Protein AF-A0A820RRF0-F1 (afdb_monomer_lite)

Structure (mmCIF, N/CA/C/O backbone):
data_AF-A0A820RRF0-F1
#
_entry.id   AF-A0A820RRF0-F1
#
loop_
_atom_site.group_PDB
_atom_site.id
_atom_site.type_symbol
_atom_site.label_atom_id
_atom_site.label_alt_id
_atom_site.label_comp_id
_atom_site.label_asym_id
_atom_site.label_entity_id
_atom_site.label_seq_id
_atom_site.pdbx_PDB_ins_code
_atom_site.Cartn_x
_atom_site.Cartn_y
_atom_site.Cartn_z
_atom_site.occupancy
_atom_site.B_iso_or_equiv
_atom_site.auth_seq_id
_atom_site.auth_comp_id
_atom_site.auth_asym_id
_atom_site.auth_atom_id
_atom_site.pdbx_PDB_model_num
ATOM 1 N N . MET A 1 1 ? -8.801 -17.934 7.942 1.00 42.34 1 MET A N 1
ATOM 2 C CA . MET A 1 1 ? -7.765 -18.881 8.410 1.00 42.34 1 MET A CA 1
ATOM 3 C C . MET A 1 1 ? -6.606 -18.794 7.425 1.00 42.34 1 MET A C 1
ATOM 5 O O . MET A 1 1 ? -6.685 -19.468 6.407 1.00 42.34 1 MET A O 1
ATOM 9 N N . SER A 1 2 ? -5.615 -17.920 7.660 1.00 36.72 2 SER A N 1
ATOM 10 C CA . SER A 1 2 ? -4.583 -17.640 6.634 1.00 36.72 2 SER A CA 1
ATOM 11 C C . SER A 1 2 ? -3.190 -17.207 7.136 1.00 36.72 2 SER A C 1
ATOM 13 O O . SER A 1 2 ? -2.319 -17.022 6.298 1.00 36.72 2 SER A O 1
ATOM 15 N N . ASN A 1 3 ? -2.942 -17.037 8.447 1.00 33.53 3 ASN A N 1
ATOM 16 C CA . ASN A 1 3 ? -1.746 -16.307 8.928 1.00 33.53 3 ASN A CA 1
ATOM 17 C C . ASN A 1 3 ? -0.667 -17.158 9.637 1.00 33.53 3 ASN A C 1
ATOM 19 O O . ASN A 1 3 ? 0.294 -16.599 10.152 1.00 33.53 3 ASN A O 1
ATOM 23 N N . THR A 1 4 ? -0.773 -18.490 9.661 1.00 37.31 4 THR A N 1
ATOM 24 C CA . THR A 1 4 ? 0.225 -19.374 10.310 1.00 37.31 4 THR A CA 1
ATOM 25 C C . THR A 1 4 ? 1.294 -19.946 9.369 1.00 37.31 4 THR A C 1
ATOM 27 O O . THR A 1 4 ? 2.234 -20.586 9.831 1.00 37.31 4 THR A O 1
ATOM 30 N N . THR A 1 5 ? 1.203 -19.726 8.055 1.00 44.22 5 THR A N 1
ATOM 31 C CA . THR A 1 5 ? 2.064 -20.397 7.061 1.00 44.22 5 THR A CA 1
ATOM 32 C C . THR A 1 5 ? 3.453 -19.783 6.870 1.00 44.22 5 THR A C 1
ATOM 34 O O . THR A 1 5 ? 4.370 -20.514 6.509 1.00 44.22 5 THR A O 1
ATOM 37 N N . CYS A 1 6 ? 3.644 -18.483 7.122 1.00 39.03 6 CYS A N 1
ATOM 38 C CA . CYS A 1 6 ? 4.904 -17.799 6.783 1.00 39.03 6 CYS A CA 1
ATOM 39 C C . CYS A 1 6 ? 6.063 -18.125 7.753 1.00 39.03 6 CYS A C 1
ATOM 41 O O . CYS A 1 6 ? 7.215 -18.224 7.341 1.00 39.03 6 CYS A O 1
ATOM 43 N N . SER A 1 7 ? 5.772 -18.373 9.039 1.00 41.03 7 SER A N 1
ATOM 44 C CA . SER A 1 7 ? 6.812 -18.690 10.039 1.00 41.03 7 SER A CA 1
ATOM 45 C C . SER A 1 7 ? 7.374 -20.117 9.890 1.00 41.03 7 SER A C 1
ATOM 47 O O . SER A 1 7 ? 8.572 -20.350 10.059 1.00 41.03 7 SER A O 1
ATOM 49 N N . ASN A 1 8 ? 6.536 -21.079 9.483 1.00 43.34 8 ASN A N 1
ATOM 50 C CA . ASN A 1 8 ? 6.931 -22.490 9.373 1.00 43.34 8 ASN A CA 1
ATOM 51 C C . ASN A 1 8 ? 7.905 -22.783 8.215 1.00 43.34 8 ASN A C 1
ATOM 53 O O . ASN A 1 8 ? 8.613 -23.788 8.261 1.00 43.34 8 ASN A O 1
ATOM 57 N N . GLN A 1 9 ? 7.982 -21.929 7.189 1.00 52.19 9 GLN A N 1
ATOM 58 C CA . GLN A 1 9 ? 8.864 -22.162 6.037 1.00 52.19 9 GLN A CA 1
ATOM 59 C C . GLN A 1 9 ? 10.355 -22.029 6.406 1.00 52.19 9 GLN A C 1
ATOM 61 O O . GLN A 1 9 ? 11.159 -22.870 6.007 1.00 52.19 9 GLN A O 1
ATOM 66 N N . ASN A 1 10 ? 10.720 -21.056 7.250 1.00 46.78 10 ASN A N 1
ATOM 67 C CA . ASN A 1 10 ? 12.108 -20.856 7.699 1.00 46.78 10 ASN A CA 1
ATOM 68 C C . ASN A 1 10 ? 12.619 -21.954 8.651 1.00 46.78 10 ASN A C 1
ATOM 70 O O . ASN A 1 10 ? 13.819 -22.229 8.691 1.00 46.78 10 ASN A O 1
ATOM 74 N N . LEU A 1 11 ? 11.725 -22.598 9.409 1.00 50.94 11 LEU A N 1
ATOM 75 C CA . LEU A 1 11 ? 12.060 -23.757 10.245 1.00 50.94 11 LEU A CA 1
ATOM 76 C C . LEU A 1 11 ? 12.387 -24.993 9.396 1.00 50.94 11 LEU A C 1
ATOM 78 O O . LEU A 1 11 ? 13.332 -25.718 9.703 1.00 50.94 11 LEU A O 1
ATOM 82 N N . ASN A 1 12 ? 11.649 -25.199 8.302 1.00 58.19 12 ASN A N 1
ATOM 83 C CA . ASN A 1 12 ? 11.787 -26.389 7.466 1.00 58.19 12 ASN A CA 1
ATOM 84 C C . ASN A 1 12 ? 13.122 -26.406 6.692 1.00 58.19 12 ASN A C 1
ATOM 86 O O . ASN A 1 12 ? 13.816 -27.421 6.673 1.00 58.19 12 ASN A O 1
ATOM 90 N N . VAL A 1 13 ? 13.547 -25.259 6.141 1.00 62.09 13 VAL A N 1
ATOM 91 C CA . VAL A 1 13 ? 14.836 -25.133 5.425 1.00 62.09 13 VAL A CA 1
ATOM 92 C C . VAL A 1 13 ? 16.029 -25.444 6.338 1.00 62.09 13 VAL A C 1
ATOM 94 O O . VAL A 1 13 ? 16.941 -26.166 5.938 1.00 62.09 13 VAL A O 1
ATOM 97 N N . LYS A 1 14 ? 16.012 -24.955 7.588 1.00 68.19 14 LYS A N 1
ATOM 98 C CA . LYS A 1 14 ? 17.080 -25.241 8.561 1.00 68.19 14 LYS A CA 1
ATOM 99 C C . LYS A 1 14 ? 17.142 -26.723 8.930 1.00 68.19 14 LYS A C 1
ATOM 101 O O . LYS A 1 14 ? 18.232 -27.277 8.992 1.00 68.19 14 LYS A O 1
ATOM 106 N N . HIS A 1 15 ? 15.992 -27.370 9.124 1.00 71.62 15 HIS A N 1
ATOM 107 C CA . HIS A 1 15 ? 15.941 -28.791 9.470 1.00 71.62 15 HIS A CA 1
ATOM 108 C C . HIS A 1 15 ? 16.494 -29.689 8.348 1.00 71.62 15 HIS A C 1
ATOM 110 O O . HIS A 1 15 ? 17.274 -30.601 8.619 1.00 71.62 15 HIS A O 1
ATOM 116 N N . VAL A 1 16 ? 16.168 -29.386 7.084 1.00 71.69 16 VAL A N 1
ATOM 117 C CA . VAL A 1 16 ? 16.718 -30.099 5.915 1.00 71.69 16 VAL A CA 1
ATOM 118 C C . VAL A 1 16 ? 18.239 -29.929 5.813 1.00 71.69 16 VAL A C 1
ATOM 120 O O . VAL A 1 16 ? 18.938 -30.906 5.544 1.00 71.69 16 VAL A O 1
ATOM 123 N N . ALA A 1 17 ? 18.770 -28.731 6.083 1.00 72.62 17 ALA A N 1
ATOM 124 C CA . ALA A 1 17 ? 20.215 -28.493 6.091 1.00 72.62 17 ALA A CA 1
ATOM 125 C C . ALA A 1 17 ? 20.941 -29.335 7.162 1.00 72.62 17 ALA A C 1
ATOM 127 O O . ALA A 1 17 ? 21.940 -29.982 6.851 1.00 72.62 17 ALA A O 1
ATOM 128 N N . THR A 1 18 ? 20.404 -29.402 8.388 1.00 77.94 18 THR A N 1
ATOM 129 C CA . THR A 1 18 ? 20.969 -30.231 9.471 1.00 77.94 18 THR A CA 1
ATOM 130 C C . THR A 1 18 ? 20.976 -31.722 9.116 1.00 77.94 18 THR A C 1
ATOM 132 O O . THR A 1 18 ? 21.986 -32.393 9.310 1.00 77.94 18 THR A O 1
ATOM 135 N N . LEU A 1 19 ? 19.894 -32.245 8.526 1.00 78.44 19 LEU A N 1
ATOM 136 C CA . LEU A 1 19 ? 19.834 -33.647 8.088 1.00 78.44 19 LEU A CA 1
ATOM 137 C C . LEU A 1 19 ? 20.873 -33.969 6.999 1.00 78.44 19 LEU A C 1
ATOM 139 O O . LEU A 1 19 ? 21.437 -35.066 6.983 1.00 78.44 19 LEU A O 1
ATOM 143 N N . PHE A 1 20 ? 21.156 -33.022 6.100 1.00 78.38 20 PHE A N 1
ATOM 144 C CA . PHE A 1 20 ? 22.179 -33.190 5.066 1.00 78.38 20 PHE A CA 1
ATOM 145 C C . PHE A 1 20 ? 23.590 -33.271 5.675 1.00 78.38 20 PHE A C 1
ATOM 147 O O . PHE A 1 20 ? 24.375 -34.159 5.332 1.00 78.38 20 PHE A O 1
ATOM 154 N N . GLU A 1 21 ? 23.877 -32.400 6.645 1.00 82.88 21 GLU A N 1
ATOM 155 C CA . GLU A 1 21 ? 25.129 -32.384 7.405 1.00 82.88 21 GLU A CA 1
ATOM 156 C C . GLU A 1 21 ? 25.327 -33.677 8.225 1.00 82.88 21 GLU A C 1
ATOM 158 O O . GLU A 1 21 ? 26.417 -34.254 8.230 1.00 82.88 21 GLU A O 1
ATOM 163 N N . GLU A 1 22 ? 24.275 -34.206 8.859 1.00 83.12 22 GLU A N 1
ATOM 164 C CA . GLU A 1 22 ? 24.316 -35.493 9.571 1.00 83.12 22 GLU A CA 1
ATOM 165 C C . GLU A 1 22 ? 24.646 -36.677 8.643 1.00 83.12 22 GLU A C 1
ATOM 167 O O . GLU A 1 22 ? 25.477 -37.529 8.985 1.00 83.12 22 GLU A O 1
ATOM 172 N N . VAL A 1 23 ? 24.040 -36.727 7.450 1.00 82.69 23 VAL A N 1
ATOM 173 C CA . VAL A 1 23 ? 24.321 -37.768 6.445 1.00 82.69 23 VAL A CA 1
ATOM 174 C C . VAL A 1 23 ? 25.763 -37.667 5.947 1.00 82.69 23 VAL A C 1
ATOM 176 O O . VAL A 1 23 ? 26.472 -38.679 5.931 1.00 82.69 23 VAL A O 1
ATOM 179 N N . GLN A 1 24 ? 26.230 -36.464 5.605 1.00 85.81 24 GLN A N 1
ATOM 180 C CA . GLN A 1 24 ? 27.611 -36.230 5.177 1.00 85.81 24 GLN A CA 1
ATOM 181 C C . GLN A 1 24 ? 28.609 -36.668 6.263 1.00 85.81 24 GLN A C 1
ATOM 183 O O . GLN A 1 24 ? 29.530 -37.444 5.990 1.00 85.81 24 GLN A O 1
ATOM 188 N N . ASN A 1 25 ? 28.375 -36.273 7.517 1.00 88.88 25 ASN A N 1
ATOM 189 C CA . ASN A 1 25 ? 29.196 -36.665 8.663 1.00 88.88 25 ASN A CA 1
ATOM 190 C C . ASN A 1 25 ? 29.221 -38.186 8.892 1.00 88.88 25 ASN A C 1
ATOM 192 O O . ASN A 1 25 ? 30.254 -38.738 9.280 1.00 88.88 25 ASN A O 1
ATOM 196 N N . ARG A 1 26 ? 28.121 -38.901 8.618 1.00 89.50 26 ARG A N 1
ATOM 197 C CA . ARG A 1 26 ? 28.081 -40.372 8.688 1.00 89.50 26 ARG A CA 1
ATOM 198 C C . ARG A 1 26 ? 29.002 -41.023 7.655 1.00 89.50 26 ARG A C 1
ATOM 200 O O . ARG A 1 26 ? 29.644 -42.026 7.965 1.00 89.50 26 ARG A O 1
ATOM 207 N N . TYR A 1 27 ? 29.072 -40.473 6.445 1.00 90.81 27 TYR A N 1
ATOM 208 C CA . TYR A 1 27 ? 29.934 -40.981 5.379 1.00 90.81 27 TYR A CA 1
ATOM 209 C C . TYR A 1 27 ? 31.411 -40.627 5.598 1.00 90.81 27 TYR A C 1
ATOM 211 O O . TYR A 1 27 ? 32.261 -41.506 5.447 1.00 90.81 27 TYR A O 1
ATOM 219 N N . ILE A 1 28 ? 31.709 -39.414 6.079 1.00 89.69 28 ILE A N 1
ATOM 220 C CA . ILE A 1 28 ? 33.057 -39.013 6.516 1.00 89.69 28 ILE A CA 1
ATOM 221 C C . ILE A 1 28 ? 33.580 -39.970 7.599 1.00 89.69 28 ILE A C 1
ATOM 223 O O . ILE A 1 28 ? 34.657 -40.537 7.434 1.00 89.69 28 ILE A O 1
ATOM 227 N N . LYS A 1 29 ? 32.791 -40.245 8.650 1.00 91.38 29 LYS A N 1
ATOM 228 C CA . LYS A 1 29 ? 33.175 -41.181 9.727 1.00 91.38 29 LYS A CA 1
ATOM 229 C C . LYS A 1 29 ? 33.484 -42.594 9.219 1.00 91.38 29 LYS A C 1
ATOM 231 O O . LYS A 1 29 ? 34.428 -43.218 9.688 1.00 91.38 29 LYS A O 1
ATOM 236 N N . LYS A 1 30 ? 32.729 -43.115 8.241 1.00 90.38 30 LYS A N 1
ATOM 237 C CA . LYS A 1 30 ? 33.038 -44.430 7.644 1.00 90.38 30 LYS A CA 1
ATOM 238 C C . LYS A 1 30 ? 34.371 -44.416 6.880 1.00 90.38 30 LYS A C 1
ATOM 240 O O . LYS A 1 30 ? 35.088 -45.412 6.923 1.00 90.38 30 LYS A O 1
ATOM 245 N N . LEU A 1 31 ? 34.697 -43.318 6.191 1.00 88.88 31 LEU A N 1
ATOM 246 C CA . LEU A 1 31 ? 35.962 -43.166 5.463 1.00 88.88 31 LEU A CA 1
ATOM 247 C C . LEU A 1 31 ? 37.158 -43.064 6.421 1.00 88.88 31 LEU A C 1
ATOM 249 O O . LEU A 1 31 ? 38.138 -43.779 6.214 1.00 88.88 31 LEU A O 1
ATOM 253 N N . THR A 1 32 ? 37.066 -42.272 7.498 1.00 88.88 32 THR A N 1
ATOM 254 C CA . THR A 1 32 ? 38.149 -42.175 8.498 1.00 88.88 32 THR A CA 1
ATOM 255 C C . THR A 1 32 ? 38.392 -43.513 9.197 1.00 88.88 32 THR A C 1
ATOM 257 O O . THR A 1 32 ? 39.532 -43.959 9.270 1.00 88.88 32 THR A O 1
ATOM 260 N N . THR A 1 33 ? 37.335 -44.250 9.564 1.00 89.25 33 THR A N 1
ATOM 261 C CA . THR A 1 33 ? 37.458 -45.609 10.128 1.00 89.25 33 THR A CA 1
ATOM 262 C C . THR A 1 33 ? 38.105 -46.624 9.171 1.00 89.25 33 THR A C 1
ATOM 264 O O . THR A 1 33 ? 38.641 -47.633 9.627 1.00 89.25 33 THR A O 1
ATOM 267 N N . ILE A 1 34 ? 38.062 -46.414 7.851 1.00 89.06 34 ILE A N 1
ATOM 268 C CA . ILE A 1 34 ? 38.839 -47.225 6.896 1.00 89.06 34 ILE A CA 1
ATOM 269 C C . ILE A 1 34 ? 40.295 -46.762 6.833 1.00 89.06 34 ILE A C 1
ATOM 271 O O . ILE A 1 34 ? 41.191 -47.592 6.705 1.00 89.06 34 ILE A O 1
ATOM 275 N N . ASP A 1 35 ? 40.541 -45.459 6.936 1.00 85.69 35 ASP A N 1
ATOM 276 C CA . ASP A 1 35 ? 41.889 -44.894 6.899 1.00 85.69 35 ASP A CA 1
ATOM 277 C C . ASP A 1 35 ? 42.721 -45.186 8.153 1.00 85.69 35 ASP A C 1
ATOM 279 O O . ASP A 1 35 ? 43.941 -45.315 8.050 1.00 85.69 35 ASP A O 1
ATOM 283 N N . GLU A 1 36 ? 42.062 -45.369 9.295 1.00 86.44 36 GLU A N 1
ATOM 284 C CA . GLU A 1 36 ? 42.644 -45.791 10.575 1.00 86.44 36 GLU A CA 1
ATOM 285 C C . GLU A 1 36 ? 42.956 -47.300 10.636 1.00 86.44 36 GLU A C 1
ATOM 287 O O . GLU A 1 36 ? 43.721 -47.745 11.492 1.00 86.44 36 GLU A O 1
ATOM 292 N N . LYS A 1 37 ? 42.382 -48.120 9.744 1.00 85.56 37 LYS A N 1
ATOM 293 C CA . LYS A 1 37 ? 42.600 -49.575 9.735 1.00 85.56 37 LYS A CA 1
ATOM 294 C C . LYS A 1 37 ? 43.812 -49.955 8.886 1.00 85.56 37 LYS A C 1
ATOM 296 O O . LYS A 1 37 ? 43.875 -49.660 7.694 1.00 85.56 37 LYS A O 1
ATOM 301 N N . HIS A 1 38 ? 44.727 -50.728 9.472 1.00 70.38 38 HIS A N 1
ATOM 302 C CA . HIS A 1 38 ? 45.856 -51.351 8.769 1.00 70.38 38 HIS A CA 1
ATOM 303 C C . HIS A 1 38 ? 45.404 -52.519 7.868 1.00 70.38 38 HIS A C 1
ATOM 305 O O . HIS A 1 38 ? 45.643 -53.688 8.157 1.00 70.38 38 HIS A O 1
ATOM 311 N N . ILE A 1 39 ? 44.723 -52.185 6.770 1.00 76.19 39 ILE A N 1
ATOM 312 C CA . ILE A 1 39 ? 44.296 -53.098 5.701 1.00 76.19 39 ILE A CA 1
ATOM 313 C C . ILE A 1 39 ? 45.220 -52.905 4.485 1.00 76.19 39 ILE A C 1
ATOM 315 O O . ILE A 1 39 ? 45.690 -51.793 4.232 1.00 76.19 39 ILE A O 1
ATOM 319 N N . ASN A 1 40 ? 45.464 -53.975 3.717 1.00 81.19 40 ASN A N 1
ATOM 320 C CA . ASN A 1 40 ? 46.221 -53.918 2.459 1.00 81.19 40 ASN A CA 1
ATOM 321 C C . ASN A 1 40 ? 45.680 -52.833 1.509 1.00 81.19 40 ASN A C 1
ATOM 323 O O . ASN A 1 40 ? 44.469 -52.632 1.409 1.00 81.19 40 ASN A O 1
ATOM 327 N N . GLY A 1 41 ? 46.586 -52.174 0.776 1.00 82.19 41 GLY A N 1
ATOM 328 C CA . GLY A 1 41 ? 46.280 -50.998 -0.047 1.00 82.19 41 GLY A CA 1
ATOM 329 C C . GLY A 1 41 ? 45.092 -51.181 -0.997 1.00 82.19 41 GLY A C 1
ATOM 330 O O . GLY A 1 41 ? 44.185 -50.349 -0.990 1.00 82.19 41 GLY A O 1
ATOM 331 N N . ASP A 1 42 ? 45.052 -52.280 -1.749 1.00 83.62 42 ASP A N 1
ATOM 332 C CA . ASP A 1 42 ? 43.990 -52.545 -2.732 1.00 83.62 42 ASP A CA 1
ATOM 333 C C . ASP A 1 42 ? 42.622 -52.765 -2.074 1.00 83.62 42 ASP A C 1
ATOM 335 O O . ASP A 1 42 ? 41.609 -52.229 -2.522 1.00 83.62 42 ASP A O 1
ATOM 339 N N . GLU A 1 43 ? 42.585 -53.499 -0.961 1.00 84.38 43 GLU A N 1
ATOM 340 C CA . GLU A 1 43 ? 41.349 -53.779 -0.227 1.00 84.38 43 GLU A CA 1
ATOM 341 C C . GLU A 1 43 ? 40.828 -52.509 0.478 1.00 84.38 43 GLU A C 1
ATOM 343 O O . GLU A 1 43 ? 39.626 -52.246 0.469 1.00 84.38 43 GLU A O 1
ATOM 348 N N . ARG A 1 44 ? 41.723 -51.636 0.968 1.00 85.19 44 ARG A N 1
ATOM 349 C CA . ARG A 1 44 ? 41.371 -50.286 1.453 1.00 85.19 44 ARG A CA 1
ATOM 350 C C . ARG A 1 44 ? 40.751 -49.430 0.341 1.00 85.19 44 ARG A C 1
ATOM 352 O O . ARG A 1 44 ? 39.731 -48.784 0.577 1.00 85.19 44 ARG A O 1
ATOM 359 N N . HIS A 1 45 ? 41.314 -49.442 -0.872 1.00 85.06 45 HIS A N 1
ATOM 360 C CA . HIS A 1 45 ? 40.747 -48.718 -2.019 1.00 85.06 45 HIS A CA 1
ATOM 361 C C . HIS A 1 45 ? 39.381 -49.274 -2.432 1.00 85.06 45 HIS A C 1
ATOM 363 O O . HIS A 1 45 ? 38.447 -48.502 -2.641 1.00 85.06 45 HIS A O 1
ATOM 369 N N . LYS A 1 46 ? 39.232 -50.600 -2.480 1.00 90.50 46 LYS A N 1
ATOM 370 C CA . LYS A 1 46 ? 37.970 -51.276 -2.806 1.00 90.50 46 LYS A CA 1
ATOM 371 C C . LYS A 1 46 ? 36.857 -50.945 -1.808 1.00 90.50 46 LYS A C 1
ATOM 373 O O . LYS A 1 46 ? 35.737 -50.642 -2.214 1.00 90.50 46 LYS A O 1
ATOM 378 N N . GLN A 1 47 ? 37.161 -50.938 -0.510 1.00 89.69 47 GLN A N 1
ATOM 379 C CA . GLN A 1 47 ? 36.185 -50.571 0.518 1.00 89.69 47 GLN A CA 1
ATOM 380 C C . GLN A 1 47 ? 35.856 -49.066 0.500 1.00 89.69 47 GLN A C 1
ATOM 382 O O . GLN A 1 47 ? 34.697 -48.702 0.700 1.00 89.69 47 GLN A O 1
ATOM 387 N N . LYS A 1 48 ? 36.820 -48.184 0.183 1.00 88.88 48 LYS A N 1
ATOM 388 C CA . LYS A 1 48 ? 36.537 -46.760 -0.082 1.00 88.88 48 LYS A CA 1
ATOM 389 C C . LYS A 1 48 ? 35.611 -46.565 -1.280 1.00 88.88 48 LYS A C 1
ATOM 391 O O . LYS A 1 48 ? 34.633 -45.834 -1.159 1.00 88.88 48 LYS A O 1
ATOM 396 N N . LEU A 1 49 ? 35.891 -47.230 -2.402 1.00 90.94 49 LEU A N 1
ATOM 397 C CA . LEU A 1 49 ? 35.045 -47.210 -3.599 1.00 90.94 49 LEU A CA 1
ATOM 398 C C . LEU A 1 49 ? 33.612 -47.634 -3.268 1.00 90.94 49 LEU A C 1
ATOM 400 O O . LEU A 1 49 ? 32.692 -46.879 -3.557 1.00 90.94 49 LEU A O 1
ATOM 404 N N . ALA A 1 50 ? 33.421 -48.738 -2.541 1.00 91.00 50 ALA A N 1
ATOM 405 C CA . ALA A 1 50 ? 32.094 -49.179 -2.106 1.00 91.00 50 ALA A CA 1
ATOM 406 C C . ALA A 1 50 ? 31.363 -48.148 -1.212 1.00 91.00 50 ALA A C 1
ATOM 408 O O . ALA A 1 50 ? 30.143 -47.995 -1.307 1.00 91.00 50 ALA A O 1
ATOM 409 N N . ILE A 1 51 ? 32.081 -47.402 -0.358 1.00 90.81 51 ILE A N 1
ATOM 410 C CA . ILE A 1 51 ? 31.489 -46.291 0.409 1.00 90.81 51 ILE A CA 1
ATOM 411 C C . ILE A 1 51 ? 31.093 -45.133 -0.511 1.00 90.81 51 ILE A C 1
ATOM 413 O O . ILE A 1 51 ? 29.994 -44.603 -0.350 1.00 90.81 51 ILE A O 1
ATOM 417 N N . TYR A 1 52 ? 31.950 -44.736 -1.454 1.00 90.81 52 TYR A N 1
ATOM 418 C CA . TYR A 1 52 ? 31.642 -43.657 -2.395 1.00 90.81 52 TYR A CA 1
ATOM 419 C C . TYR A 1 52 ? 30.481 -44.024 -3.328 1.00 90.81 52 TYR A C 1
ATOM 421 O O . TYR A 1 52 ? 29.594 -43.202 -3.527 1.00 90.81 52 TYR A O 1
ATOM 429 N N . GLU A 1 53 ? 30.411 -45.261 -3.819 1.00 90.44 53 GLU A N 1
ATOM 430 C CA . GLU A 1 53 ? 29.273 -45.781 -4.588 1.00 90.44 53 GLU A CA 1
ATOM 431 C C . GLU A 1 53 ? 27.976 -45.756 -3.766 1.00 90.44 53 GLU A C 1
ATOM 433 O O . GLU A 1 53 ? 26.944 -45.293 -4.253 1.00 90.44 53 GLU A O 1
ATOM 438 N N . SER A 1 54 ? 28.026 -46.178 -2.495 1.00 91.12 54 SER A N 1
ATOM 439 C CA . SER A 1 54 ? 26.888 -46.080 -1.569 1.00 91.12 54 SER A CA 1
ATOM 440 C C . SER A 1 54 ? 26.465 -44.626 -1.334 1.00 91.12 54 SER A C 1
ATOM 442 O O . SER A 1 54 ? 25.272 -44.336 -1.324 1.00 91.12 54 SER A O 1
ATOM 444 N N . TYR A 1 55 ? 27.419 -43.705 -1.182 1.00 90.56 55 TYR A N 1
ATOM 445 C CA . TYR A 1 55 ? 27.151 -42.279 -0.987 1.00 90.56 55 TYR A CA 1
ATOM 446 C C . TYR A 1 55 ? 26.526 -41.635 -2.231 1.00 90.56 55 TYR A C 1
ATOM 448 O O . TYR A 1 55 ? 25.511 -40.955 -2.125 1.00 90.56 55 TYR A O 1
ATOM 456 N N . VAL A 1 56 ? 27.075 -41.901 -3.420 1.00 90.88 56 VAL A N 1
ATOM 457 C CA . VAL A 1 56 ? 26.535 -41.424 -4.704 1.00 90.88 56 VAL A CA 1
ATOM 458 C C . VAL A 1 56 ? 25.138 -41.993 -4.958 1.00 90.88 56 VAL A C 1
ATOM 460 O O . VAL A 1 56 ? 24.262 -41.274 -5.441 1.00 90.88 56 VAL A O 1
ATOM 463 N N . LYS A 1 57 ? 24.890 -43.258 -4.598 1.00 91.50 57 LYS A N 1
ATOM 464 C CA . LYS A 1 57 ? 23.566 -43.884 -4.699 1.00 91.50 57 LYS A CA 1
ATOM 465 C C . LYS A 1 57 ? 22.552 -43.238 -3.753 1.00 91.50 57 LYS A C 1
ATOM 467 O O . LYS A 1 57 ? 21.456 -42.906 -4.202 1.00 91.50 57 LYS A O 1
ATOM 472 N N . ASP A 1 58 ? 22.916 -43.024 -2.489 1.00 87.50 58 ASP A N 1
ATOM 473 C CA . ASP A 1 58 ? 22.054 -42.363 -1.502 1.00 87.50 58 ASP A CA 1
ATOM 474 C C . ASP A 1 58 ? 21.759 -40.912 -1.906 1.00 87.50 58 ASP A C 1
ATOM 476 O O . ASP A 1 58 ? 20.594 -40.517 -1.923 1.00 87.50 58 ASP A O 1
ATOM 480 N N . LEU A 1 59 ? 22.773 -40.148 -2.334 1.00 86.44 59 LEU A N 1
ATOM 481 C CA . LEU A 1 59 ? 22.596 -38.804 -2.898 1.00 86.44 59 LEU A CA 1
ATOM 482 C C . LEU A 1 59 ? 21.661 -38.818 -4.112 1.00 86.44 59 LEU A C 1
ATOM 484 O O . LEU A 1 59 ? 20.756 -37.997 -4.197 1.00 86.44 59 LEU A O 1
ATOM 488 N N . SER A 1 60 ? 21.819 -39.771 -5.033 1.00 85.31 60 SER A N 1
ATOM 489 C CA . SER A 1 60 ? 20.950 -39.883 -6.216 1.00 85.31 60 SER A CA 1
ATOM 490 C C . SER A 1 60 ? 19.488 -40.168 -5.849 1.00 85.31 60 SER A C 1
ATOM 492 O O . SER A 1 60 ? 18.574 -39.708 -6.535 1.00 85.31 60 SER A O 1
ATOM 494 N N . ILE A 1 61 ? 19.251 -40.919 -4.768 1.00 87.38 61 ILE A N 1
ATOM 495 C CA . ILE A 1 61 ? 17.910 -41.162 -4.220 1.00 87.38 61 ILE A CA 1
ATOM 496 C C . ILE A 1 61 ? 17.378 -39.895 -3.538 1.00 87.38 61 ILE A C 1
ATOM 498 O O . ILE A 1 61 ? 16.238 -39.516 -3.795 1.00 87.38 61 ILE A O 1
ATOM 502 N N . GLN A 1 62 ? 18.194 -39.209 -2.732 1.00 82.88 62 GLN A N 1
ATOM 503 C CA . GLN A 1 62 ? 17.823 -37.951 -2.077 1.00 82.88 62 GLN A CA 1
ATOM 504 C C . GLN A 1 62 ? 17.477 -36.857 -3.090 1.00 82.88 62 GLN A C 1
ATOM 506 O O . GLN A 1 62 ? 16.417 -36.255 -2.972 1.00 82.88 62 GLN A O 1
ATOM 511 N N . THR A 1 63 ? 18.292 -36.650 -4.127 1.00 83.19 63 THR A N 1
ATOM 512 C CA . THR A 1 63 ? 18.005 -35.695 -5.209 1.00 83.19 63 THR A CA 1
ATOM 513 C C . THR A 1 63 ? 16.696 -36.034 -5.920 1.00 83.19 63 THR A C 1
ATOM 515 O O . THR A 1 63 ? 15.904 -35.138 -6.187 1.00 83.19 63 THR A O 1
ATOM 518 N N . ARG A 1 64 ? 16.411 -37.320 -6.179 1.00 85.94 64 ARG A N 1
ATOM 519 C CA . ARG A 1 64 ? 15.133 -37.735 -6.783 1.00 85.94 64 ARG A CA 1
ATOM 520 C C . ARG A 1 64 ? 13.939 -37.441 -5.873 1.00 85.94 64 ARG A C 1
ATOM 522 O O . ARG A 1 64 ? 12.926 -36.956 -6.363 1.00 85.94 64 ARG A O 1
ATOM 529 N N . LEU A 1 65 ? 14.054 -37.725 -4.575 1.00 81.31 65 LEU A N 1
ATOM 530 C CA . LEU A 1 65 ? 13.000 -37.435 -3.599 1.00 81.31 65 LEU A CA 1
ATOM 531 C C . LEU A 1 65 ? 12.794 -35.924 -3.424 1.00 81.31 65 LEU A C 1
ATOM 533 O O . LEU A 1 65 ? 11.655 -35.479 -3.384 1.00 81.31 65 LEU A O 1
ATOM 537 N N . LEU A 1 66 ? 13.871 -35.134 -3.393 1.00 81.38 66 LEU A N 1
ATOM 538 C CA . LEU A 1 66 ? 13.808 -33.671 -3.338 1.00 81.38 66 LEU A CA 1
ATOM 539 C C . LEU A 1 66 ? 13.141 -33.080 -4.583 1.00 81.38 66 LEU A C 1
ATOM 541 O O . LEU A 1 66 ? 12.297 -32.204 -4.437 1.00 81.38 66 LEU A O 1
ATOM 545 N N . LEU A 1 67 ? 13.469 -33.577 -5.782 1.00 81.25 67 LEU A N 1
ATOM 546 C CA . LEU A 1 67 ? 12.789 -33.184 -7.020 1.00 81.25 67 LEU A CA 1
ATOM 547 C C . LEU A 1 67 ? 11.299 -33.546 -6.972 1.00 81.25 67 LEU A C 1
ATOM 549 O O . LEU A 1 67 ? 10.469 -32.684 -7.225 1.00 81.25 67 LEU A O 1
ATOM 553 N N . GLN A 1 68 ? 10.943 -34.762 -6.544 1.00 82.75 68 GLN A N 1
ATOM 554 C CA . GLN A 1 68 ? 9.537 -35.153 -6.397 1.00 82.75 68 GLN A CA 1
ATOM 555 C C . GLN A 1 68 ? 8.789 -34.267 -5.381 1.00 82.75 68 GLN A C 1
ATOM 557 O O . GLN A 1 68 ? 7.672 -33.830 -5.649 1.00 82.75 68 GLN A O 1
ATOM 562 N N . SER A 1 69 ? 9.391 -33.967 -4.226 1.00 77.88 69 SER A N 1
ATOM 563 C CA . SER A 1 69 ? 8.799 -33.053 -3.242 1.00 77.88 69 SER A CA 1
ATOM 564 C C . SER A 1 69 ? 8.701 -31.616 -3.760 1.00 77.88 69 SER A C 1
ATOM 566 O O . SER A 1 69 ? 7.770 -30.907 -3.389 1.00 77.88 69 SER A O 1
ATOM 568 N N . LEU A 1 70 ? 9.621 -31.180 -4.624 1.00 76.50 70 LEU A N 1
ATOM 569 C CA . LEU A 1 70 ? 9.562 -29.875 -5.281 1.00 76.50 70 LEU A CA 1
ATOM 570 C C . LEU A 1 70 ? 8.424 -29.832 -6.314 1.00 76.50 70 LEU A C 1
ATOM 572 O O . LEU A 1 70 ? 7.628 -28.899 -6.263 1.00 76.50 70 LEU A O 1
ATOM 576 N N . ASP A 1 71 ? 8.262 -30.870 -7.142 1.00 83.50 71 ASP A N 1
ATOM 577 C CA . ASP A 1 71 ? 7.134 -31.021 -8.076 1.00 83.50 71 ASP A CA 1
ATOM 578 C C . ASP A 1 71 ? 5.777 -31.045 -7.339 1.00 83.50 71 ASP A C 1
ATOM 580 O O . ASP A 1 71 ? 4.776 -30.500 -7.812 1.00 83.50 71 ASP A O 1
ATOM 584 N N . GLU A 1 72 ? 5.716 -31.695 -6.171 1.00 81.06 72 GLU A N 1
ATOM 585 C CA . GLU A 1 72 ? 4.524 -31.743 -5.316 1.00 81.06 72 GLU A CA 1
ATOM 586 C C . GLU A 1 72 ? 4.219 -30.378 -4.676 1.00 81.06 72 GLU A C 1
ATOM 588 O O . GLU A 1 72 ? 3.062 -29.948 -4.687 1.00 81.06 72 GLU A O 1
ATOM 593 N N . LEU A 1 73 ? 5.239 -29.661 -4.188 1.00 80.44 73 LEU A N 1
ATOM 594 C CA . LEU A 1 73 ? 5.103 -28.304 -3.645 1.00 80.44 73 LEU A CA 1
ATOM 595 C C . LEU A 1 73 ? 4.729 -27.277 -4.721 1.00 80.44 73 LEU A C 1
ATOM 597 O O . LEU A 1 73 ? 3.891 -26.414 -4.462 1.00 80.44 73 LEU A O 1
ATOM 601 N N . GLU A 1 74 ? 5.296 -27.372 -5.925 1.00 84.25 74 GLU A N 1
ATOM 602 C CA . GLU A 1 74 ? 4.927 -26.528 -7.064 1.00 84.25 74 GLU A CA 1
ATOM 603 C C . GLU A 1 74 ? 3.470 -26.784 -7.470 1.00 84.25 74 GLU A C 1
ATOM 605 O O . GLU A 1 74 ? 2.685 -25.846 -7.637 1.00 84.25 74 GLU A O 1
ATOM 610 N N . ARG A 1 75 ? 3.057 -28.056 -7.541 1.00 88.75 75 ARG A N 1
ATOM 611 C CA . ARG A 1 75 ? 1.663 -28.434 -7.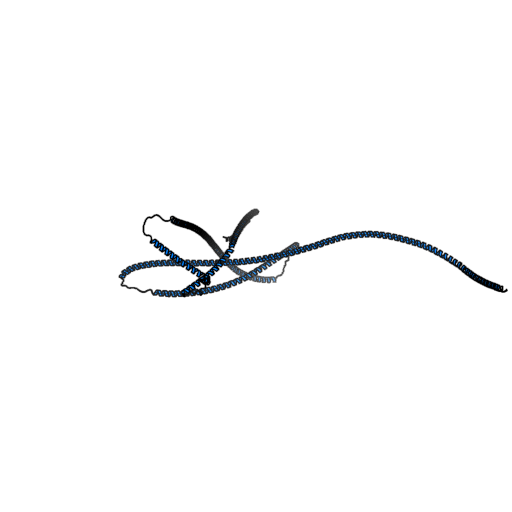806 1.00 88.75 75 ARG A CA 1
ATOM 612 C C . ARG A 1 75 ? 0.713 -27.890 -6.739 1.00 88.75 75 ARG A C 1
ATOM 614 O O . ARG A 1 75 ? -0.346 -27.372 -7.094 1.00 88.75 75 ARG A O 1
ATOM 621 N N . GLU A 1 76 ? 1.072 -27.968 -5.457 1.00 84.50 76 GLU A N 1
ATOM 622 C CA . GLU A 1 76 ? 0.257 -27.404 -4.376 1.00 84.50 76 GLU A CA 1
ATOM 623 C C . GLU A 1 76 ? 0.208 -25.867 -4.438 1.00 84.50 76 GLU A C 1
ATOM 625 O O . GLU A 1 76 ? -0.864 -25.274 -4.292 1.00 84.50 76 GLU A O 1
ATOM 630 N N . ALA A 1 77 ? 1.337 -25.205 -4.705 1.00 81.12 77 ALA A N 1
ATOM 631 C CA . ALA A 1 77 ? 1.402 -23.756 -4.874 1.00 81.12 77 ALA A CA 1
ATOM 632 C C . ALA A 1 77 ? 0.496 -23.291 -6.025 1.00 81.12 77 ALA A C 1
ATOM 634 O O . ALA A 1 77 ? -0.343 -22.412 -5.824 1.00 81.12 77 ALA A O 1
ATOM 635 N N . ASN A 1 78 ? 0.571 -23.950 -7.183 1.00 85.25 78 ASN A N 1
ATOM 636 C CA . ASN A 1 78 ? -0.274 -23.668 -8.343 1.00 85.25 78 ASN A CA 1
ATOM 637 C C . ASN A 1 78 ? -1.769 -23.905 -8.048 1.00 85.25 78 ASN A C 1
ATOM 639 O O . ASN A 1 78 ? -2.610 -23.082 -8.412 1.00 85.25 78 ASN A O 1
ATOM 643 N N . GLN A 1 79 ? -2.123 -24.965 -7.308 1.00 89.69 79 GLN A N 1
ATOM 644 C CA . GLN A 1 79 ? -3.502 -25.185 -6.844 1.00 89.69 79 GLN A CA 1
ATOM 645 C C . GLN A 1 79 ? -3.984 -24.084 -5.883 1.00 89.69 79 GLN A C 1
ATOM 647 O O . GLN A 1 79 ? -5.122 -23.619 -5.994 1.00 89.69 79 GLN A O 1
ATOM 652 N N . ARG A 1 80 ? -3.130 -23.631 -4.956 1.00 86.25 80 ARG A N 1
ATOM 653 C CA . ARG A 1 80 ? -3.440 -22.527 -4.031 1.00 86.25 80 ARG A CA 1
ATOM 654 C C . ARG A 1 80 ? -3.620 -21.201 -4.778 1.00 86.25 80 ARG A C 1
ATOM 656 O O . ARG A 1 80 ? -4.571 -20.484 -4.471 1.00 86.25 80 ARG A O 1
ATOM 663 N N . VAL A 1 81 ? -2.780 -20.903 -5.774 1.00 86.44 81 VAL A N 1
ATOM 664 C CA . VAL A 1 81 ? -2.913 -19.723 -6.649 1.00 86.44 81 VAL A CA 1
ATOM 665 C C . VAL A 1 81 ? -4.237 -19.772 -7.412 1.00 86.44 81 VAL A C 1
ATOM 667 O O . VAL A 1 81 ? -5.044 -18.858 -7.262 1.00 86.44 81 VAL A O 1
ATOM 670 N N . ALA A 1 82 ? -4.544 -20.869 -8.111 1.00 88.94 82 ALA A N 1
ATOM 671 C CA . ALA A 1 82 ? -5.808 -21.020 -8.840 1.00 88.94 82 ALA A CA 1
ATOM 672 C C . ALA A 1 82 ? -7.051 -20.889 -7.931 1.00 88.94 82 ALA A C 1
ATOM 674 O O . ALA A 1 82 ? -8.088 -20.350 -8.331 1.00 88.94 82 ALA A O 1
ATOM 675 N N . LEU A 1 83 ? -6.969 -21.349 -6.678 1.00 89.44 83 LEU A N 1
ATOM 676 C CA . LEU A 1 83 ? -8.036 -21.188 -5.688 1.00 89.44 83 LEU A CA 1
ATOM 677 C C . LEU A 1 83 ? -8.181 -19.728 -5.220 1.00 89.44 83 LEU A C 1
ATOM 679 O O . LEU A 1 83 ? -9.307 -19.256 -5.034 1.00 89.44 83 LEU A O 1
ATOM 683 N N . LEU A 1 84 ? -7.072 -19.003 -5.048 1.00 86.38 84 LEU A N 1
ATOM 684 C CA . LEU A 1 84 ? -7.069 -17.575 -4.716 1.00 86.38 84 LEU A CA 1
ATOM 685 C C . LEU A 1 84 ? -7.580 -16.717 -5.879 1.00 86.38 84 LEU A C 1
ATOM 687 O O . LEU A 1 84 ? -8.436 -15.867 -5.651 1.00 86.38 84 LEU A O 1
ATOM 691 N N . GLU A 1 85 ? -7.162 -16.986 -7.115 1.00 88.81 85 GLU A N 1
ATOM 692 C CA . GLU A 1 85 ? -7.688 -16.325 -8.315 1.00 88.81 85 GLU A CA 1
ATOM 693 C C . GLU A 1 85 ? -9.199 -16.516 -8.459 1.00 88.81 85 GLU A C 1
ATOM 695 O O . GLU A 1 85 ? -9.924 -15.565 -8.740 1.00 88.81 85 GLU A O 1
ATOM 700 N N . ASN A 1 86 ? -9.706 -17.730 -8.224 1.00 90.44 86 ASN A N 1
ATOM 701 C CA . ASN A 1 86 ? -11.144 -17.995 -8.260 1.00 90.44 86 ASN A CA 1
ATOM 702 C C . ASN A 1 86 ? -11.906 -17.265 -7.143 1.00 90.44 86 ASN A C 1
ATOM 704 O O . ASN A 1 86 ? -13.025 -16.798 -7.368 1.00 90.44 86 ASN A O 1
ATOM 708 N N . LYS A 1 87 ? -11.316 -17.118 -5.948 1.00 89.62 87 LYS A N 1
ATOM 709 C CA . LYS A 1 87 ? -11.884 -16.276 -4.881 1.00 89.62 87 LYS A CA 1
ATOM 710 C C . LYS A 1 87 ? -11.869 -14.796 -5.259 1.00 89.62 87 LYS A C 1
ATOM 712 O O . LYS A 1 87 ? -12.873 -14.126 -5.041 1.00 89.62 87 LYS A O 1
ATOM 717 N N . LEU A 1 88 ? -10.784 -14.310 -5.860 1.00 87.00 88 LEU A N 1
ATOM 718 C CA . LEU A 1 88 ? -10.646 -12.927 -6.314 1.00 87.00 88 LEU A CA 1
ATOM 719 C C . LEU A 1 88 ? -11.654 -12.603 -7.425 1.00 87.00 88 LEU A C 1
ATOM 721 O O . LEU A 1 88 ? -12.367 -11.612 -7.319 1.00 87.00 88 LEU A O 1
ATOM 725 N N . LYS A 1 89 ? -11.798 -13.478 -8.430 1.00 89.19 89 LYS A N 1
ATOM 726 C CA . LYS A 1 89 ? -12.810 -13.362 -9.496 1.00 89.19 89 LYS A CA 1
ATOM 727 C C . LYS A 1 89 ? -14.232 -13.314 -8.928 1.00 89.19 89 LYS A C 1
ATOM 729 O O . LYS A 1 89 ? -15.016 -12.465 -9.339 1.00 89.19 89 LYS A O 1
ATOM 734 N N . LYS A 1 90 ? -14.558 -14.162 -7.941 1.00 87.06 90 LYS A N 1
ATOM 735 C CA . LYS A 1 90 ? -15.859 -14.120 -7.246 1.00 87.06 90 LYS A CA 1
ATOM 736 C C . LYS A 1 90 ? -16.065 -12.820 -6.465 1.00 87.06 90 LYS A C 1
ATOM 738 O O . LYS A 1 90 ? -17.110 -12.201 -6.614 1.00 87.06 90 LYS A O 1
ATOM 743 N N . ALA A 1 91 ? -15.074 -12.377 -5.690 1.00 80.25 91 ALA A N 1
ATOM 744 C CA . ALA A 1 91 ? -15.149 -11.119 -4.947 1.00 80.25 91 ALA A CA 1
ATOM 745 C C . ALA A 1 91 ? -15.293 -9.903 -5.882 1.00 80.25 91 ALA A C 1
ATOM 747 O O . ALA A 1 91 ? -16.084 -9.006 -5.604 1.00 80.25 91 ALA A O 1
ATOM 748 N N . HIS A 1 92 ? -14.591 -9.901 -7.018 1.00 78.44 92 HIS A N 1
ATOM 749 C CA . HIS A 1 92 ? -14.706 -8.860 -8.036 1.00 78.44 92 HIS A CA 1
ATOM 750 C C . HIS A 1 92 ? -16.090 -8.861 -8.703 1.00 78.44 92 HIS A C 1
ATOM 752 O O . HIS A 1 92 ? -16.689 -7.801 -8.846 1.00 78.44 92 HIS A O 1
ATOM 758 N N . ALA A 1 93 ? -16.652 -10.033 -9.022 1.00 77.69 93 ALA A N 1
ATOM 759 C CA . ALA A 1 93 ? -18.022 -10.145 -9.528 1.00 77.69 93 ALA A CA 1
ATOM 760 C C . ALA A 1 93 ? -19.065 -9.642 -8.508 1.00 77.69 93 ALA A C 1
ATOM 762 O O . ALA A 1 93 ? -19.993 -8.927 -8.884 1.00 77.69 93 ALA A O 1
ATOM 763 N N . SER A 1 94 ? -18.892 -9.933 -7.213 1.00 74.50 94 SER A N 1
ATOM 764 C CA . SER A 1 94 ? -19.737 -9.364 -6.152 1.00 74.50 94 SER A CA 1
ATOM 765 C C . SER A 1 94 ? -19.585 -7.840 -6.040 1.00 74.50 94 SER A C 1
ATOM 767 O O . SER A 1 94 ? -20.583 -7.138 -5.917 1.00 74.50 94 SER A O 1
ATOM 769 N N . LEU A 1 95 ? -18.366 -7.297 -6.151 1.00 73.25 95 LEU A N 1
ATOM 770 C CA . LEU A 1 95 ? -18.125 -5.846 -6.174 1.00 73.25 95 LEU A CA 1
ATOM 771 C C . LEU A 1 95 ? -18.725 -5.159 -7.416 1.00 73.25 95 LEU A C 1
ATOM 773 O O . LEU A 1 95 ? -19.217 -4.034 -7.316 1.00 73.25 95 LEU A O 1
ATOM 777 N N . GLN A 1 96 ? -18.747 -5.836 -8.567 1.00 67.94 96 GLN A N 1
ATOM 778 C CA . GLN A 1 96 ? -19.450 -5.365 -9.764 1.00 67.94 96 GLN A CA 1
ATOM 779 C C . GLN A 1 96 ? -20.977 -5.404 -9.587 1.00 67.94 96 GLN A C 1
ATOM 781 O O . GLN A 1 96 ? -21.647 -4.447 -9.959 1.00 67.94 96 GLN A O 1
ATOM 786 N N . GLN A 1 97 ? -21.548 -6.426 -8.936 1.00 65.44 97 GLN A N 1
ATOM 787 C CA . GLN A 1 97 ? -22.971 -6.406 -8.545 1.00 65.44 97 GLN A CA 1
ATOM 788 C C . GLN A 1 97 ? -23.285 -5.261 -7.564 1.00 65.44 97 GLN A C 1
ATOM 790 O O . GLN A 1 97 ? -24.338 -4.624 -7.659 1.00 65.44 97 GLN A O 1
ATOM 795 N N . HIS A 1 98 ? -22.338 -4.919 -6.687 1.00 57.44 98 HIS A N 1
ATOM 796 C CA . HIS A 1 98 ? -22.400 -3.731 -5.839 1.00 57.44 98 HIS A CA 1
ATOM 797 C C . HIS A 1 98 ? -22.204 -2.397 -6.586 1.00 57.44 98 HIS A C 1
ATOM 799 O O . HIS A 1 98 ? -22.263 -1.361 -5.937 1.00 57.44 98 HIS A O 1
ATOM 805 N N . HIS A 1 99 ? -22.067 -2.339 -7.920 1.00 52.22 99 HIS A N 1
ATOM 806 C CA . HIS A 1 99 ? -22.175 -1.055 -8.647 1.00 52.22 99 HIS A CA 1
ATOM 807 C C . HIS A 1 99 ? -23.593 -0.449 -8.588 1.00 52.22 99 HIS A C 1
ATOM 809 O O . HIS A 1 99 ? -23.762 0.753 -8.795 1.00 52.22 99 HIS A O 1
ATOM 815 N N . SER A 1 100 ? -24.583 -1.237 -8.154 1.00 54.91 100 SER A N 1
ATOM 816 C CA . SER A 1 100 ? -25.864 -0.755 -7.612 1.00 54.91 100 SER A CA 1
ATOM 817 C C . SER A 1 100 ? -25.716 0.237 -6.439 1.00 54.91 100 SER A C 1
ATOM 819 O O . SER A 1 100 ? -26.647 0.992 -6.162 1.00 54.91 100 SER A O 1
ATOM 821 N N . LEU A 1 101 ? -24.539 0.335 -5.798 1.00 57.84 101 LEU A N 1
ATOM 822 C CA . LEU A 1 101 ? -24.210 1.410 -4.854 1.00 57.84 101 LEU A CA 1
ATOM 823 C C . LEU A 1 101 ? -24.326 2.805 -5.475 1.00 57.84 101 LEU A C 1
ATOM 825 O O . LEU A 1 101 ? -24.611 3.738 -4.739 1.00 57.84 101 LEU A O 1
ATOM 829 N N . SER A 1 102 ? -24.165 2.983 -6.793 1.00 59.94 102 SER A N 1
ATOM 830 C CA . SER A 1 102 ? -24.408 4.294 -7.420 1.00 59.94 102 SER A CA 1
ATOM 831 C C . SER A 1 102 ? -25.862 4.742 -7.233 1.00 59.94 102 SER A C 1
ATOM 833 O O . SER A 1 102 ? -26.120 5.908 -6.936 1.00 59.94 102 SER A O 1
ATOM 835 N N . ASP A 1 103 ? -26.808 3.809 -7.335 1.00 59.38 103 ASP A N 1
ATOM 836 C CA . ASP A 1 103 ? -28.231 4.091 -7.161 1.00 59.38 103 ASP A CA 1
ATOM 837 C C . ASP A 1 103 ? -28.618 4.148 -5.679 1.00 59.38 103 ASP A C 1
ATOM 839 O O . ASP A 1 103 ? -29.415 5.000 -5.294 1.00 59.38 103 ASP A O 1
ATOM 843 N N . VAL A 1 104 ? -27.977 3.351 -4.813 1.00 65.06 104 VAL A N 1
ATOM 844 C CA . VAL A 1 104 ? -28.106 3.511 -3.352 1.00 65.06 104 VAL A CA 1
ATOM 845 C C . VAL A 1 104 ? -27.597 4.883 -2.903 1.00 65.06 104 VAL A C 1
ATOM 847 O O . VAL A 1 104 ? -28.288 5.542 -2.137 1.00 65.06 104 VAL A O 1
ATOM 850 N N . THR A 1 105 ? -26.459 5.369 -3.408 1.00 68.19 105 THR A N 1
ATOM 851 C CA . THR A 1 105 ? -25.932 6.705 -3.081 1.00 68.19 105 THR A CA 1
ATOM 852 C C . THR A 1 105 ? -26.875 7.811 -3.555 1.00 68.19 105 THR A C 1
ATOM 854 O O . THR A 1 105 ? -27.164 8.718 -2.780 1.00 68.19 105 THR A O 1
ATOM 857 N N . LYS A 1 106 ? -27.440 7.720 -4.772 1.00 72.12 106 LYS A N 1
ATOM 858 C CA . LYS A 1 106 ? -28.479 8.666 -5.235 1.00 72.12 106 LYS A CA 1
ATOM 859 C C . LYS A 1 106 ? -29.712 8.646 -4.327 1.00 72.12 106 LYS A C 1
ATOM 861 O O . LYS A 1 106 ? -30.217 9.707 -3.967 1.00 72.12 106 LYS A O 1
ATOM 866 N N . ASN A 1 107 ? -30.171 7.459 -3.928 1.00 73.12 107 ASN A N 1
ATOM 867 C CA . ASN A 1 107 ? -31.317 7.306 -3.034 1.00 73.12 107 ASN A CA 1
ATOM 868 C C . ASN A 1 107 ? -31.022 7.865 -1.634 1.00 73.12 107 ASN A C 1
ATOM 870 O O . ASN A 1 107 ? -31.860 8.571 -1.084 1.00 73.12 107 ASN A O 1
ATOM 874 N N . VAL A 1 108 ? -29.826 7.629 -1.083 1.00 76.31 108 VAL A N 1
ATOM 875 C CA . VAL A 1 108 ? -29.381 8.213 0.193 1.00 76.31 108 VAL A CA 1
ATOM 876 C C . VAL A 1 108 ? -29.344 9.736 0.100 1.00 76.31 108 VAL A C 1
ATOM 878 O O . VAL A 1 108 ? -29.965 10.385 0.933 1.00 76.31 108 VAL A O 1
ATOM 881 N N . SER A 1 109 ? -28.743 10.322 -0.941 1.00 76.25 109 SER A N 1
ATOM 882 C CA . SER A 1 109 ? -28.747 11.782 -1.126 1.00 76.25 109 SER A CA 1
ATOM 883 C C . SER A 1 109 ? -30.160 12.361 -1.293 1.00 76.25 109 SER A C 1
ATOM 885 O O . SER A 1 109 ? -30.435 13.452 -0.795 1.00 76.25 109 SER A O 1
ATOM 887 N N . SER A 1 110 ? -31.082 11.634 -1.936 1.00 79.00 110 SER A N 1
ATOM 888 C CA . SER A 1 110 ? -32.495 12.034 -2.026 1.00 79.00 110 SER A CA 1
ATOM 889 C C . SER A 1 110 ? -33.191 12.004 -0.659 1.00 79.00 110 SER A C 1
ATOM 891 O O . SER A 1 110 ? -33.891 12.951 -0.304 1.00 79.00 110 SER A O 1
ATOM 893 N N . ILE A 1 111 ? -32.968 10.948 0.130 1.00 80.75 111 ILE A N 1
ATOM 894 C CA . ILE A 1 111 ? -33.520 10.791 1.485 1.00 80.75 111 ILE A CA 1
ATOM 895 C C . ILE A 1 111 ? -32.925 11.834 2.443 1.00 80.75 111 ILE A C 1
ATOM 897 O O . ILE A 1 111 ? -33.631 12.368 3.295 1.00 80.75 111 ILE A O 1
ATOM 901 N N . GLU A 1 112 ? -31.644 12.175 2.304 1.00 80.38 112 GLU A N 1
ATOM 902 C CA . GLU A 1 112 ? -30.995 13.230 3.088 1.00 80.38 112 GLU A CA 1
ATOM 903 C C . GLU A 1 112 ? -31.548 14.619 2.754 1.00 80.38 112 GLU A C 1
ATOM 905 O O . GLU A 1 112 ? -31.794 15.406 3.671 1.00 80.38 112 GLU A O 1
ATOM 910 N N . ALA A 1 113 ? -31.815 14.911 1.477 1.00 81.94 113 ALA A N 1
ATOM 911 C CA . ALA A 1 113 ? -32.473 16.149 1.062 1.00 81.94 113 ALA A CA 1
ATOM 912 C C . ALA A 1 113 ? -33.911 16.249 1.611 1.00 81.94 113 ALA A C 1
ATOM 914 O O . ALA A 1 113 ? -34.303 17.291 2.143 1.00 81.94 113 ALA A O 1
ATOM 915 N N . GLU A 1 114 ? -34.681 15.158 1.557 1.00 86.75 114 GLU A N 1
ATOM 916 C CA . GLU A 1 114 ? -36.033 15.096 2.123 1.00 86.75 114 GLU A CA 1
ATOM 917 C C . GLU A 1 114 ? -36.021 15.234 3.655 1.00 86.75 114 GLU A C 1
ATOM 919 O O . GLU A 1 114 ? -36.789 16.017 4.216 1.00 86.75 114 GLU A O 1
ATOM 924 N N . LYS A 1 115 ? -35.080 14.575 4.342 1.00 86.00 115 LYS A N 1
ATOM 925 C CA . LYS A 1 115 ? -34.852 14.725 5.787 1.00 86.00 115 LYS A CA 1
ATOM 926 C C . LYS A 1 115 ? -34.515 16.169 6.163 1.00 86.00 115 LYS A C 1
ATOM 928 O O . LYS A 1 115 ? -35.047 16.675 7.151 1.00 86.00 115 LYS A O 1
ATOM 933 N N . TRP A 1 116 ? -33.664 16.849 5.394 1.00 85.00 116 TRP A N 1
ATOM 934 C CA . TRP A 1 116 ? -33.346 18.264 5.613 1.00 85.00 116 TRP A CA 1
ATOM 935 C C . TRP A 1 116 ? -34.566 19.170 5.439 1.00 85.00 116 TRP A C 1
ATOM 937 O O . TRP A 1 116 ? -34.754 20.087 6.244 1.00 85.00 116 TRP A O 1
ATOM 947 N N . LYS A 1 117 ? -35.412 18.894 4.441 1.00 87.88 117 LYS A N 1
ATOM 948 C CA . LYS A 1 117 ? -36.669 19.615 4.212 1.00 87.88 117 LYS A CA 1
ATOM 949 C C . LYS A 1 117 ? -37.651 19.416 5.371 1.00 87.88 117 LYS A C 1
ATOM 951 O O . LYS A 1 117 ? -38.075 20.395 5.980 1.00 87.88 117 LYS A O 1
ATOM 956 N N . LEU A 1 118 ? -37.932 18.166 5.744 1.00 85.62 118 LEU A N 1
ATOM 957 C CA . LEU A 1 118 ? -38.815 17.823 6.866 1.00 85.62 118 LEU A CA 1
ATOM 958 C C . LEU A 1 118 ? -38.292 18.359 8.209 1.00 85.62 118 LEU A C 1
ATOM 960 O O . LEU A 1 118 ? -39.082 18.712 9.081 1.00 85.62 118 LEU A O 1
ATOM 964 N N . SER A 1 119 ? -36.972 18.448 8.396 1.00 88.38 119 SER A N 1
ATOM 965 C CA . SER A 1 119 ? -36.372 19.052 9.594 1.00 88.38 119 SER A CA 1
ATOM 966 C C . SER A 1 119 ? -36.647 20.560 9.683 1.00 88.38 119 SER A C 1
ATOM 968 O O . SER A 1 119 ? -36.991 21.054 10.756 1.00 88.38 119 SER A O 1
ATOM 970 N N . HIS A 1 120 ? -36.576 21.287 8.560 1.00 85.44 120 HIS A N 1
ATOM 971 C CA . HIS A 1 120 ? -36.952 22.705 8.507 1.00 85.44 120 HIS A CA 1
ATOM 972 C C . HIS A 1 120 ? -38.461 22.904 8.703 1.00 85.44 120 HIS A C 1
ATOM 974 O O . HIS A 1 120 ? -38.859 23.728 9.523 1.00 85.44 120 HIS A O 1
ATOM 980 N N . GLU A 1 121 ? -39.300 22.105 8.036 1.00 87.50 121 GLU A N 1
ATOM 981 C CA . GLU A 1 121 ? -40.760 22.153 8.210 1.00 87.50 121 GLU A CA 1
ATOM 982 C C . GLU A 1 121 ? -41.158 21.899 9.680 1.00 87.50 121 GLU A C 1
ATOM 984 O O . GLU A 1 121 ? -41.975 22.633 10.233 1.00 87.50 121 GLU A O 1
ATOM 989 N N . ASN A 1 122 ? -40.521 20.941 10.369 1.00 86.25 122 ASN A N 1
ATOM 990 C CA . ASN A 1 122 ? -40.728 20.715 11.806 1.00 86.25 122 ASN A CA 1
ATOM 991 C C . ASN A 1 122 ? -40.233 21.875 12.689 1.00 86.25 122 ASN A C 1
ATOM 993 O O . ASN A 1 122 ? -40.844 22.157 13.722 1.00 86.25 122 ASN A O 1
ATOM 997 N N . LEU A 1 123 ? -39.143 22.552 12.314 1.00 89.81 123 LEU A N 1
ATOM 998 C CA . LEU A 1 123 ? -38.632 23.717 13.043 1.00 89.81 123 LEU A CA 1
ATOM 999 C C . LEU A 1 123 ? -39.616 24.895 12.967 1.00 89.81 123 LEU A C 1
ATOM 1001 O O . LEU A 1 123 ? -39.885 25.543 13.981 1.00 89.81 123 LEU A O 1
ATOM 1005 N N . ASP A 1 124 ? -40.184 25.139 11.787 1.00 88.06 124 ASP A N 1
ATOM 1006 C CA . ASP A 1 124 ? -41.163 26.203 11.576 1.00 88.06 124 ASP A CA 1
ATOM 1007 C C . ASP A 1 124 ? -42.536 25.851 12.174 1.00 88.06 124 ASP A C 1
ATOM 1009 O O . ASP A 1 124 ? -43.133 26.697 12.835 1.00 88.06 124 ASP A O 1
ATOM 1013 N N . LEU A 1 125 ? -42.990 24.592 12.089 1.00 88.38 125 LEU A N 1
ATOM 1014 C CA . LEU A 1 125 ? -44.177 24.121 12.821 1.00 88.38 125 LEU A CA 1
ATOM 1015 C C . LEU A 1 125 ? -44.019 24.270 14.340 1.00 88.38 125 LEU A C 1
ATOM 1017 O O . LEU A 1 125 ? -44.969 24.651 15.024 1.00 88.38 125 LEU A O 1
ATOM 1021 N N . LYS A 1 126 ? -42.826 24.003 14.886 1.00 89.38 126 LYS A N 1
ATOM 1022 C CA . LYS A 1 126 ? -42.548 24.204 16.313 1.00 89.38 126 LYS A CA 1
ATOM 1023 C C . LYS A 1 126 ? -42.603 25.684 16.694 1.00 89.38 126 LYS A C 1
ATOM 1025 O O . LYS A 1 126 ? -43.261 26.028 17.671 1.00 89.38 126 LYS A O 1
ATOM 1030 N N . HIS A 1 127 ? -41.975 26.554 15.903 1.00 89.75 127 HIS A N 1
ATOM 1031 C CA . HIS A 1 127 ? -42.067 28.006 16.078 1.00 89.75 127 HIS A CA 1
ATOM 1032 C C . HIS A 1 127 ? -43.526 28.494 16.059 1.00 89.75 127 HIS A C 1
ATOM 1034 O O . HIS A 1 127 ? -43.918 29.336 16.870 1.00 89.75 127 HIS A O 1
ATOM 1040 N N . ASP A 1 128 ? -44.340 27.945 15.162 1.00 89.75 128 ASP A N 1
ATOM 1041 C CA . ASP A 1 128 ? -45.751 28.292 15.018 1.00 89.75 128 ASP A CA 1
ATOM 1042 C C . ASP A 1 128 ? -46.592 27.786 16.201 1.00 89.75 128 ASP A C 1
ATOM 1044 O O . ASP A 1 128 ? -47.434 28.524 16.712 1.00 89.75 128 ASP A O 1
ATOM 1048 N N . LEU A 1 129 ? -46.314 26.583 16.718 1.00 87.50 129 LEU A N 1
ATOM 1049 C CA . LEU A 1 129 ? -46.916 26.055 17.950 1.00 87.50 129 LEU A CA 1
ATOM 1050 C C . LEU A 1 129 ? -46.531 26.870 19.191 1.00 87.50 129 LEU A C 1
ATOM 1052 O O . LEU A 1 129 ? -47.400 27.163 20.017 1.00 87.50 129 LEU A O 1
ATOM 1056 N N . ASP A 1 130 ? -45.267 27.274 19.323 1.00 88.38 130 ASP A N 1
ATOM 1057 C CA . ASP A 1 130 ? -44.794 28.127 20.420 1.00 88.38 130 ASP A CA 1
ATOM 1058 C C . ASP A 1 130 ? -45.451 29.522 20.340 1.00 88.38 130 ASP A C 1
ATOM 1060 O O . ASP A 1 130 ? -45.926 30.059 21.349 1.00 88.38 130 ASP A O 1
ATOM 1064 N N . SER A 1 131 ? -45.587 30.070 19.127 1.00 87.75 131 SER A N 1
ATOM 1065 C CA . SER A 1 131 ? -46.270 31.342 18.849 1.00 87.75 131 SER A CA 1
ATOM 1066 C C . SER A 1 131 ? -47.770 31.279 19.161 1.00 87.75 131 SER A C 1
ATOM 1068 O O . SER A 1 131 ? -48.293 32.154 19.855 1.00 87.75 131 SER A O 1
ATOM 1070 N N . LEU A 1 132 ? -48.460 30.212 18.741 1.00 88.38 132 LEU A N 1
ATOM 1071 C CA . LEU A 1 132 ? -49.862 29.936 19.081 1.00 88.38 132 LEU A CA 1
ATOM 1072 C C . LEU A 1 132 ? -50.056 29.754 20.589 1.00 88.38 132 LEU A C 1
ATOM 1074 O O . LEU A 1 132 ? -50.994 30.304 21.165 1.00 88.38 132 LEU A O 1
ATOM 1078 N N . THR A 1 133 ? -49.156 29.029 21.253 1.00 89.25 133 THR A N 1
ATOM 1079 C CA . THR A 1 133 ? -49.208 28.794 22.703 1.00 89.25 133 THR A CA 1
ATOM 1080 C C . THR A 1 133 ? -49.023 30.099 23.475 1.00 89.25 133 THR A C 1
ATOM 1082 O O . THR A 1 133 ? -49.784 30.390 24.403 1.00 89.25 133 THR A O 1
ATOM 1085 N N . SER A 1 134 ? -48.066 30.935 23.064 1.00 87.06 134 SER A N 1
ATOM 1086 C CA . SER A 1 134 ? -47.852 32.279 23.611 1.00 87.06 134 SER A CA 1
ATOM 1087 C C . SER A 1 134 ? -49.069 33.189 23.394 1.00 87.06 134 SER A C 1
ATOM 1089 O O . SER A 1 134 ? -49.531 33.854 24.329 1.00 87.06 134 SER A O 1
ATOM 1091 N N . PHE A 1 135 ? -49.657 33.157 22.195 1.00 89.44 135 PHE A N 1
ATOM 1092 C CA . PHE A 1 135 ? -50.864 33.905 21.849 1.00 89.44 135 PHE A CA 1
ATOM 1093 C C . PHE A 1 135 ? -52.075 33.482 22.693 1.00 89.44 135 PHE A C 1
ATOM 1095 O O . PHE A 1 135 ? -52.697 34.332 23.328 1.00 89.44 135 PHE A O 1
ATOM 1102 N N . ILE A 1 136 ? -52.359 32.179 22.799 1.00 87.88 136 ILE A N 1
ATOM 1103 C CA . ILE A 1 136 ? -53.447 31.632 23.628 1.00 87.88 136 ILE A CA 1
ATOM 1104 C C . ILE A 1 136 ? -53.242 31.989 25.104 1.00 87.88 136 ILE A C 1
ATOM 1106 O O . ILE A 1 136 ? -54.190 32.391 25.779 1.00 87.88 136 ILE A O 1
ATOM 1110 N N . ASN A 1 137 ? -52.017 31.886 25.625 1.00 86.81 137 ASN A N 1
ATOM 1111 C CA . ASN A 1 137 ? -51.721 32.251 27.012 1.00 86.81 137 ASN A CA 1
ATOM 1112 C C . ASN A 1 137 ? -51.871 33.761 27.261 1.00 86.81 137 ASN A C 1
ATOM 1114 O O . ASN A 1 137 ? -52.353 34.165 28.320 1.00 86.81 137 ASN A O 1
ATOM 1118 N N . THR A 1 138 ? -51.529 34.597 26.280 1.00 86.75 138 THR A N 1
ATOM 1119 C CA . THR A 1 138 ? -51.743 36.050 26.340 1.00 86.75 138 THR A CA 1
ATOM 1120 C C . THR A 1 138 ? -53.233 36.394 26.279 1.00 86.75 138 THR A C 1
ATOM 1122 O O . THR A 1 138 ? -53.709 37.186 27.096 1.00 86.75 138 THR A O 1
ATOM 1125 N N . ALA A 1 139 ? -54.001 35.747 25.400 1.00 86.44 139 ALA A N 1
ATOM 1126 C CA . ALA A 1 139 ? -55.451 35.911 25.310 1.00 86.44 139 ALA A CA 1
ATOM 1127 C C . ALA A 1 139 ? -56.156 35.464 26.603 1.00 86.44 139 ALA A C 1
ATOM 1129 O O . ALA A 1 139 ? -56.985 36.204 27.130 1.00 86.44 139 ALA A O 1
ATOM 1130 N N . LYS A 1 140 ? -55.758 34.326 27.194 1.00 85.94 140 LYS A N 1
ATOM 1131 C CA . LYS A 1 140 ? -56.255 33.859 28.505 1.00 85.94 140 LYS A CA 1
ATOM 1132 C C . LYS A 1 140 ? -55.983 34.852 29.640 1.00 85.94 140 LYS A C 1
ATOM 1134 O O . LYS A 1 140 ? -56.833 35.017 30.505 1.00 85.94 140 LYS A O 1
ATOM 1139 N N . ARG A 1 141 ? -54.817 35.512 29.650 1.00 86.56 141 ARG A N 1
ATOM 1140 C CA . ARG A 1 141 ? -54.446 36.501 30.684 1.00 86.56 141 ARG A CA 1
ATOM 1141 C C . ARG A 1 141 ? -55.121 37.863 30.505 1.00 86.56 141 ARG A C 1
ATOM 1143 O O . ARG A 1 141 ? -55.321 38.562 31.490 1.00 86.56 141 ARG A O 1
ATOM 1150 N N . THR A 1 142 ? -55.424 38.262 29.269 1.00 87.19 142 THR A N 1
ATOM 1151 C CA . THR A 1 142 ? -55.900 39.623 28.939 1.00 87.19 142 THR A CA 1
ATOM 1152 C C . THR A 1 142 ? -57.376 39.701 28.547 1.00 87.19 142 THR A C 1
ATOM 1154 O O . THR A 1 142 ? -57.920 40.800 28.447 1.00 87.19 142 THR A O 1
ATOM 1157 N N . GLY A 1 143 ? -58.021 38.562 28.279 1.00 85.50 143 GLY A N 1
ATOM 1158 C CA . GLY A 1 143 ? -59.388 38.482 27.757 1.00 85.50 143 GLY A CA 1
ATOM 1159 C C . GLY A 1 143 ? -59.545 38.965 26.309 1.00 85.50 143 GLY A C 1
ATOM 1160 O O . GLY A 1 143 ? -60.675 39.118 25.849 1.00 85.50 143 GLY A O 1
ATOM 1161 N N . LYS A 1 144 ? -58.447 39.238 25.586 1.00 83.69 144 LYS A N 1
ATOM 1162 C CA . LYS A 1 144 ? -58.465 39.822 24.234 1.00 83.69 144 LYS A CA 1
ATOM 1163 C C . LYS A 1 144 ? -57.643 38.995 23.246 1.00 83.69 144 LYS A C 1
ATOM 1165 O O . LYS A 1 144 ? -56.492 38.661 23.505 1.00 83.69 144 LYS A O 1
ATOM 1170 N N . TRP A 1 145 ? -58.226 38.733 22.080 1.00 81.50 145 TRP A N 1
ATOM 1171 C CA . TRP A 1 145 ? -57.592 38.017 20.972 1.00 81.50 145 TRP A CA 1
ATOM 1172 C C . TRP A 1 145 ? -56.992 39.017 19.964 1.00 81.50 145 TRP A C 1
ATOM 1174 O O . TRP A 1 145 ? -57.634 39.377 18.983 1.00 81.50 145 TRP A O 1
ATOM 1184 N N . ASP A 1 146 ? -55.771 39.505 20.218 1.00 81.38 146 ASP A N 1
ATOM 1185 C CA . ASP A 1 146 ? -55.050 40.426 19.312 1.00 81.38 146 ASP A CA 1
ATOM 1186 C C . ASP A 1 146 ? -54.288 39.657 18.216 1.00 81.38 146 ASP A C 1
ATOM 1188 O O . ASP A 1 146 ? -53.071 39.467 18.286 1.00 81.38 146 ASP A O 1
ATOM 1192 N N . THR A 1 147 ? -55.019 39.162 17.213 1.00 78.31 147 THR A N 1
ATOM 1193 C CA . THR A 1 147 ? -54.477 38.322 16.125 1.00 78.31 147 THR A CA 1
ATOM 1194 C C . THR A 1 147 ? -53.370 38.996 15.312 1.00 78.31 147 THR A C 1
ATOM 1196 O O . THR A 1 147 ? -52.556 38.301 14.713 1.00 78.31 147 THR A O 1
ATOM 1199 N N . LYS A 1 148 ? -53.258 40.332 15.344 1.00 77.56 148 LYS A N 1
ATOM 1200 C CA . LYS A 1 148 ? -52.233 41.102 14.612 1.00 77.56 148 LYS A CA 1
ATOM 1201 C C . LYS A 1 148 ? -50.796 40.802 15.048 1.00 77.56 148 LYS A C 1
ATOM 1203 O O . LYS A 1 148 ? -49.860 41.157 14.337 1.00 77.56 148 LYS A O 1
ATOM 1208 N N . ARG A 1 149 ? -50.612 40.188 16.221 1.00 74.25 149 ARG A N 1
ATOM 1209 C CA . ARG A 1 149 ? -49.299 39.795 16.764 1.00 74.25 149 ARG A CA 1
ATOM 1210 C C . ARG A 1 149 ? -48.920 38.346 16.464 1.00 74.25 149 ARG A C 1
ATOM 1212 O O . ARG A 1 149 ? -47.796 37.955 16.761 1.00 74.25 149 ARG A O 1
ATOM 1219 N N . LEU A 1 150 ? -49.841 37.549 15.925 1.00 81.75 150 LEU A N 1
ATOM 1220 C CA . LEU A 1 150 ? -49.607 36.142 15.633 1.00 81.75 150 LEU A CA 1
ATOM 1221 C C . LEU A 1 150 ? -49.042 36.005 14.216 1.00 81.75 150 LEU A C 1
ATOM 1223 O O . LEU A 1 150 ? -49.771 36.105 13.233 1.00 81.75 150 LEU A O 1
ATOM 1227 N N . GLN A 1 151 ? -47.733 35.784 14.123 1.00 80.06 151 GLN A N 1
ATOM 1228 C CA . GLN A 1 151 ? -47.051 35.483 12.867 1.00 80.06 151 GLN A CA 1
ATOM 1229 C C . GLN A 1 151 ? -46.740 33.990 12.826 1.00 80.06 151 GLN A C 1
ATOM 1231 O O . GLN A 1 151 ? -46.006 33.488 13.675 1.00 80.06 151 GLN A O 1
ATOM 1236 N N . LEU A 1 152 ? -47.324 33.299 11.850 1.00 84.19 152 LEU A N 1
ATOM 1237 C CA . LEU A 1 152 ? -47.053 31.895 11.561 1.00 84.19 152 LEU A CA 1
ATOM 1238 C C . LEU A 1 152 ? -46.223 31.817 10.282 1.00 84.19 152 LEU A C 1
ATOM 1240 O O . LEU A 1 152 ? -46.490 32.539 9.319 1.00 84.19 152 LEU A O 1
ATOM 1244 N N . LYS A 1 153 ? -45.212 30.955 10.281 1.00 84.00 153 LYS A N 1
ATOM 1245 C CA . LYS A 1 153 ? -44.287 30.760 9.165 1.00 84.00 153 LYS A CA 1
ATOM 1246 C C . LYS A 1 153 ? -44.802 29.757 8.140 1.00 84.00 153 LYS A C 1
ATOM 1248 O O . LYS A 1 153 ? -44.522 29.900 6.955 1.00 84.00 153 LYS A O 1
ATOM 1253 N N . THR A 1 154 ? -45.540 28.746 8.590 1.00 82.25 154 THR A N 1
ATOM 1254 C CA . THR A 1 154 ? -45.972 27.618 7.750 1.00 82.25 154 THR A CA 1
ATOM 1255 C C . THR A 1 154 ? -47.246 27.912 6.960 1.00 82.25 154 THR A C 1
ATOM 1257 O O . THR A 1 154 ? -47.368 27.491 5.809 1.00 82.25 154 THR A O 1
ATOM 1260 N N . ILE A 1 155 ? -48.196 28.650 7.544 1.00 77.56 155 ILE A N 1
ATOM 1261 C CA . ILE A 1 155 ? -49.473 29.008 6.910 1.00 77.56 155 ILE A CA 1
ATOM 1262 C C . ILE A 1 155 ? -49.845 30.457 7.275 1.00 77.56 155 ILE A C 1
ATOM 1264 O O . ILE A 1 155 ? -49.997 30.749 8.462 1.00 77.56 155 ILE A O 1
ATOM 1268 N N . PRO A 1 156 ? -50.060 31.362 6.296 1.00 76.19 156 PRO A N 1
ATOM 1269 C CA . PRO A 1 156 ? -50.504 32.729 6.565 1.00 76.19 156 PRO A CA 1
ATOM 1270 C C . PRO A 1 156 ? -51.829 32.777 7.331 1.00 76.19 156 PRO A C 1
ATOM 1272 O O . PRO A 1 156 ? -52.768 32.040 7.014 1.00 76.19 156 PRO A O 1
ATOM 1275 N N . LEU A 1 157 ? -51.925 33.691 8.299 1.00 66.94 157 LEU A N 1
ATOM 1276 C CA . LEU A 1 157 ? -53.071 33.790 9.207 1.00 66.94 157 LEU A CA 1
ATOM 1277 C C . LEU A 1 157 ? -54.404 34.001 8.472 1.00 66.94 157 LEU A C 1
ATOM 1279 O O . LEU A 1 157 ? -55.422 33.428 8.855 1.00 66.94 157 LEU A O 1
ATOM 1283 N N . ASP A 1 158 ? -54.377 34.750 7.371 1.00 61.31 158 ASP A N 1
ATOM 1284 C CA . ASP A 1 158 ? -55.551 35.067 6.549 1.00 61.31 158 ASP A CA 1
ATOM 1285 C C . ASP A 1 158 ? -56.190 33.808 5.936 1.00 61.31 158 ASP A C 1
ATOM 1287 O O . ASP A 1 158 ? -57.413 33.715 5.822 1.00 61.31 158 ASP A O 1
ATOM 1291 N N . ARG A 1 159 ? -55.375 32.785 5.633 1.00 67.19 159 ARG A N 1
ATOM 1292 C CA . ARG A 1 159 ? -55.829 31.488 5.102 1.00 67.19 159 ARG A CA 1
ATOM 1293 C C . ARG A 1 159 ? -56.470 30.598 6.174 1.00 67.19 159 ARG A C 1
ATOM 1295 O O . ARG A 1 159 ? -57.242 29.708 5.834 1.00 67.19 159 ARG A O 1
ATOM 1302 N N . ILE A 1 160 ? -56.154 30.830 7.450 1.00 65.31 160 ILE A N 1
ATOM 1303 C CA . ILE A 1 160 ? -56.716 30.102 8.601 1.00 65.31 160 ILE A CA 1
ATOM 1304 C C . ILE A 1 160 ? -58.001 30.777 9.094 1.00 65.31 160 ILE A C 1
ATOM 1306 O O . ILE A 1 160 ? -58.958 30.098 9.455 1.00 65.31 160 ILE A O 1
ATOM 1310 N N . ILE A 1 161 ? -58.027 32.112 9.110 1.00 63.41 161 ILE A N 1
ATOM 1311 C CA . ILE A 1 161 ? -59.166 32.907 9.594 1.00 63.41 161 ILE A CA 1
ATOM 1312 C C . ILE A 1 161 ? -60.249 33.056 8.502 1.00 63.41 161 ILE A C 1
ATOM 1314 O O . ILE A 1 161 ? -61.392 33.385 8.811 1.00 63.41 161 ILE A O 1
ATOM 1318 N N . GLY A 1 162 ? -59.927 32.762 7.236 1.00 52.50 162 GLY A N 1
ATOM 1319 C CA . GLY A 1 162 ? -60.895 32.703 6.133 1.00 52.50 162 GLY A CA 1
ATOM 1320 C C . GLY A 1 162 ? -61.360 34.070 5.625 1.00 52.50 162 GLY A C 1
ATOM 1321 O O . GLY A 1 162 ? -62.333 34.148 4.882 1.00 52.50 162 GLY A O 1
ATOM 1322 N N . VAL A 1 163 ? -60.678 35.153 6.012 1.00 51.88 163 VAL A N 1
ATOM 1323 C CA . VAL A 1 163 ? -60.982 36.519 5.559 1.00 51.88 163 VAL A CA 1
ATOM 1324 C C . VAL A 1 163 ? -60.144 36.830 4.318 1.00 51.88 163 VAL A C 1
ATOM 1326 O O . VAL A 1 163 ? -59.231 37.652 4.337 1.00 51.88 163 VAL A O 1
ATOM 1329 N N . THR A 1 164 ? -60.467 36.157 3.216 1.00 45.88 164 THR A N 1
ATOM 1330 C CA . THR A 1 164 ? -60.124 36.627 1.870 1.00 45.88 164 THR A CA 1
ATOM 1331 C C . THR A 1 164 ? -61.289 37.474 1.360 1.00 45.88 164 THR A C 1
ATOM 1333 O O . THR A 1 164 ? -62.436 37.032 1.332 1.00 45.88 164 THR A O 1
ATOM 1336 N N . ASN A 1 165 ? -61.022 38.720 0.965 1.00 51.34 165 ASN A N 1
ATOM 1337 C CA . ASN A 1 165 ? -62.062 39.706 0.623 1.00 51.34 165 ASN A CA 1
ATOM 1338 C C . ASN A 1 165 ? -62.765 39.457 -0.735 1.00 51.34 165 ASN A C 1
ATOM 1340 O O . ASN A 1 165 ? -63.348 40.383 -1.295 1.00 51.34 165 ASN A O 1
ATOM 1344 N N . GLU A 1 166 ? -62.718 38.235 -1.273 1.00 51.03 166 GLU A N 1
ATOM 1345 C CA . GLU A 1 166 ? -63.203 37.899 -2.622 1.00 51.03 166 GLU A CA 1
ATOM 1346 C C . GLU A 1 166 ? -64.428 36.954 -2.628 1.00 51.03 166 GLU A C 1
ATOM 1348 O O . GLU A 1 166 ? -65.212 36.989 -3.574 1.00 51.03 166 GLU A O 1
ATOM 1353 N N . ASP A 1 167 ? -64.701 36.203 -1.550 1.00 47.84 167 ASP A N 1
ATOM 1354 C CA . ASP A 1 167 ? -65.741 35.150 -1.520 1.00 47.84 167 ASP A CA 1
ATOM 1355 C C . ASP A 1 167 ? -67.083 35.561 -0.869 1.00 47.84 167 ASP A C 1
ATOM 1357 O O . ASP A 1 167 ? -67.739 34.793 -0.162 1.00 47.84 167 ASP A O 1
ATOM 1361 N N . THR A 1 168 ? -67.574 36.775 -1.140 1.00 49.16 168 THR A N 1
ATOM 1362 C CA . THR A 1 168 ? -68.903 37.201 -0.635 1.00 49.16 168 THR A CA 1
ATOM 1363 C C . THR A 1 168 ? -70.091 36.509 -1.322 1.00 49.16 168 THR A C 1
ATOM 1365 O O . THR A 1 168 ? -71.207 36.556 -0.804 1.00 49.16 168 THR A O 1
ATOM 1368 N N . HIS A 1 169 ? -69.885 35.816 -2.448 1.00 48.91 169 HIS A N 1
ATOM 1369 C CA . HIS A 1 169 ? -70.966 35.165 -3.202 1.00 48.91 169 HIS A CA 1
ATOM 1370 C C . HIS A 1 169 ? -71.364 33.764 -2.696 1.00 48.91 169 HIS A C 1
ATOM 1372 O O . HIS A 1 169 ? -72.525 33.374 -2.843 1.00 48.91 169 HIS A O 1
ATOM 1378 N N . THR A 1 170 ? -70.461 33.009 -2.064 1.00 55.41 170 THR A N 1
ATOM 1379 C CA . THR A 1 170 ? -70.744 31.638 -1.589 1.00 55.41 170 THR A CA 1
ATOM 1380 C C . THR A 1 170 ? -71.566 31.623 -0.298 1.00 55.41 170 THR A C 1
ATOM 1382 O O . THR A 1 170 ? -72.531 30.860 -0.191 1.00 55.41 170 THR A O 1
ATOM 1385 N N . ALA A 1 171 ? -71.273 32.522 0.648 1.00 51.53 171 ALA A N 1
ATOM 1386 C CA . ALA A 1 171 ? -72.017 32.644 1.905 1.00 51.53 171 ALA A CA 1
ATOM 1387 C C . ALA A 1 171 ? -73.511 32.960 1.684 1.00 51.53 171 ALA A C 1
ATOM 1389 O O . ALA A 1 171 ? -74.379 32.365 2.324 1.00 51.53 171 ALA A O 1
ATOM 1390 N N . THR A 1 172 ? -73.836 33.845 0.731 1.00 54.41 172 THR A N 1
ATOM 1391 C CA . THR A 1 172 ? -75.232 34.181 0.394 1.00 54.41 172 THR A CA 1
ATOM 1392 C C . THR A 1 172 ? -75.978 33.016 -0.267 1.00 54.41 172 THR A C 1
ATOM 1394 O O . THR A 1 172 ? -77.196 32.910 -0.119 1.00 54.41 172 THR A O 1
ATOM 1397 N N . SER A 1 173 ? -75.270 32.127 -0.973 1.00 54.59 173 SER A N 1
AT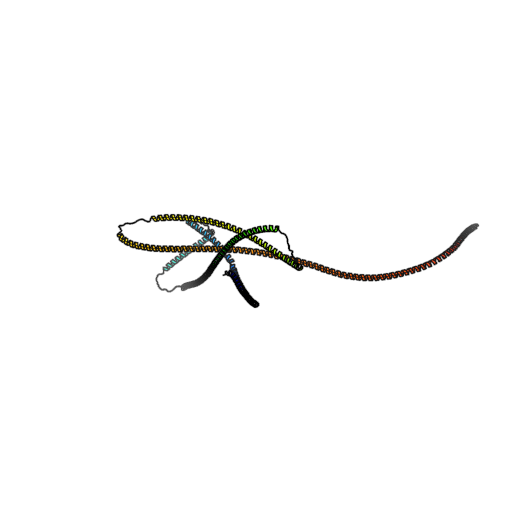OM 1398 C CA . SER A 1 173 ? -75.858 30.917 -1.561 1.00 54.59 173 SER A CA 1
ATOM 1399 C C . SER A 1 173 ? -76.187 29.877 -0.487 1.00 54.59 173 SER A C 1
ATOM 1401 O O . SER A 1 173 ? -77.312 29.383 -0.435 1.00 54.59 173 SER A O 1
ATOM 1403 N N . LEU A 1 174 ? -75.245 29.608 0.425 1.00 59.59 174 LEU A N 1
ATOM 1404 C CA . LEU A 1 174 ? -75.446 28.669 1.535 1.00 59.59 174 LEU A CA 1
ATOM 1405 C C . LEU A 1 174 ? -76.560 29.118 2.489 1.00 59.59 174 LEU A C 1
ATOM 1407 O O . LEU A 1 174 ? -77.345 28.289 2.939 1.00 59.59 174 LEU A O 1
ATOM 1411 N N . HIS A 1 175 ? -76.689 30.422 2.757 1.00 66.19 175 HIS A N 1
ATOM 1412 C CA . HIS A 1 175 ? -77.757 30.927 3.625 1.00 66.19 175 HIS A CA 1
ATOM 1413 C C . HIS A 1 175 ? -79.159 30.688 3.031 1.00 66.19 175 HIS A C 1
ATOM 1415 O O . HIS A 1 175 ? -80.068 30.267 3.743 1.00 66.19 175 HIS A O 1
ATOM 1421 N N . LYS A 1 176 ? -79.319 30.868 1.710 1.00 68.25 176 LYS A N 1
ATOM 1422 C CA . LYS A 1 176 ? -80.569 30.549 0.996 1.00 68.25 176 LYS A CA 1
ATOM 1423 C C . LYS A 1 176 ? -80.864 29.049 0.974 1.00 68.25 176 LYS A C 1
ATOM 1425 O O . LYS A 1 176 ? -82.023 28.657 1.080 1.00 68.25 176 LYS A O 1
ATOM 1430 N N . GLU A 1 177 ? -79.837 28.210 0.851 1.00 72.06 177 GLU A N 1
ATOM 1431 C CA . GLU A 1 177 ? -80.016 26.757 0.860 1.00 72.06 177 GLU A CA 1
ATOM 1432 C C . GLU A 1 177 ? -80.419 26.228 2.246 1.00 72.06 177 GLU A C 1
ATOM 1434 O O . GLU A 1 177 ? -81.289 25.363 2.343 1.00 72.06 177 GLU A O 1
ATOM 1439 N N . ILE A 1 178 ? -79.843 26.775 3.322 1.00 74.25 178 ILE A N 1
ATOM 1440 C CA . ILE A 1 178 ? -80.237 26.454 4.702 1.00 74.25 178 ILE A CA 1
ATOM 1441 C C . ILE A 1 178 ? -81.687 26.887 4.953 1.00 74.25 178 ILE A C 1
ATOM 1443 O O . ILE A 1 178 ? -82.488 26.064 5.390 1.00 74.25 178 ILE A O 1
ATOM 1447 N N . GLN A 1 179 ? -82.062 28.113 4.570 1.00 74.19 179 GLN A N 1
ATOM 1448 C CA . GLN A 1 179 ? -83.440 28.595 4.710 1.00 74.19 179 GLN A CA 1
ATOM 1449 C C . GLN A 1 179 ? -84.454 27.686 3.982 1.00 74.19 179 GLN A C 1
ATOM 1451 O O . GLN A 1 179 ? -85.471 27.305 4.559 1.00 74.19 179 GLN A O 1
ATOM 1456 N N . TYR A 1 180 ? -84.150 27.263 2.749 1.00 78.44 180 TYR A N 1
ATOM 1457 C CA . TYR A 1 180 ? -85.002 26.333 1.996 1.00 78.44 180 TYR A CA 1
ATOM 1458 C C . TYR A 1 180 ? -85.134 24.955 2.674 1.00 78.44 180 TYR A C 1
ATOM 1460 O O . TYR A 1 180 ? -86.192 24.322 2.619 1.00 78.44 180 TYR A O 1
ATOM 1468 N N . ARG A 1 181 ? -84.070 24.473 3.332 1.00 78.94 181 ARG A N 1
ATOM 1469 C CA . ARG A 1 181 ? -84.097 23.215 4.097 1.00 78.94 181 ARG A CA 1
ATOM 1470 C C . ARG A 1 181 ? -84.941 23.345 5.370 1.00 78.94 181 ARG A C 1
ATOM 1472 O O . ARG A 1 181 ? -85.713 22.431 5.653 1.00 78.94 181 ARG A O 1
ATOM 1479 N N . ASP A 1 182 ? -84.866 24.469 6.080 1.00 82.69 182 ASP A N 1
ATOM 1480 C CA . ASP A 1 182 ? -85.660 24.715 7.292 1.00 82.69 182 ASP A CA 1
ATOM 1481 C C . ASP A 1 182 ? -87.165 24.835 6.988 1.00 82.69 182 ASP A C 1
ATOM 1483 O O . ASP A 1 182 ? -87.985 24.203 7.660 1.00 82.69 182 ASP A O 1
ATOM 1487 N N . GLU A 1 183 ? -87.540 25.553 5.923 1.00 82.50 183 GLU A N 1
ATOM 1488 C CA . GLU A 1 183 ? -88.929 25.627 5.436 1.00 82.50 183 GLU A CA 1
ATOM 1489 C C . GLU A 1 183 ? -89.476 24.226 5.094 1.00 82.50 183 GLU A C 1
ATOM 1491 O O . GLU A 1 183 ? -90.588 23.857 5.484 1.00 82.50 183 GLU A O 1
ATOM 1496 N N . ARG A 1 184 ? -88.662 23.389 4.435 1.00 84.56 184 ARG A N 1
ATOM 1497 C CA . ARG A 1 184 ? -89.019 22.006 4.080 1.00 84.56 184 ARG A CA 1
ATOM 1498 C C . ARG A 1 184 ? -89.190 21.097 5.302 1.00 84.56 184 ARG A C 1
ATOM 1500 O O . ARG A 1 184 ? -90.069 20.233 5.296 1.00 84.56 184 ARG A O 1
ATOM 1507 N N . ILE A 1 185 ? -88.388 21.290 6.349 1.00 83.44 185 ILE A N 1
ATOM 1508 C CA . ILE A 1 185 ? -88.505 20.545 7.611 1.00 83.44 185 ILE A CA 1
ATOM 1509 C C . ILE A 1 185 ? -89.810 20.905 8.336 1.00 83.44 185 ILE A C 1
ATOM 1511 O O . ILE A 1 185 ? -90.492 19.998 8.817 1.00 83.44 185 ILE A O 1
ATOM 1515 N N . GLN A 1 186 ? -90.210 22.181 8.364 1.00 82.31 186 GLN A N 1
ATOM 1516 C CA . GLN A 1 186 ? -91.477 22.594 8.985 1.00 82.31 186 GLN A CA 1
ATOM 1517 C C . GLN A 1 186 ? -92.703 21.975 8.294 1.00 82.31 186 GLN A C 1
ATOM 1519 O O . GLN A 1 186 ? -93.612 21.495 8.975 1.00 82.31 186 GLN A O 1
ATOM 1524 N N . VAL A 1 187 ? -92.713 21.916 6.956 1.00 82.94 187 VAL A N 1
ATOM 1525 C CA . VAL A 1 187 ? -93.797 21.268 6.190 1.00 82.94 187 VAL A CA 1
ATOM 1526 C C . VAL A 1 187 ? -93.920 19.784 6.554 1.00 82.94 187 VAL A C 1
ATOM 1528 O O . VAL A 1 187 ? -95.010 19.323 6.892 1.00 82.94 187 VAL A O 1
ATOM 1531 N N . LEU A 1 188 ? -92.803 19.049 6.575 1.00 80.62 188 LEU A N 1
ATOM 1532 C CA . LEU A 1 188 ? -92.792 17.623 6.928 1.00 80.62 188 LEU A CA 1
ATOM 1533 C C . LEU A 1 188 ? -93.210 17.369 8.387 1.00 80.62 188 LEU A C 1
ATOM 1535 O O . LEU A 1 188 ? -93.890 16.384 8.676 1.00 80.62 188 LEU A O 1
ATOM 1539 N N . GLN A 1 189 ? -92.852 18.260 9.317 1.00 79.56 189 GLN A N 1
ATOM 1540 C CA . GLN A 1 189 ? -93.299 18.171 10.712 1.00 79.56 189 GLN A CA 1
ATOM 1541 C C . GLN A 1 189 ? -94.820 18.351 10.843 1.00 79.56 189 GLN A C 1
ATOM 1543 O O . GLN A 1 189 ? -95.462 17.595 11.576 1.00 79.56 189 GLN A O 1
ATOM 1548 N N . ALA A 1 190 ? -95.415 19.294 10.104 1.00 80.69 190 ALA A N 1
ATOM 1549 C CA . ALA A 1 190 ? -96.866 19.489 10.087 1.00 80.69 190 ALA A CA 1
ATOM 1550 C C . ALA A 1 190 ? -97.616 18.278 9.494 1.00 80.69 190 ALA A C 1
ATOM 1552 O O . ALA A 1 190 ? -98.664 17.882 10.010 1.00 80.69 190 ALA A O 1
ATOM 1553 N N . GLU A 1 191 ? -97.062 17.662 8.449 1.00 82.50 191 GLU A N 1
ATOM 1554 C CA . GLU A 1 191 ? -97.634 16.494 7.768 1.00 82.50 191 GLU A CA 1
ATOM 1555 C C . GLU A 1 191 ? -97.625 15.237 8.664 1.00 82.50 191 GLU A C 1
ATOM 1557 O O . GLU A 1 191 ? -98.645 14.556 8.808 1.00 82.50 191 GLU A O 1
ATOM 1562 N N . VAL A 1 192 ? -96.520 14.985 9.379 1.00 80.88 192 VAL A N 1
ATOM 1563 C CA . VAL A 1 192 ? -96.425 13.910 10.389 1.00 80.88 192 VAL A CA 1
ATOM 1564 C C . VAL A 1 192 ? -97.428 14.108 11.532 1.00 80.88 192 VAL A C 1
ATOM 1566 O O . VAL A 1 192 ? -98.020 13.138 12.018 1.00 80.88 192 VAL A O 1
ATOM 1569 N N . GLU A 1 193 ? -97.662 15.350 11.955 1.00 81.62 193 GLU A N 1
ATOM 1570 C CA . GLU A 1 193 ? -98.605 15.649 13.034 1.00 81.62 193 GLU A CA 1
ATOM 1571 C C . GLU A 1 193 ? -100.074 15.496 12.587 1.00 81.62 193 GLU A C 1
ATOM 1573 O O . GLU A 1 193 ? -100.914 15.042 13.371 1.00 81.62 193 GLU A O 1
ATOM 1578 N N . GLN A 1 194 ? -100.398 15.760 11.313 1.00 78.88 194 GLN A N 1
ATOM 1579 C CA . GLN A 1 194 ? -101.704 15.395 10.741 1.00 78.88 194 GLN A CA 1
ATOM 1580 C C . GLN A 1 194 ? -101.903 13.874 10.657 1.00 78.88 194 GLN A C 1
ATOM 1582 O O . GLN A 1 194 ? -102.962 13.372 11.047 1.00 78.88 194 GLN A O 1
ATOM 1587 N N . LEU A 1 195 ? -100.885 13.124 10.221 1.00 77.06 195 LEU A N 1
ATOM 1588 C CA . LEU A 1 195 ? -100.933 11.657 10.171 1.00 77.06 195 LEU A CA 1
ATOM 1589 C C . LEU A 1 195 ? -101.119 11.032 11.566 1.00 77.06 195 LEU A C 1
ATOM 1591 O O . LEU A 1 195 ? -101.826 10.035 11.722 1.00 77.06 195 LEU A O 1
ATOM 1595 N N . ARG A 1 196 ? -100.550 11.640 12.615 1.00 75.94 196 ARG A N 1
ATOM 1596 C CA . ARG A 1 196 ? -100.815 11.242 14.010 1.00 75.94 196 ARG A CA 1
ATOM 1597 C C . ARG A 1 196 ? -102.257 11.498 14.443 1.00 75.94 196 ARG A C 1
ATOM 1599 O O . ARG A 1 196 ? -102.824 10.647 15.128 1.00 75.94 196 ARG A O 1
ATOM 1606 N N . LYS A 1 197 ? -102.859 12.627 14.054 1.00 77.38 197 LYS A N 1
ATOM 1607 C CA . LYS A 1 197 ? -104.265 12.938 14.374 1.00 77.38 197 LYS A CA 1
ATOM 1608 C C . LYS A 1 197 ? -105.219 11.941 13.718 1.00 77.38 197 LYS A C 1
ATOM 1610 O O . LYS A 1 197 ? -105.940 11.256 14.441 1.00 77.38 197 LYS A O 1
ATOM 1615 N N . THR A 1 198 ? -105.100 11.734 12.406 1.00 74.25 198 THR A N 1
ATOM 1616 C CA . THR A 1 198 ? -105.907 10.738 11.672 1.00 74.25 198 THR A CA 1
ATOM 1617 C C . THR A 1 198 ? -105.721 9.316 12.206 1.00 74.25 198 THR A C 1
ATOM 1619 O O . THR A 1 198 ? -106.706 8.598 12.377 1.00 74.25 198 THR A O 1
ATOM 1622 N N . LYS A 1 199 ? -104.496 8.907 12.572 1.00 72.94 199 LYS A N 1
ATOM 1623 C CA . LYS A 1 199 ? -104.253 7.612 13.237 1.00 72.94 199 LYS A CA 1
ATOM 1624 C C . LYS A 1 199 ? -104.979 7.494 14.584 1.00 72.94 199 LYS A C 1
ATOM 1626 O O . LYS A 1 199 ? -105.532 6.438 14.888 1.00 72.94 199 LYS A O 1
ATOM 1631 N N . ASN A 1 200 ? -104.987 8.555 15.388 1.00 69.88 200 ASN A N 1
ATOM 1632 C CA . ASN A 1 200 ? -105.661 8.573 16.689 1.00 69.88 200 ASN A CA 1
ATOM 1633 C C . ASN A 1 200 ? -107.194 8.659 16.566 1.00 69.88 200 ASN A C 1
ATOM 1635 O O . ASN A 1 200 ? -107.901 8.178 17.450 1.00 69.88 200 ASN A O 1
ATOM 1639 N N . GLU A 1 201 ? -107.719 9.223 15.478 1.00 67.19 201 GLU A N 1
ATOM 1640 C CA . GLU A 1 201 ? -109.154 9.236 15.167 1.00 67.19 201 GLU A CA 1
ATOM 1641 C C . GLU A 1 201 ? -109.632 7.877 14.639 1.00 67.19 201 GLU A C 1
ATOM 1643 O O . GLU A 1 201 ? -110.636 7.362 15.132 1.00 67.19 201 GLU A O 1
ATOM 1648 N N . LEU A 1 202 ? -108.857 7.217 13.770 1.00 59.97 202 LEU A N 1
ATOM 1649 C CA . LEU A 1 202 ? -109.078 5.817 13.377 1.00 59.97 202 LEU A CA 1
ATOM 1650 C C . LEU A 1 202 ? -109.052 4.868 14.588 1.00 59.97 202 LEU A C 1
ATOM 1652 O O . LEU A 1 202 ? -109.920 4.007 14.718 1.00 59.97 202 LEU A O 1
ATOM 1656 N N . ALA A 1 203 ? -108.124 5.069 15.529 1.00 55.47 203 ALA A N 1
ATOM 1657 C CA . ALA A 1 203 ? -108.068 4.295 16.773 1.00 55.47 203 ALA A CA 1
ATOM 1658 C C . ALA A 1 203 ? -109.253 4.556 17.731 1.00 55.47 203 ALA A C 1
ATOM 1660 O O . ALA A 1 203 ? -109.507 3.743 18.618 1.00 55.47 203 ALA A O 1
ATOM 1661 N N . ARG A 1 204 ? -109.991 5.664 17.567 1.00 56.22 204 ARG A N 1
ATOM 1662 C CA . ARG A 1 204 ? -111.192 5.991 18.360 1.00 56.22 204 ARG A CA 1
ATOM 1663 C C . ARG A 1 204 ? -112.499 5.473 17.751 1.00 56.22 204 ARG A C 1
ATOM 1665 O O . ARG A 1 204 ? -113.502 5.450 18.458 1.00 56.22 204 ARG A O 1
ATOM 1672 N N . GLN A 1 205 ? -112.504 5.039 16.488 1.00 50.34 205 GLN A N 1
ATOM 1673 C CA . GLN A 1 205 ? -113.705 4.561 15.784 1.00 50.34 205 GLN A CA 1
ATOM 1674 C C . GLN A 1 205 ? -113.859 3.026 15.746 1.00 50.34 205 GLN A C 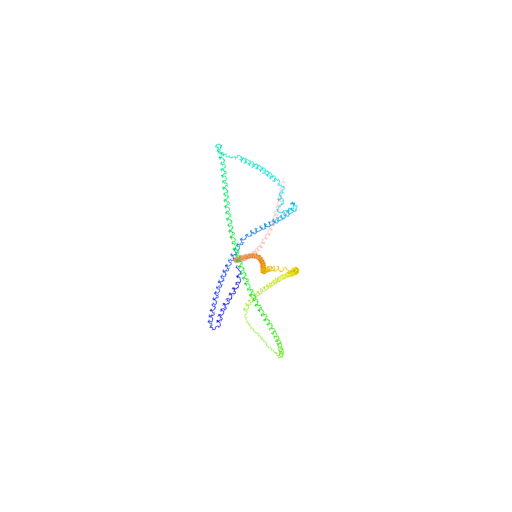1
ATOM 1676 O O . GLN A 1 205 ? -114.695 2.518 15.005 1.00 50.34 205 GLN A O 1
ATOM 1681 N N . ALA A 1 206 ? -113.113 2.276 16.566 1.00 44.97 206 ALA A N 1
ATOM 1682 C CA . ALA A 1 206 ? -113.189 0.810 16.635 1.00 44.97 206 ALA A CA 1
ATOM 1683 C C . ALA A 1 206 ? -113.837 0.287 17.945 1.00 44.97 206 ALA A C 1
ATOM 1685 O O . ALA A 1 206 ? -113.122 -0.126 18.862 1.00 44.97 206 ALA A O 1
ATOM 1686 N N . PRO A 1 207 ? -115.181 0.285 18.073 1.00 41.69 207 PRO A N 1
ATOM 1687 C CA . PRO A 1 207 ? -115.887 -0.378 19.169 1.00 41.69 207 PRO A CA 1
ATOM 1688 C C . PRO A 1 207 ? -116.080 -1.894 18.938 1.00 41.69 207 PRO A C 1
ATOM 1690 O O . PRO A 1 207 ? -115.929 -2.425 17.842 1.00 41.69 207 PRO A O 1
ATOM 1693 N N . ASN A 1 208 ? -116.428 -2.598 20.017 1.00 40.38 208 ASN A N 1
ATOM 1694 C CA . ASN A 1 208 ? -116.512 -4.060 20.116 1.00 40.38 208 ASN A CA 1
ATOM 1695 C C . ASN A 1 208 ? -117.638 -4.743 19.296 1.00 40.38 208 ASN A C 1
ATOM 1697 O O . ASN A 1 208 ? -118.799 -4.427 19.532 1.00 40.38 208 ASN A O 1
ATOM 1701 N N . LYS A 1 209 ? -117.291 -5.849 18.597 1.00 38.00 209 LYS A N 1
ATOM 1702 C CA . LYS A 1 209 ? -118.126 -7.057 18.292 1.00 38.00 209 LYS A CA 1
ATOM 1703 C C . LYS A 1 209 ? -119.413 -6.872 17.418 1.00 38.00 209 LYS A C 1
ATOM 1705 O O . LYS A 1 209 ? -119.932 -5.774 17.313 1.00 38.00 209 LYS A O 1
ATOM 1710 N N . PRO A 1 210 ? -120.024 -7.955 16.877 1.00 44.81 210 PRO A N 1
ATOM 1711 C CA . PRO A 1 210 ? -119.441 -8.958 15.973 1.00 44.81 210 PRO A CA 1
ATOM 1712 C C . PRO A 1 210 ? -120.365 -9.322 14.767 1.00 44.81 210 PRO A C 1
ATOM 1714 O O . PRO A 1 210 ? -121.544 -8.996 14.749 1.00 44.81 210 PRO A O 1
ATOM 1717 N N . SER A 1 211 ? -119.859 -10.171 13.861 1.00 41.62 211 SER A N 1
ATOM 1718 C CA . SER A 1 211 ? -120.625 -11.081 12.973 1.00 41.62 211 SER A CA 1
ATOM 1719 C C . SER A 1 211 ? -121.345 -10.539 11.719 1.00 41.62 211 SER A C 1
ATOM 1721 O O . SER A 1 211 ? -122.405 -9.931 11.781 1.00 41.62 211 SER A O 1
ATOM 1723 N N . THR A 1 212 ? -120.827 -10.994 10.569 1.00 46.06 212 THR A N 1
ATOM 1724 C CA . THR A 1 212 ? -121.526 -11.322 9.303 1.00 46.06 212 THR A CA 1
ATOM 1725 C C . THR A 1 212 ? -122.463 -10.296 8.654 1.00 46.06 212 THR A C 1
ATOM 1727 O O . THR A 1 212 ? -123.660 -10.271 8.932 1.00 46.06 212 THR A O 1
ATOM 1730 N N . PHE A 1 213 ? -121.976 -9.686 7.570 1.00 34.28 213 PHE A N 1
ATOM 1731 C CA . PHE A 1 213 ? -122.752 -9.640 6.329 1.00 34.28 213 PHE A CA 1
ATOM 1732 C C . PHE A 1 213 ? -121.844 -9.873 5.113 1.00 34.28 213 PHE A C 1
ATOM 1734 O O . PHE A 1 213 ? -120.684 -9.469 5.110 1.00 34.28 213 PHE A O 1
ATOM 1741 N N . SER A 1 214 ? -122.366 -10.586 4.118 1.00 42.94 214 SER A N 1
ATOM 1742 C CA . SER A 1 214 ? -121.713 -10.840 2.829 1.00 42.94 214 SER A CA 1
ATOM 1743 C C . SER A 1 214 ? -122.141 -9.779 1.811 1.00 42.94 214 SER A C 1
ATOM 1745 O O . SER A 1 214 ? -123.253 -9.265 1.918 1.00 42.94 214 SER A O 1
ATOM 1747 N N . SER A 1 215 ? -121.320 -9.577 0.773 1.00 39.75 215 SER A N 1
ATOM 1748 C CA . SER A 1 215 ? -121.601 -8.837 -0.472 1.00 39.75 215 SER A CA 1
ATOM 1749 C C . SER A 1 215 ? -121.135 -7.374 -0.552 1.00 39.75 215 SER A C 1
ATOM 1751 O O . SER A 1 215 ? -121.238 -6.610 0.401 1.00 39.75 215 SER A O 1
ATOM 1753 N N . PHE A 1 216 ? -120.708 -7.013 -1.772 1.00 36.62 216 PHE A N 1
ATOM 1754 C CA . PHE A 1 216 ? -120.368 -5.678 -2.293 1.00 36.62 216 PHE A CA 1
ATOM 1755 C C . PHE A 1 216 ? -119.064 -5.004 -1.809 1.00 36.62 216 PHE A C 1
ATOM 1757 O O . PHE A 1 216 ? -119.077 -4.145 -0.936 1.00 36.62 216 PHE A O 1
ATOM 1764 N N . MET A 1 217 ? -117.941 -5.298 -2.485 1.00 35.53 217 MET A N 1
ATOM 1765 C CA . MET A 1 217 ? -117.343 -4.417 -3.518 1.00 35.53 217 MET A CA 1
ATOM 1766 C C . MET A 1 217 ? -116.032 -5.013 -4.092 1.00 35.53 217 MET A C 1
ATOM 1768 O O . MET A 1 217 ? -115.200 -5.506 -3.343 1.00 35.53 217 MET A O 1
ATOM 1772 N N . ALA A 1 218 ? -115.876 -4.933 -5.421 1.00 45.88 218 ALA A N 1
ATOM 1773 C CA . ALA A 1 218 ? -114.643 -5.053 -6.224 1.00 45.88 218 ALA A CA 1
ATOM 1774 C C . ALA A 1 218 ? -113.549 -6.089 -5.834 1.00 45.88 218 ALA A C 1
ATOM 1776 O O . ALA A 1 218 ? -112.587 -5.773 -5.136 1.00 45.88 218 A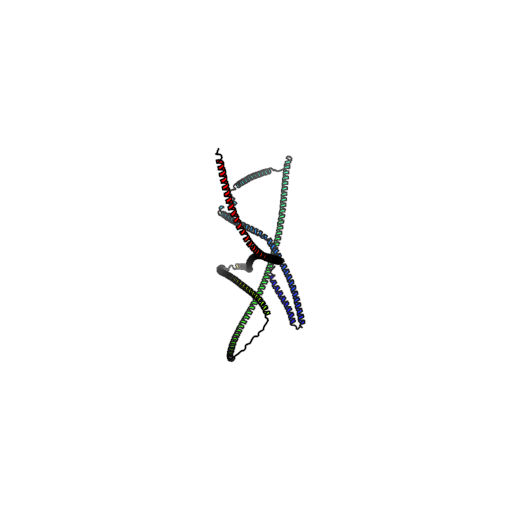LA A O 1
ATOM 1777 N N . ASP A 1 219 ? -113.580 -7.269 -6.475 1.00 53.03 219 ASP A N 1
ATOM 1778 C CA . ASP A 1 219 ? -112.448 -8.226 -6.508 1.00 53.03 219 ASP A CA 1
ATOM 1779 C C . ASP A 1 219 ? -111.136 -7.613 -7.050 1.00 53.03 219 ASP A C 1
ATOM 1781 O O . ASP A 1 219 ? -110.045 -8.105 -6.750 1.00 53.03 219 ASP A O 1
ATOM 1785 N N . ASP A 1 220 ? -111.222 -6.559 -7.866 1.00 53.34 220 ASP A N 1
ATOM 1786 C CA . ASP A 1 220 ? -110.065 -5.994 -8.563 1.00 53.34 220 ASP A CA 1
ATOM 1787 C C . ASP A 1 220 ? -109.191 -5.103 -7.665 1.00 53.34 220 ASP A C 1
ATOM 1789 O O . ASP A 1 220 ? -107.970 -5.192 -7.758 1.00 53.34 220 ASP A O 1
ATOM 1793 N N . GLU A 1 221 ? -109.755 -4.335 -6.721 1.00 57.25 221 GLU A N 1
ATOM 1794 C CA . GLU A 1 221 ? -108.935 -3.598 -5.738 1.00 57.25 221 GLU A CA 1
ATOM 1795 C C . GLU A 1 221 ? -108.204 -4.554 -4.787 1.00 57.25 221 GLU A C 1
ATOM 1797 O O . GLU A 1 221 ? -107.042 -4.327 -4.441 1.00 57.25 221 GLU A O 1
ATOM 1802 N N . PHE A 1 222 ? -108.849 -5.662 -4.403 1.00 63.69 222 PHE A N 1
ATOM 1803 C CA . PHE A 1 222 ? -108.213 -6.672 -3.559 1.00 63.69 222 PHE A CA 1
ATOM 1804 C C . PHE A 1 222 ? -107.092 -7.407 -4.309 1.00 63.69 222 PHE A C 1
ATOM 1806 O O . PHE A 1 222 ? -106.031 -7.648 -3.732 1.00 63.69 222 PHE A O 1
ATOM 1813 N N . LYS A 1 223 ? -107.271 -7.705 -5.607 1.00 65.56 223 LYS A N 1
ATOM 1814 C CA . LYS A 1 223 ? -106.201 -8.234 -6.474 1.00 65.56 223 LYS A CA 1
ATOM 1815 C C . LYS A 1 223 ? -105.060 -7.242 -6.669 1.00 65.56 223 LYS A C 1
ATOM 1817 O O . LYS A 1 223 ? -103.908 -7.654 -6.573 1.00 65.56 223 LYS A O 1
ATOM 1822 N N . GLU A 1 224 ? -105.349 -5.965 -6.905 1.00 70.06 224 GLU A N 1
ATOM 1823 C CA . GLU A 1 224 ? -104.323 -4.935 -7.103 1.00 70.06 224 GLU A CA 1
ATOM 1824 C C . GLU A 1 224 ? -103.478 -4.754 -5.834 1.00 70.06 224 GLU A C 1
ATOM 1826 O O . GLU A 1 224 ? -102.246 -4.788 -5.892 1.00 70.06 224 GLU A O 1
ATOM 1831 N N . GLN A 1 225 ? -104.111 -4.691 -4.655 1.00 73.25 225 GLN A N 1
ATOM 1832 C CA . GLN A 1 225 ? -103.380 -4.668 -3.385 1.00 73.25 225 GLN A CA 1
ATOM 1833 C C . GLN A 1 225 ? -102.579 -5.956 -3.145 1.00 73.25 225 GLN A C 1
ATOM 1835 O O . GLN A 1 225 ? -101.433 -5.867 -2.700 1.00 73.25 225 GLN A O 1
ATOM 1840 N N . ASN A 1 226 ? -103.111 -7.137 -3.489 1.00 73.12 226 ASN A N 1
ATOM 1841 C CA . ASN A 1 226 ? -102.354 -8.392 -3.401 1.00 73.12 226 ASN A CA 1
ATOM 1842 C C . ASN A 1 226 ? -101.155 -8.417 -4.363 1.00 73.12 226 ASN A C 1
ATOM 1844 O O . ASN A 1 226 ? -100.087 -8.879 -3.976 1.00 73.12 226 ASN A O 1
ATOM 1848 N N . ASN A 1 227 ? -101.286 -7.879 -5.579 1.00 76.62 227 ASN A N 1
ATOM 1849 C CA . ASN A 1 227 ? -100.191 -7.767 -6.546 1.00 76.62 227 ASN A CA 1
ATOM 1850 C C . ASN A 1 227 ? -99.101 -6.800 -6.058 1.00 76.62 227 ASN A C 1
ATOM 1852 O O . ASN A 1 227 ? -97.913 -7.118 -6.136 1.00 76.62 227 ASN A O 1
ATOM 1856 N N . ILE A 1 228 ? -99.481 -5.648 -5.495 1.00 79.19 228 ILE A N 1
ATOM 1857 C CA . ILE A 1 228 ? -98.541 -4.692 -4.885 1.00 79.19 228 ILE A CA 1
ATOM 1858 C C . ILE A 1 228 ? -97.833 -5.321 -3.676 1.00 79.19 228 ILE A C 1
ATOM 1860 O O . ILE A 1 228 ? -96.628 -5.122 -3.493 1.00 79.19 228 ILE A O 1
ATOM 1864 N N . LEU A 1 229 ? -98.552 -6.093 -2.854 1.00 77.50 229 LEU A N 1
ATOM 1865 C CA . LEU A 1 229 ? -97.979 -6.781 -1.699 1.00 77.50 229 LEU A CA 1
ATOM 1866 C C . LEU A 1 229 ? -97.035 -7.913 -2.129 1.00 77.50 229 LEU A C 1
ATOM 1868 O O . LEU A 1 229 ? -95.921 -7.990 -1.619 1.00 77.50 229 LEU A O 1
ATOM 1872 N N . ALA A 1 230 ? -97.432 -8.731 -3.107 1.00 78.00 230 ALA A N 1
ATOM 1873 C CA . ALA A 1 230 ? -96.603 -9.783 -3.689 1.00 78.00 230 ALA A CA 1
ATOM 1874 C C . ALA A 1 230 ? -95.319 -9.208 -4.302 1.00 78.00 230 ALA A C 1
ATOM 1876 O O . ALA A 1 230 ? -94.232 -9.706 -4.016 1.00 78.00 230 ALA A O 1
ATOM 1877 N N . LYS A 1 231 ? -95.419 -8.102 -5.051 1.00 83.88 231 LYS A N 1
ATOM 1878 C CA . LYS A 1 231 ? -94.251 -7.400 -5.594 1.00 83.88 231 LYS A CA 1
ATOM 1879 C C . LYS A 1 231 ? -93.327 -6.881 -4.490 1.00 83.88 231 LYS A C 1
ATOM 1881 O O . LYS A 1 231 ? -92.129 -7.110 -4.564 1.00 83.88 231 LYS A O 1
ATOM 1886 N N . LYS A 1 232 ? -93.863 -6.269 -3.425 1.00 84.12 232 LYS A N 1
ATOM 1887 C CA . LYS A 1 232 ? -93.054 -5.845 -2.264 1.00 84.12 232 LYS A CA 1
ATOM 1888 C C . LYS A 1 232 ? -92.385 -7.015 -1.541 1.00 84.12 232 LYS A C 1
ATOM 1890 O O . LYS A 1 232 ? -91.260 -6.861 -1.077 1.00 84.12 232 LYS A O 1
ATOM 1895 N N . VAL A 1 233 ? -93.054 -8.162 -1.423 1.00 82.50 233 VAL A N 1
ATOM 1896 C CA . VAL A 1 233 ? -92.464 -9.380 -0.843 1.00 82.50 233 VAL A CA 1
ATOM 1897 C C . VAL A 1 233 ? -91.320 -9.891 -1.717 1.00 82.50 233 VAL A C 1
ATOM 1899 O O . VAL A 1 233 ? -90.283 -10.270 -1.180 1.00 82.50 233 VAL A O 1
ATOM 1902 N N . GLU A 1 234 ? -91.463 -9.847 -3.040 1.00 83.31 234 GLU A N 1
ATOM 1903 C CA . GLU A 1 234 ? -90.414 -10.282 -3.963 1.00 83.31 234 GLU A CA 1
ATOM 1904 C C . GLU A 1 234 ? -89.237 -9.287 -4.023 1.00 83.31 234 GLU A C 1
ATOM 1906 O O . GLU A 1 234 ? -88.086 -9.710 -3.954 1.00 83.31 234 GLU A O 1
ATOM 1911 N N . ASP A 1 235 ? -89.496 -7.973 -3.997 1.00 83.38 235 ASP A N 1
ATOM 1912 C CA . ASP A 1 235 ? -88.465 -6.929 -3.862 1.00 83.38 235 ASP A CA 1
ATOM 1913 C C . ASP A 1 235 ? -87.681 -7.071 -2.536 1.00 83.38 235 ASP A C 1
ATOM 1915 O O . ASP A 1 235 ? -86.465 -6.869 -2.491 1.00 83.38 235 ASP A O 1
ATOM 1919 N N . LEU A 1 236 ? -88.358 -7.433 -1.436 1.00 84.56 236 LEU A N 1
ATOM 1920 C CA . LEU A 1 236 ? -87.718 -7.701 -0.140 1.00 84.56 236 LEU A CA 1
ATOM 1921 C C . LEU A 1 236 ? -86.926 -9.015 -0.140 1.00 84.56 236 LEU A C 1
ATOM 1923 O O . LEU A 1 236 ? -85.854 -9.069 0.459 1.00 84.56 236 LEU A O 1
ATOM 1927 N N . ARG A 1 237 ? -87.406 -10.058 -0.829 1.00 83.75 237 ARG A N 1
ATOM 1928 C CA . ARG A 1 237 ? -86.652 -11.306 -1.034 1.00 83.75 237 ARG A CA 1
ATOM 1929 C C . ARG A 1 237 ? -85.394 -11.071 -1.858 1.00 83.75 237 ARG A C 1
ATOM 1931 O O . ARG A 1 237 ? -84.341 -11.563 -1.469 1.00 83.75 237 ARG A O 1
ATOM 1938 N N . ALA A 1 238 ? -85.482 -10.296 -2.937 1.00 82.25 238 ALA A N 1
ATOM 1939 C CA . ALA A 1 238 ? -84.332 -9.934 -3.760 1.00 82.25 238 ALA A CA 1
ATOM 1940 C C . ALA A 1 238 ? -83.258 -9.210 -2.929 1.00 82.25 238 ALA A C 1
ATOM 1942 O O . ALA A 1 238 ? -82.103 -9.629 -2.933 1.00 82.25 238 ALA A O 1
ATOM 1943 N N . LYS A 1 239 ? -83.654 -8.210 -2.127 1.00 83.19 239 LYS A N 1
ATOM 1944 C CA . LYS A 1 239 ? -82.742 -7.510 -1.203 1.00 83.19 239 LYS A CA 1
ATOM 1945 C C . LYS A 1 239 ? -82.135 -8.426 -0.142 1.00 83.19 239 LYS A C 1
ATOM 1947 O O . LYS A 1 239 ? -80.948 -8.317 0.137 1.00 83.19 239 LYS A O 1
ATOM 1952 N N . LEU A 1 240 ? -82.915 -9.345 0.428 1.00 81.44 240 LEU A N 1
ATOM 1953 C CA . LEU A 1 240 ? -82.406 -10.302 1.414 1.00 81.44 240 LEU A CA 1
ATOM 1954 C C . LEU A 1 240 ? -81.392 -11.280 0.793 1.00 81.44 240 LEU A C 1
ATOM 1956 O O . LEU A 1 240 ? -80.402 -11.625 1.433 1.00 81.44 240 LEU A O 1
ATOM 1960 N N . ILE A 1 241 ? -81.611 -11.704 -0.456 1.00 82.81 241 ILE A N 1
ATOM 1961 C CA . ILE A 1 241 ? -80.665 -12.536 -1.214 1.00 82.81 241 ILE A CA 1
ATOM 1962 C C . ILE A 1 241 ? -79.373 -11.756 -1.497 1.00 82.81 241 ILE A C 1
ATOM 1964 O O . ILE A 1 241 ? -78.292 -12.291 -1.266 1.00 82.81 241 ILE A O 1
ATOM 1968 N N . GLU A 1 242 ? -79.474 -10.497 -1.928 1.00 84.25 242 GLU A N 1
ATOM 1969 C CA . GLU A 1 242 ? -78.330 -9.600 -2.149 1.00 84.25 242 GLU A CA 1
ATOM 1970 C C . GLU A 1 242 ? -77.522 -9.378 -0.853 1.00 84.25 242 GLU A C 1
ATOM 1972 O O . GLU A 1 242 ? -76.300 -9.509 -0.840 1.00 84.25 242 GLU A O 1
ATOM 1977 N N . GLU A 1 243 ? -78.192 -9.133 0.275 1.00 81.12 243 GLU A N 1
ATOM 1978 C CA . GLU A 1 243 ? -77.553 -8.951 1.585 1.00 81.12 243 GLU A CA 1
ATOM 1979 C C . GLU A 1 243 ? -76.901 -10.249 2.107 1.00 81.12 243 GLU A C 1
ATOM 1981 O O . GLU A 1 243 ? -75.801 -10.221 2.669 1.00 81.12 243 GLU A O 1
ATOM 1986 N N . CYS A 1 244 ? -77.508 -11.413 1.848 1.00 79.31 244 CYS A N 1
ATOM 1987 C CA . CYS A 1 244 ? -76.881 -12.713 2.098 1.00 79.31 244 CYS A CA 1
ATOM 1988 C C . CYS A 1 244 ? -75.643 -12.947 1.218 1.00 79.31 244 CYS A C 1
ATOM 1990 O O . CYS A 1 244 ? -74.620 -13.389 1.742 1.00 79.31 244 CYS A O 1
ATOM 1992 N N . GLN A 1 245 ? -75.688 -12.604 -0.073 1.00 81.81 245 GLN A N 1
ATOM 1993 C CA . GLN A 1 245 ? -74.533 -12.699 -0.978 1.00 81.81 245 GLN A CA 1
ATOM 1994 C C . GLN A 1 245 ? -73.389 -11.779 -0.529 1.00 81.81 245 GLN A C 1
ATOM 1996 O O . GLN A 1 245 ? -72.252 -12.235 -0.410 1.00 81.81 245 GLN A O 1
ATOM 2001 N N . ASN A 1 246 ? -73.694 -10.529 -0.168 1.00 83.69 246 ASN A N 1
ATOM 2002 C CA . ASN A 1 246 ? -72.729 -9.578 0.396 1.00 83.69 246 ASN A CA 1
ATOM 2003 C C . ASN A 1 246 ? -72.141 -10.057 1.739 1.00 83.69 246 ASN A C 1
ATOM 2005 O O . ASN A 1 246 ? -70.983 -9.790 2.060 1.00 83.69 246 ASN A O 1
ATOM 2009 N N . THR A 1 247 ? -72.910 -10.816 2.524 1.00 83.06 247 THR A N 1
ATOM 2010 C CA . THR A 1 247 ? -72.413 -11.444 3.756 1.00 83.06 247 THR A CA 1
ATOM 2011 C C . THR A 1 247 ? -71.483 -12.631 3.465 1.00 83.06 247 THR A C 1
ATOM 2013 O O . THR A 1 247 ? -70.542 -12.871 4.224 1.00 83.06 247 THR A O 1
ATOM 2016 N N . GLU A 1 248 ? -71.714 -13.392 2.391 1.00 82.19 248 GLU A N 1
ATOM 2017 C CA . GLU A 1 248 ? -70.819 -14.483 1.980 1.00 82.19 248 GLU A CA 1
ATOM 2018 C C . GLU A 1 248 ? -69.505 -13.973 1.382 1.00 82.19 248 GLU A C 1
ATOM 2020 O O . GLU A 1 248 ? -68.447 -14.487 1.753 1.00 82.19 248 GLU A O 1
ATOM 2025 N N . THR A 1 249 ? -69.533 -12.928 0.547 1.00 82.75 249 THR A N 1
ATOM 2026 C CA . THR A 1 249 ? -68.307 -12.294 0.029 1.00 82.75 249 THR A CA 1
ATOM 2027 C C . THR A 1 249 ? -67.472 -11.706 1.166 1.00 82.75 249 THR A C 1
ATOM 2029 O O . THR A 1 249 ? -66.290 -12.020 1.274 1.00 82.75 249 THR A O 1
ATOM 2032 N N . PHE A 1 250 ? -68.088 -10.993 2.116 1.00 84.88 250 PHE A N 1
ATOM 2033 C CA . PHE A 1 250 ? -67.387 -10.493 3.305 1.00 84.88 250 PHE A CA 1
ATOM 2034 C C . PHE A 1 250 ? -66.774 -11.617 4.167 1.00 84.88 250 PHE A C 1
ATOM 2036 O O . PHE A 1 250 ? -65.658 -11.487 4.675 1.00 84.88 250 PHE A O 1
ATOM 2043 N N . LYS A 1 251 ? -67.457 -12.764 4.309 1.00 84.44 251 LYS A N 1
ATOM 2044 C CA . LYS A 1 251 ? -66.894 -13.957 4.975 1.00 84.44 251 LYS A CA 1
ATOM 2045 C C . LYS A 1 251 ? -65.730 -14.573 4.194 1.00 84.44 251 LYS A C 1
ATOM 2047 O O . LYS A 1 251 ? -64.824 -15.127 4.817 1.00 84.44 251 LYS A O 1
ATOM 2052 N N . MET A 1 252 ? -65.752 -14.516 2.864 1.00 86.56 252 MET A N 1
ATOM 2053 C CA . MET A 1 252 ? -64.659 -14.989 2.014 1.00 86.56 252 MET A CA 1
ATOM 2054 C C . MET A 1 252 ? -63.429 -14.081 2.135 1.00 86.56 252 MET A C 1
ATOM 2056 O O . MET A 1 252 ? -62.337 -14.593 2.379 1.00 86.56 252 MET A O 1
ATOM 2060 N N . ASP A 1 253 ? -63.611 -12.760 2.111 1.00 86.44 253 ASP A N 1
ATOM 2061 C CA . ASP A 1 253 ? -62.541 -11.778 2.334 1.00 86.44 253 ASP A CA 1
ATOM 2062 C C . ASP A 1 253 ? -61.904 -11.919 3.725 1.00 86.44 253 ASP A C 1
ATOM 2064 O O . ASP A 1 253 ? -60.681 -11.871 3.866 1.00 86.44 253 ASP A O 1
ATOM 2068 N N . LEU A 1 254 ? -62.712 -12.158 4.767 1.00 86.12 254 LEU A N 1
ATOM 2069 C CA . LEU A 1 254 ? -62.200 -12.441 6.112 1.00 86.12 254 LEU A CA 1
ATOM 2070 C C . LEU A 1 254 ? -61.371 -13.732 6.172 1.00 86.12 254 LEU A C 1
ATOM 2072 O O . LEU A 1 254 ? -60.377 -13.775 6.895 1.00 86.12 254 LEU A O 1
ATOM 2076 N N . ARG A 1 255 ? -61.742 -14.776 5.417 1.00 88.31 255 ARG A N 1
ATOM 2077 C CA . ARG A 1 255 ? -60.949 -16.016 5.323 1.00 88.31 255 ARG A CA 1
ATOM 2078 C C . ARG A 1 255 ? -59.636 -15.797 4.575 1.00 88.31 255 ARG A C 1
ATOM 2080 O O . ARG A 1 255 ? -58.619 -16.324 5.012 1.00 88.31 255 ARG A O 1
ATOM 2087 N N . LEU A 1 256 ? -59.646 -15.014 3.495 1.00 88.31 256 LEU A N 1
ATOM 2088 C CA . LEU A 1 256 ? -58.431 -14.653 2.760 1.00 88.31 256 LEU A CA 1
ATOM 2089 C C . LEU A 1 256 ? -57.461 -13.880 3.662 1.00 88.31 256 LEU A C 1
ATOM 2091 O O . LEU A 1 256 ? -56.334 -14.326 3.846 1.00 88.31 256 LEU A O 1
ATOM 2095 N N . LYS A 1 257 ? -57.928 -12.829 4.348 1.00 88.81 257 LYS A N 1
ATOM 2096 C CA . LYS A 1 257 ? -57.101 -12.067 5.302 1.00 88.81 257 LYS A CA 1
ATOM 2097 C C . LYS A 1 257 ? -56.603 -12.899 6.486 1.00 88.81 257 LYS A C 1
ATOM 2099 O O . LYS A 1 257 ? -55.498 -12.675 6.969 1.00 88.81 257 LYS A O 1
ATOM 2104 N N . ALA A 1 258 ? -57.390 -13.864 6.965 1.00 88.31 258 ALA A N 1
ATOM 2105 C CA . ALA A 1 258 ? -56.944 -14.784 8.012 1.00 88.31 258 ALA A CA 1
ATOM 2106 C C . ALA A 1 258 ? -55.812 -15.713 7.532 1.00 88.31 258 ALA A C 1
ATOM 2108 O O . ALA A 1 258 ? -54.907 -16.010 8.311 1.00 88.31 258 ALA A O 1
ATOM 2109 N N . ASN A 1 259 ? -55.833 -16.131 6.262 1.00 88.31 259 ASN A N 1
ATOM 2110 C CA . ASN A 1 259 ? -54.740 -16.891 5.656 1.00 88.31 259 ASN A CA 1
ATOM 2111 C C . ASN A 1 259 ? -53.505 -16.004 5.427 1.00 88.31 259 ASN A C 1
ATOM 2113 O O . ASN A 1 259 ? -52.424 -16.385 5.853 1.00 88.31 259 ASN A O 1
ATOM 2117 N N . GLU A 1 260 ? -53.661 -14.793 4.879 1.00 90.56 260 GLU A N 1
ATOM 2118 C CA . GLU A 1 260 ? -52.558 -13.827 4.708 1.00 90.56 260 GLU A CA 1
ATOM 2119 C C . GLU A 1 260 ? -51.838 -13.530 6.036 1.00 90.56 260 GLU A C 1
ATOM 2121 O O . GLU A 1 260 ? -50.611 -13.527 6.100 1.00 90.56 260 GLU A O 1
ATOM 2126 N N . LEU A 1 261 ? -52.591 -13.335 7.127 1.00 89.19 261 LEU A N 1
ATOM 2127 C CA . LEU A 1 261 ? -52.026 -13.149 8.468 1.00 89.19 261 LEU A CA 1
ATOM 2128 C C . LEU A 1 261 ? -51.290 -14.395 8.981 1.00 89.19 261 LEU A C 1
ATOM 2130 O O . LEU A 1 261 ? -50.282 -14.258 9.674 1.00 89.19 261 LEU A O 1
ATOM 2134 N N . LYS A 1 262 ? -51.772 -15.598 8.651 1.00 92.19 262 LYS A N 1
ATOM 2135 C CA . LYS A 1 262 ? -51.110 -16.859 9.006 1.00 92.19 262 LYS A CA 1
ATOM 2136 C C . LYS A 1 262 ? -49.804 -17.033 8.231 1.00 92.19 262 LYS A C 1
ATOM 2138 O O . LYS A 1 262 ? -48.791 -17.353 8.844 1.00 92.19 262 LYS A O 1
ATOM 2143 N N . ASP A 1 263 ? -49.812 -16.758 6.931 1.00 90.50 263 ASP A N 1
ATOM 2144 C CA . ASP A 1 263 ? -48.635 -16.857 6.066 1.00 90.50 263 ASP A CA 1
ATOM 2145 C C . ASP A 1 263 ? -47.560 -15.838 6.492 1.00 90.50 263 ASP A C 1
ATOM 2147 O O . ASP A 1 263 ? -46.399 -16.204 6.667 1.00 90.50 263 ASP A O 1
ATOM 2151 N N . LEU A 1 264 ? -47.952 -14.592 6.799 1.00 90.31 264 LEU A N 1
ATOM 2152 C CA . LEU A 1 264 ? -47.066 -13.575 7.387 1.00 90.31 264 LEU A CA 1
ATOM 2153 C C . LEU A 1 264 ? -46.519 -13.984 8.764 1.00 90.31 264 LEU A C 1
ATOM 2155 O O . LEU A 1 264 ? -45.368 -13.687 9.090 1.00 90.31 264 LEU A O 1
ATOM 2159 N N . GLN A 1 265 ? -47.317 -14.666 9.590 1.00 93.00 265 GLN A N 1
ATOM 2160 C CA . GLN A 1 265 ? -46.865 -15.168 10.888 1.00 93.00 265 GLN A CA 1
ATOM 2161 C C . GLN A 1 265 ? -45.865 -16.328 10.735 1.00 93.00 265 GLN A C 1
ATOM 2163 O O . GLN A 1 265 ? -44.891 -16.390 11.489 1.00 93.00 265 GLN A O 1
ATOM 2168 N N . GLU A 1 266 ? -46.063 -17.216 9.760 1.00 92.62 266 GLU A N 1
ATOM 2169 C CA . GLU A 1 266 ? -45.111 -18.279 9.418 1.00 92.62 266 GLU A CA 1
ATOM 2170 C C . GLU A 1 266 ? -43.814 -17.704 8.825 1.00 92.62 266 GLU A C 1
ATOM 2172 O O . GLU A 1 266 ? -42.726 -18.107 9.240 1.00 92.62 266 GLU A O 1
ATOM 2177 N N . GLU A 1 267 ? -43.896 -16.703 7.942 1.00 90.94 267 GLU A N 1
ATOM 2178 C CA . GLU A 1 267 ? -42.727 -15.989 7.413 1.00 90.94 267 GLU A CA 1
ATOM 2179 C C . GLU A 1 267 ? -41.948 -15.276 8.530 1.00 90.94 267 GLU A C 1
ATOM 2181 O O . GLU A 1 267 ? -40.725 -15.409 8.613 1.00 90.94 267 GLU A O 1
ATOM 2186 N N . PHE A 1 268 ? -42.637 -14.588 9.447 1.00 91.00 268 PHE A N 1
ATOM 2187 C CA . PHE A 1 268 ? -42.003 -13.948 10.601 1.00 91.00 268 PHE A CA 1
ATOM 2188 C C . PHE A 1 268 ? -41.299 -14.966 11.512 1.00 91.00 268 PHE A C 1
ATOM 2190 O O . PHE A 1 268 ? -40.183 -14.711 11.970 1.00 91.00 268 PHE A O 1
ATOM 2197 N N . GLN A 1 269 ? -41.900 -16.140 11.746 1.00 90.56 269 GLN A N 1
ATOM 2198 C CA . GLN A 1 269 ? -41.261 -17.219 12.508 1.00 90.56 269 GLN A CA 1
ATOM 2199 C C . GLN A 1 269 ? -40.026 -17.783 11.795 1.00 90.56 269 GLN A C 1
ATOM 2201 O O . GLN A 1 269 ? -38.985 -17.941 12.434 1.00 90.56 269 GLN A O 1
ATOM 2206 N N . GLN A 1 270 ? -40.094 -18.022 10.481 1.00 91.00 270 GLN A N 1
ATOM 2207 C CA . GLN A 1 270 ? -38.939 -18.471 9.697 1.00 91.00 270 GLN A CA 1
ATOM 2208 C C . GLN A 1 270 ? -37.815 -17.429 9.677 1.00 91.00 270 GLN A C 1
ATOM 2210 O O . GLN A 1 270 ? -36.644 -17.779 9.817 1.00 91.00 270 GLN A O 1
ATOM 2215 N N . ASN A 1 271 ? -38.147 -16.145 9.526 1.00 90.19 271 ASN A N 1
ATOM 2216 C CA . ASN A 1 271 ? -37.160 -15.070 9.516 1.00 90.19 271 ASN A CA 1
ATOM 2217 C C . ASN A 1 271 ? -36.510 -14.898 10.899 1.00 90.19 271 ASN A C 1
ATOM 2219 O O . ASN A 1 271 ? -35.290 -14.759 10.999 1.00 90.19 271 ASN A O 1
ATOM 2223 N N . LYS A 1 272 ? -37.296 -15.022 11.978 1.00 92.44 272 LYS A N 1
ATOM 2224 C CA . LYS A 1 272 ? -36.768 -15.083 13.345 1.00 92.44 272 LYS A CA 1
ATOM 2225 C C . LYS A 1 272 ? -35.812 -16.267 13.525 1.00 92.44 272 LYS A C 1
ATOM 2227 O O . LYS A 1 272 ? -34.703 -16.056 14.001 1.00 92.44 272 LYS A O 1
ATOM 2232 N N . GLN A 1 273 ? -36.189 -17.472 13.091 1.00 92.31 273 GLN A N 1
ATOM 2233 C CA . GLN A 1 273 ? -35.315 -18.646 13.177 1.00 92.31 273 GLN A CA 1
ATOM 2234 C C . GLN A 1 273 ? -33.995 -18.430 12.417 1.00 92.31 273 GLN A C 1
ATOM 2236 O O . GLN A 1 273 ? -32.930 -18.679 12.973 1.00 92.31 273 GLN A O 1
ATOM 2241 N N . ARG A 1 274 ? -34.039 -17.900 11.185 1.00 91.56 274 ARG A N 1
ATOM 2242 C CA . ARG A 1 274 ? -32.827 -17.569 10.408 1.00 91.56 274 ARG A CA 1
ATOM 2243 C C . ARG A 1 274 ? -31.953 -16.522 11.109 1.00 91.56 274 ARG A C 1
ATOM 2245 O O . ARG A 1 274 ? -30.730 -16.618 11.056 1.00 91.56 274 ARG A O 1
ATOM 2252 N N . SER A 1 275 ? -32.564 -15.539 11.772 1.00 89.06 275 SER A N 1
ATOM 2253 C CA . SER A 1 275 ? -31.855 -14.544 12.587 1.00 89.06 275 SER A CA 1
ATOM 2254 C C . SER A 1 275 ? -31.174 -15.188 13.800 1.00 89.06 275 SER A C 1
ATOM 2256 O O . SER A 1 275 ? -29.990 -14.953 14.031 1.00 89.06 275 SER A O 1
ATOM 2258 N N . ASP A 1 276 ? -31.879 -16.055 14.531 1.00 90.94 276 ASP A N 1
ATOM 2259 C CA . ASP A 1 276 ? -31.344 -16.771 15.695 1.00 90.94 276 ASP A CA 1
ATOM 2260 C C . ASP A 1 276 ? -30.192 -17.723 15.289 1.00 90.94 276 ASP A C 1
ATOM 2262 O O . ASP A 1 276 ? -29.145 -17.753 15.943 1.00 90.94 276 ASP A O 1
ATOM 2266 N N . GLU A 1 277 ? -30.318 -18.425 14.156 1.00 92.00 277 GLU A N 1
ATOM 2267 C CA . GLU A 1 277 ? -29.248 -19.233 13.545 1.00 92.00 277 GLU A CA 1
ATOM 2268 C C . GLU A 1 277 ? -28.031 -18.377 13.146 1.00 92.00 277 GLU A C 1
ATOM 2270 O O . GLU A 1 277 ? -26.886 -18.758 13.409 1.00 92.00 277 GLU A O 1
ATOM 2275 N N . HIS A 1 278 ? -28.252 -17.190 12.570 1.00 90.56 278 HIS A N 1
ATOM 2276 C CA . HIS A 1 278 ? -27.175 -16.267 12.205 1.00 90.56 278 HIS A CA 1
ATOM 2277 C C . HIS A 1 278 ? -26.448 -15.700 13.436 1.00 90.56 278 HIS A C 1
ATOM 2279 O O . HIS A 1 278 ? -25.217 -15.651 13.463 1.00 90.56 278 HIS A O 1
ATOM 2285 N N . ILE A 1 279 ? -27.184 -15.336 14.491 1.00 90.62 279 ILE A N 1
ATOM 2286 C CA . ILE A 1 279 ? -26.624 -14.893 15.779 1.00 90.62 279 ILE A CA 1
ATOM 2287 C C . ILE A 1 279 ? -25.805 -16.019 16.433 1.00 90.62 279 ILE A C 1
ATOM 2289 O O . ILE A 1 279 ? -24.741 -15.760 17.009 1.00 90.62 279 ILE A O 1
ATOM 2293 N N . HIS A 1 280 ? -26.255 -17.272 16.319 1.00 92.06 280 HIS A N 1
ATOM 2294 C CA . HIS A 1 280 ? -25.537 -18.439 16.832 1.00 92.06 280 HIS A CA 1
ATOM 2295 C C . HIS A 1 280 ? -24.219 -18.705 16.079 1.00 92.06 280 HIS A C 1
ATOM 2297 O O . HIS A 1 280 ? -23.177 -18.922 16.708 1.00 92.06 280 HIS A O 1
ATOM 2303 N N . ASP A 1 281 ? -24.227 -18.623 14.746 1.00 92.81 281 ASP A N 1
ATOM 2304 C CA . ASP A 1 281 ? -23.021 -18.713 13.911 1.00 92.81 281 ASP A CA 1
ATOM 2305 C C . ASP A 1 281 ? -22.036 -17.566 14.208 1.00 92.81 281 ASP A C 1
ATOM 2307 O O . ASP A 1 281 ? -20.845 -17.808 14.429 1.00 92.81 281 ASP A O 1
ATOM 2311 N N . LEU A 1 282 ? -22.520 -16.323 14.327 1.00 89.00 282 LEU A N 1
ATOM 2312 C CA . LEU A 1 282 ? -21.696 -15.177 14.724 1.00 89.00 282 LEU A CA 1
ATOM 2313 C C . LEU A 1 282 ? -21.088 -15.350 16.124 1.00 89.00 282 LEU A C 1
ATOM 2315 O O . LEU A 1 282 ? -19.894 -15.107 16.295 1.00 89.00 282 LEU A O 1
ATOM 2319 N N . SER A 1 283 ? -21.854 -15.834 17.104 1.00 91.19 283 SER A N 1
ATOM 2320 C CA . SER A 1 283 ? -21.346 -16.117 18.457 1.00 91.19 283 SER A CA 1
ATOM 2321 C C . SER A 1 283 ? -20.297 -17.232 18.459 1.00 91.19 283 SER A C 1
ATOM 2323 O O . SER A 1 283 ? -19.283 -17.138 19.154 1.00 91.19 283 SER A O 1
ATOM 2325 N N . THR A 1 284 ? -20.485 -18.264 17.635 1.00 91.50 284 THR A N 1
ATOM 2326 C CA . THR A 1 284 ? -19.524 -19.367 17.473 1.00 91.50 284 THR A CA 1
ATOM 2327 C C . THR A 1 284 ? -18.229 -18.886 16.811 1.00 91.50 284 THR A C 1
ATOM 2329 O O . THR A 1 284 ? -17.129 -19.221 17.264 1.00 91.50 284 THR A O 1
ATOM 2332 N N . LYS A 1 285 ? -18.332 -18.028 15.787 1.00 91.81 285 LYS A N 1
ATOM 2333 C CA . LYS A 1 285 ? -17.189 -17.355 15.151 1.00 91.81 285 LYS A CA 1
ATOM 2334 C C . LYS A 1 285 ? -16.457 -16.442 16.130 1.00 91.81 285 LYS A C 1
ATOM 2336 O O . LYS A 1 285 ? -15.231 -16.519 16.197 1.00 91.81 285 LYS A O 1
ATOM 2341 N N . LEU A 1 286 ? -17.185 -15.642 16.914 1.00 87.62 286 LEU A N 1
ATOM 2342 C CA . LEU A 1 286 ? -16.624 -14.762 17.940 1.00 87.62 286 LEU A CA 1
ATOM 2343 C C . LEU A 1 286 ? -15.840 -15.572 18.977 1.00 87.62 286 LEU A C 1
ATOM 2345 O O . LEU A 1 286 ? -14.660 -15.304 19.176 1.00 87.62 286 LEU A O 1
ATOM 2349 N N . LYS A 1 287 ? -16.444 -16.624 19.545 1.00 92.06 287 LYS A N 1
ATOM 2350 C CA . LYS A 1 287 ? -15.779 -17.534 20.489 1.00 92.06 287 LYS A CA 1
ATOM 2351 C C . LYS A 1 287 ? -14.496 -18.125 19.899 1.00 92.06 287 LYS A C 1
ATOM 2353 O O . LYS A 1 287 ? -13.442 -18.042 20.515 1.00 92.06 287 LYS A O 1
ATOM 2358 N N . THR A 1 288 ? -14.557 -18.618 18.662 1.00 91.81 288 THR A N 1
ATOM 2359 C CA . THR A 1 288 ? -13.385 -19.166 17.958 1.00 91.81 288 THR A CA 1
ATOM 2360 C C . THR A 1 288 ? -12.280 -18.116 17.743 1.00 91.81 288 THR A C 1
ATOM 2362 O O . THR A 1 288 ? -11.096 -18.450 17.725 1.00 91.81 288 THR A O 1
ATOM 2365 N N . ILE A 1 289 ? -12.638 -16.843 17.550 1.00 87.06 289 ILE A N 1
ATOM 2366 C CA . ILE A 1 289 ? -11.683 -15.729 17.462 1.00 87.06 289 ILE A CA 1
ATOM 2367 C C . ILE A 1 289 ? -11.078 -15.441 18.843 1.00 87.06 289 ILE A C 1
ATOM 2369 O O . ILE A 1 289 ? -9.857 -15.346 18.946 1.00 87.06 289 ILE A O 1
ATOM 2373 N N . THR A 1 290 ? -11.891 -15.376 19.900 1.00 89.44 290 THR A N 1
ATOM 2374 C CA . THR A 1 290 ? -11.440 -15.195 21.290 1.00 89.44 290 THR A CA 1
ATOM 2375 C C . THR A 1 290 ? -10.476 -16.299 21.729 1.00 89.44 290 THR A C 1
ATOM 2377 O O . THR A 1 290 ? -9.414 -15.988 22.267 1.00 89.44 290 THR A O 1
ATOM 2380 N N . ASP A 1 291 ? -10.791 -17.564 21.442 1.00 88.88 291 ASP A N 1
ATOM 2381 C CA . ASP A 1 291 ? -9.940 -18.711 21.773 1.00 88.88 291 ASP A CA 1
ATOM 2382 C C . ASP A 1 291 ? -8.585 -18.620 21.038 1.00 88.88 291 ASP A C 1
ATOM 2384 O O . ASP A 1 291 ? -7.533 -18.693 21.669 1.00 88.88 291 ASP A O 1
ATOM 2388 N N . ARG A 1 292 ? -8.575 -18.300 19.733 1.00 89.06 292 ARG A N 1
ATOM 2389 C CA . ARG A 1 292 ? -7.318 -18.067 18.986 1.00 89.06 292 ARG A CA 1
ATOM 2390 C C . ARG A 1 292 ? -6.509 -16.879 19.503 1.00 89.06 292 ARG A C 1
ATOM 2392 O O . ARG A 1 292 ? -5.282 -16.937 19.484 1.00 89.06 292 ARG A O 1
ATOM 2399 N N . HIS A 1 293 ? -7.160 -15.793 19.922 1.00 87.19 293 HIS A N 1
ATOM 2400 C CA . HIS A 1 293 ? -6.459 -14.663 20.536 1.00 87.19 293 HIS A CA 1
ATOM 2401 C C . HIS A 1 293 ? -5.818 -15.080 21.859 1.00 87.19 293 HIS A C 1
ATOM 2403 O O . HIS A 1 293 ? -4.650 -14.774 22.076 1.00 87.19 293 HIS A O 1
ATOM 2409 N N . ARG A 1 294 ? -6.535 -15.838 22.697 1.00 90.38 294 ARG A N 1
ATOM 2410 C CA . ARG A 1 294 ? -6.012 -16.387 23.953 1.00 90.38 294 ARG A CA 1
ATOM 2411 C C . ARG A 1 294 ? -4.786 -17.275 23.723 1.00 90.38 294 ARG A C 1
ATOM 2413 O O . ARG A 1 294 ? -3.779 -17.083 24.402 1.00 90.38 294 ARG A O 1
ATOM 2420 N N . ASP A 1 295 ? -4.844 -18.177 22.746 1.00 89.38 295 ASP A N 1
ATOM 2421 C CA . ASP A 1 295 ? -3.722 -19.053 22.382 1.00 89.38 295 ASP A CA 1
ATOM 2422 C C . ASP A 1 295 ? -2.526 -18.252 21.842 1.00 89.38 295 ASP A C 1
ATOM 2424 O O . ASP A 1 295 ? -1.385 -18.479 22.246 1.00 89.38 295 ASP A O 1
ATOM 2428 N N . SER A 1 296 ? -2.779 -17.258 20.984 1.00 92.12 296 SER A N 1
ATOM 2429 C CA . SER A 1 296 ? -1.746 -16.356 20.454 1.00 92.12 296 SER A CA 1
ATOM 2430 C C . SER A 1 296 ? -1.064 -15.542 21.562 1.00 92.12 296 SER A C 1
ATOM 2432 O O . SER A 1 296 ? 0.161 -15.444 21.601 1.00 92.12 296 SER A O 1
ATOM 2434 N N . THR A 1 297 ? -1.832 -15.019 22.523 1.00 88.88 297 THR A N 1
ATOM 2435 C CA . THR A 1 297 ? -1.295 -14.322 23.702 1.00 88.88 297 THR A CA 1
ATOM 2436 C C . THR A 1 297 ? -0.498 -15.266 24.607 1.00 88.88 297 THR A C 1
ATOM 2438 O O . THR A 1 297 ? 0.541 -14.867 25.132 1.00 88.88 297 THR A O 1
ATOM 2441 N N . ALA A 1 298 ? -0.925 -16.522 24.773 1.00 89.50 298 ALA A N 1
ATOM 2442 C CA . ALA A 1 298 ? -0.173 -17.520 25.536 1.00 89.50 298 ALA A CA 1
ATOM 2443 C C . ALA A 1 298 ? 1.174 -17.865 24.871 1.00 89.50 298 ALA A C 1
ATOM 2445 O O . ALA A 1 298 ? 2.197 -17.916 25.556 1.00 89.50 298 ALA A O 1
ATOM 2446 N N . LEU A 1 299 ? 1.194 -18.032 23.543 1.00 90.19 299 LEU A N 1
ATOM 2447 C CA . LEU A 1 299 ? 2.422 -18.229 22.766 1.00 90.19 299 LEU A CA 1
ATOM 2448 C C . LEU A 1 299 ? 3.358 -17.019 22.870 1.00 90.19 299 LEU A C 1
ATOM 2450 O O . LEU A 1 299 ? 4.527 -17.190 23.205 1.00 90.19 299 LEU A O 1
ATOM 2454 N N . LEU A 1 300 ? 2.841 -15.801 22.680 1.00 89.94 300 LEU A N 1
ATOM 2455 C CA . LEU A 1 300 ? 3.630 -14.570 22.788 1.00 89.94 300 LEU A CA 1
ATOM 2456 C C . LEU A 1 300 ? 4.240 -14.393 24.189 1.00 89.94 300 LEU A C 1
ATOM 2458 O O . LEU A 1 300 ? 5.406 -14.026 24.313 1.00 89.94 300 LEU A O 1
ATOM 2462 N N . ASN A 1 301 ? 3.490 -14.702 25.251 1.00 90.06 301 ASN A N 1
ATOM 2463 C CA . ASN A 1 301 ? 3.998 -14.649 26.624 1.00 90.06 301 ASN A CA 1
ATOM 2464 C C . ASN A 1 301 ? 5.113 -15.678 26.882 1.00 90.06 301 ASN A C 1
ATOM 2466 O O . ASN A 1 301 ? 6.066 -15.373 27.605 1.00 90.06 301 ASN A O 1
ATOM 2470 N N . ASN A 1 302 ? 5.030 -16.870 26.282 1.00 92.62 302 ASN A N 1
ATOM 2471 C CA . ASN A 1 302 ? 6.105 -17.861 26.343 1.00 92.62 302 ASN A CA 1
ATOM 2472 C C . ASN A 1 302 ? 7.353 -17.384 25.583 1.00 92.62 302 ASN A C 1
ATOM 2474 O O . ASN A 1 302 ? 8.445 -17.432 26.145 1.00 92.62 302 ASN A O 1
ATOM 2478 N N . ASP A 1 303 ? 7.198 -16.838 24.375 1.00 91.75 303 ASP A N 1
ATOM 2479 C CA . ASP A 1 303 ? 8.308 -16.275 23.595 1.00 91.75 303 ASP A CA 1
ATOM 2480 C C . ASP A 1 303 ? 8.991 -15.110 24.330 1.00 91.75 303 ASP A C 1
ATOM 2482 O O . ASP A 1 303 ? 10.217 -15.080 24.439 1.00 91.75 303 ASP A O 1
ATOM 2486 N N . ILE A 1 304 ? 8.218 -14.194 24.928 1.00 89.88 304 ILE A N 1
ATOM 2487 C CA . ILE A 1 304 ? 8.741 -13.109 25.775 1.00 89.88 304 ILE A CA 1
ATOM 2488 C C . ILE A 1 304 ? 9.523 -13.677 26.967 1.00 89.88 304 ILE A C 1
ATOM 2490 O O . ILE A 1 304 ? 10.597 -13.168 27.295 1.00 89.88 304 ILE A O 1
ATOM 2494 N N . LYS A 1 305 ? 9.027 -14.739 27.614 1.00 93.94 305 LYS A N 1
ATOM 2495 C CA . LYS A 1 305 ? 9.718 -15.399 28.731 1.00 93.94 305 LYS A CA 1
ATOM 2496 C C . LYS A 1 305 ? 11.047 -16.018 28.285 1.00 93.94 305 LYS A C 1
ATOM 2498 O O . LYS A 1 305 ? 12.065 -15.777 28.931 1.00 93.94 305 LYS A O 1
ATOM 2503 N N . THR A 1 306 ? 11.064 -16.748 27.171 1.00 92.62 306 THR A N 1
ATOM 2504 C CA . THR A 1 306 ? 12.289 -17.333 26.604 1.00 92.62 306 THR A CA 1
ATOM 2505 C C . THR A 1 306 ? 13.274 -16.253 26.152 1.00 92.62 306 THR A C 1
ATOM 2507 O O . THR A 1 306 ? 14.471 -16.375 26.402 1.00 92.62 306 THR A O 1
ATOM 2510 N N . LYS A 1 307 ? 12.800 -15.151 25.559 1.00 92.38 307 LYS A N 1
ATOM 2511 C CA . LYS A 1 307 ? 13.653 -14.017 25.171 1.00 92.38 307 LYS A CA 1
ATOM 2512 C C . LYS A 1 307 ? 14.249 -13.293 26.374 1.00 92.38 307 LYS A C 1
ATOM 2514 O O . LYS A 1 307 ? 15.433 -12.980 26.339 1.00 92.38 307 LYS A O 1
ATOM 2519 N N . LYS A 1 308 ? 13.493 -13.107 27.461 1.00 92.62 308 LYS A N 1
ATOM 2520 C CA . LYS A 1 308 ? 14.037 -12.591 28.731 1.00 92.62 308 LYS A CA 1
ATOM 2521 C C . LYS A 1 308 ? 15.129 -13.502 29.299 1.00 92.62 308 LYS A C 1
ATOM 2523 O O . LYS A 1 308 ? 16.164 -12.997 29.707 1.00 92.62 308 LYS A O 1
ATOM 2528 N N . GLN A 1 309 ? 14.944 -14.824 29.256 1.00 92.38 309 GLN A N 1
ATOM 2529 C CA . GLN A 1 309 ? 15.978 -15.782 29.676 1.00 92.38 309 GLN A CA 1
ATOM 2530 C C . GLN A 1 309 ? 17.235 -15.732 28.790 1.00 92.38 309 GLN A C 1
ATOM 2532 O O . GLN A 1 309 ? 18.340 -15.827 29.311 1.00 92.38 309 GLN A O 1
ATOM 2537 N N . GLN A 1 310 ? 17.088 -15.540 27.474 1.00 93.06 310 GLN A N 1
ATOM 2538 C CA . GLN A 1 310 ? 18.231 -15.354 26.567 1.00 93.06 310 GLN A CA 1
ATOM 2539 C C . GLN A 1 310 ? 18.980 -14.042 26.838 1.00 93.06 310 GLN A C 1
ATOM 2541 O O . GLN A 1 310 ? 20.204 -14.041 26.857 1.00 93.06 310 GLN A O 1
ATOM 2546 N N . ILE A 1 311 ? 18.263 -12.938 27.078 1.00 91.19 311 ILE A N 1
ATOM 2547 C CA . ILE A 1 311 ? 18.873 -11.648 27.439 1.00 91.19 311 ILE A CA 1
ATOM 2548 C C . ILE A 1 311 ? 19.666 -11.782 28.743 1.00 91.19 311 ILE A C 1
ATOM 2550 O O . ILE A 1 311 ? 20.823 -11.388 28.779 1.00 91.19 311 ILE A O 1
ATOM 2554 N N . GLU A 1 312 ? 19.086 -12.407 29.770 1.00 94.69 312 GLU A N 1
ATOM 2555 C CA . GLU A 1 312 ? 19.754 -12.675 31.050 1.00 94.69 312 GLU A CA 1
ATOM 2556 C C . GLU A 1 312 ? 21.055 -13.482 30.870 1.00 9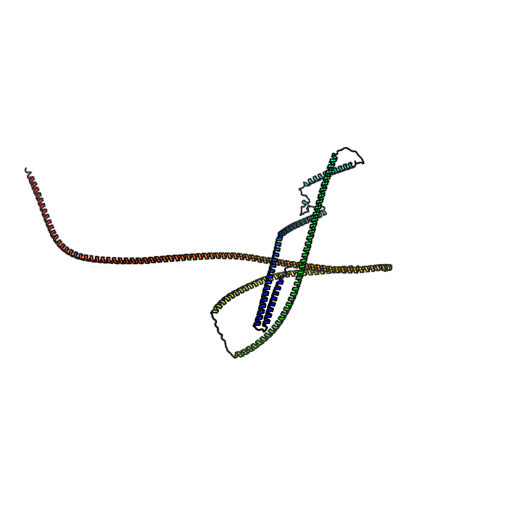4.69 312 GLU A C 1
ATOM 2558 O O . GLU A 1 312 ? 22.101 -13.111 31.398 1.00 94.69 312 GLU A O 1
ATOM 2563 N N . GLN A 1 313 ? 21.027 -14.538 30.047 1.00 94.31 313 GLN A N 1
ATOM 2564 C CA . GLN A 1 313 ? 22.220 -15.328 29.717 1.00 94.31 313 GLN A CA 1
ATOM 2565 C C . GLN A 1 313 ? 23.297 -14.508 28.990 1.00 94.31 313 GLN A C 1
ATOM 2567 O O . GLN A 1 313 ? 24.481 -14.661 29.287 1.00 94.31 313 GLN A O 1
ATOM 2572 N N . TYR A 1 314 ? 22.914 -13.633 28.055 1.00 94.56 314 TYR A N 1
ATOM 2573 C CA . TYR A 1 314 ? 23.870 -12.763 27.368 1.00 94.56 314 TYR A CA 1
ATOM 2574 C C . TYR A 1 314 ? 24.447 -11.682 28.288 1.00 94.56 314 TYR A C 1
ATOM 2576 O O . TYR A 1 314 ? 25.639 -11.402 28.191 1.00 94.56 314 TYR A O 1
ATOM 2584 N N . THR A 1 315 ? 23.661 -11.121 29.212 1.00 94.44 315 THR A N 1
ATOM 2585 C CA . THR A 1 315 ? 24.167 -10.195 30.240 1.00 94.44 315 THR A CA 1
ATOM 2586 C C . THR A 1 315 ? 25.251 -10.864 31.084 1.00 94.44 315 THR A C 1
ATOM 2588 O O . THR A 1 315 ? 26.349 -10.326 31.195 1.00 94.44 315 THR A O 1
ATOM 2591 N N . GLN A 1 316 ? 25.001 -12.082 31.576 1.00 94.19 316 GLN A N 1
ATOM 2592 C CA . GLN A 1 316 ? 25.974 -12.845 32.369 1.00 94.19 316 GLN A CA 1
ATOM 2593 C C . GLN A 1 316 ? 27.256 -13.169 31.575 1.00 94.19 316 GLN A C 1
ATOM 2595 O O . GLN A 1 316 ? 28.359 -13.082 32.112 1.00 94.19 316 GLN A O 1
ATOM 2600 N N . GLN A 1 317 ? 27.144 -13.477 30.275 1.00 93.31 317 GLN A N 1
ATOM 2601 C CA . GLN A 1 317 ? 28.312 -13.657 29.398 1.00 93.31 317 GLN A CA 1
ATOM 2602 C C . GLN A 1 317 ? 29.104 -12.355 29.192 1.00 93.31 317 GLN A C 1
ATOM 2604 O O . GLN A 1 317 ? 30.333 -12.381 29.185 1.00 93.31 317 GLN A O 1
ATOM 2609 N N . ILE A 1 318 ? 28.425 -11.213 29.044 1.00 91.19 318 ILE A N 1
ATOM 2610 C CA . ILE A 1 318 ? 29.074 -9.900 28.919 1.00 91.19 318 ILE A CA 1
ATOM 2611 C C . ILE A 1 318 ? 29.811 -9.541 30.216 1.00 91.19 318 ILE A C 1
ATOM 2613 O O . ILE A 1 318 ? 30.956 -9.100 30.156 1.00 91.19 318 ILE A O 1
ATOM 2617 N N . GLU A 1 319 ? 29.201 -9.772 31.380 1.00 94.44 319 GLU A N 1
ATOM 2618 C CA . GLU A 1 319 ? 29.836 -9.561 32.687 1.00 94.44 319 GLU A CA 1
ATOM 2619 C C . GLU A 1 319 ? 31.091 -10.430 32.863 1.00 94.44 319 GLU A C 1
ATOM 2621 O O . GLU A 1 319 ? 32.131 -9.919 33.286 1.00 94.44 319 GLU A O 1
ATOM 2626 N N . GLN A 1 320 ? 31.041 -11.705 32.456 1.00 94.88 320 GLN A N 1
ATOM 2627 C CA . GLN A 1 320 ? 32.215 -12.584 32.451 1.00 94.88 320 GLN A CA 1
ATOM 2628 C C . GLN A 1 320 ? 33.334 -12.035 31.547 1.00 94.88 320 GLN A C 1
ATOM 2630 O O . GLN A 1 320 ? 34.474 -11.910 31.994 1.00 94.88 320 GLN A O 1
ATOM 2635 N N . VAL A 1 321 ? 33.023 -11.653 30.304 1.00 92.12 321 VAL A N 1
ATOM 2636 C CA . VAL A 1 321 ? 34.018 -11.111 29.357 1.00 92.12 321 VAL A CA 1
ATOM 2637 C C . VAL A 1 321 ? 34.609 -9.784 29.850 1.00 92.12 321 VAL A C 1
ATOM 2639 O O . VAL A 1 321 ? 35.797 -9.529 29.656 1.00 92.12 321 VAL A O 1
ATOM 2642 N N . LEU A 1 322 ? 33.824 -8.940 30.525 1.00 92.56 322 LEU A N 1
ATOM 2643 C CA . LEU A 1 322 ? 34.328 -7.715 31.155 1.00 92.56 322 LEU A CA 1
ATOM 2644 C C . LEU A 1 322 ? 35.287 -8.016 32.317 1.00 92.56 322 LEU A C 1
ATOM 2646 O O . LEU A 1 322 ? 36.290 -7.314 32.466 1.00 92.56 322 LEU A O 1
ATOM 2650 N N . HIS A 1 323 ? 35.025 -9.064 33.101 1.00 94.31 323 HIS A N 1
ATOM 2651 C CA . HIS A 1 323 ? 35.928 -9.514 34.160 1.00 94.31 323 HIS A CA 1
ATOM 2652 C C . HIS A 1 323 ? 37.242 -10.083 33.594 1.00 94.31 323 HIS A C 1
ATOM 2654 O O . HIS A 1 323 ? 38.322 -9.673 34.021 1.00 94.31 323 HIS A O 1
ATOM 2660 N N . GLU A 1 324 ? 37.167 -10.943 32.574 1.00 94.25 324 GLU A N 1
ATOM 2661 C CA . GLU A 1 324 ? 38.339 -11.474 31.859 1.00 94.25 324 GLU A CA 1
ATOM 2662 C C . GLU A 1 324 ? 39.172 -10.352 31.221 1.00 94.25 324 GLU A C 1
ATOM 2664 O O . GLU A 1 324 ? 40.400 -10.341 31.331 1.00 94.25 324 GLU A O 1
ATOM 2669 N N . LYS A 1 325 ? 38.518 -9.348 30.621 1.00 94.38 325 LYS A N 1
ATOM 2670 C CA . LYS A 1 325 ? 39.190 -8.159 30.087 1.00 94.38 325 LYS A CA 1
ATOM 2671 C C . LYS A 1 325 ? 39.942 -7.390 31.180 1.00 94.38 325 LYS A C 1
ATOM 2673 O O . LYS A 1 325 ? 41.090 -7.009 30.960 1.00 94.38 325 LYS A O 1
ATOM 2678 N N . ALA A 1 326 ? 39.320 -7.157 32.337 1.00 92.44 326 ALA A N 1
ATOM 2679 C CA . ALA A 1 326 ? 39.955 -6.444 33.446 1.00 92.44 326 ALA A CA 1
ATOM 2680 C C . ALA A 1 326 ? 41.190 -7.195 33.982 1.00 92.44 326 ALA A C 1
ATOM 2682 O O . ALA A 1 326 ? 42.209 -6.568 34.275 1.00 92.44 326 ALA A O 1
ATOM 2683 N N . GLN A 1 327 ? 41.133 -8.532 34.038 1.00 93.88 327 GLN A N 1
ATOM 2684 C CA . GLN A 1 327 ? 42.291 -9.362 34.380 1.00 93.88 327 GLN A CA 1
ATOM 2685 C C . GLN A 1 327 ? 43.420 -9.201 33.349 1.00 93.88 327 GLN A C 1
ATOM 2687 O O . GLN A 1 327 ? 44.552 -8.904 33.723 1.00 93.88 327 GLN A O 1
ATOM 2692 N N . LEU A 1 328 ? 43.109 -9.299 32.052 1.00 92.06 328 LEU A N 1
ATOM 2693 C CA . LEU A 1 328 ? 44.097 -9.136 30.979 1.00 92.06 328 LEU A CA 1
ATOM 2694 C C . LEU A 1 328 ? 44.719 -7.728 30.939 1.00 92.06 328 LEU A C 1
ATOM 2696 O O . LEU A 1 328 ? 45.894 -7.591 30.603 1.00 92.06 328 LEU A O 1
ATOM 2700 N N . GLU A 1 329 ? 43.974 -6.675 31.291 1.00 93.88 329 GLU A N 1
ATOM 2701 C CA . GLU A 1 329 ? 44.523 -5.317 31.427 1.00 93.88 329 GLU A CA 1
ATOM 2702 C C . GLU A 1 329 ? 45.499 -5.202 32.616 1.00 93.88 329 GLU A C 1
ATOM 2704 O O . GLU A 1 329 ? 46.526 -4.526 32.492 1.00 93.88 329 GLU A O 1
ATOM 2709 N N . SER A 1 330 ? 45.246 -5.913 33.724 1.00 94.50 330 SER A N 1
ATOM 2710 C CA . SER A 1 330 ? 46.195 -6.035 34.842 1.00 94.50 330 SER A CA 1
ATOM 2711 C C . SER A 1 330 ? 47.464 -6.783 34.422 1.00 94.50 330 SER A C 1
ATOM 2713 O O . SER A 1 330 ? 48.569 -6.262 34.587 1.00 94.50 330 SER A O 1
ATOM 2715 N N . ASP A 1 331 ? 47.316 -7.957 33.804 1.00 93.06 331 ASP A N 1
ATOM 2716 C CA . ASP A 1 331 ? 48.440 -8.786 33.350 1.00 93.06 331 ASP A CA 1
ATOM 2717 C C . ASP A 1 331 ? 49.309 -8.034 32.323 1.00 93.06 331 ASP A C 1
ATOM 2719 O O . ASP A 1 331 ? 50.542 -8.088 32.370 1.00 93.06 331 ASP A O 1
ATOM 2723 N N . ARG A 1 332 ? 48.683 -7.258 31.423 1.00 93.81 332 ARG A N 1
ATOM 2724 C CA . ARG A 1 332 ? 49.392 -6.400 30.461 1.00 93.81 332 ARG A CA 1
ATOM 2725 C C . ARG A 1 332 ? 50.189 -5.296 31.155 1.00 93.81 332 ARG A C 1
ATOM 2727 O O . ARG A 1 332 ? 51.320 -5.041 30.755 1.00 93.81 332 ARG A O 1
ATOM 2734 N N . SER A 1 333 ? 49.634 -4.660 32.188 1.00 91.44 333 SER A N 1
ATOM 2735 C CA . SER A 1 333 ? 50.326 -3.631 32.980 1.00 91.44 333 SER A CA 1
ATOM 2736 C C . SER A 1 333 ? 51.584 -4.186 33.662 1.00 91.44 333 SER A C 1
ATOM 2738 O O . SER A 1 333 ? 52.642 -3.549 33.644 1.00 91.44 333 SER A O 1
ATOM 2740 N N . ASP A 1 334 ? 51.515 -5.407 34.198 1.00 92.19 334 ASP A N 1
ATOM 2741 C CA . ASP A 1 334 ? 52.673 -6.060 34.812 1.00 92.19 334 ASP A CA 1
ATOM 2742 C C . ASP A 1 334 ? 53.706 -6.541 33.781 1.00 92.19 334 ASP A C 1
ATOM 2744 O O . ASP A 1 334 ? 54.910 -6.395 34.014 1.00 92.19 334 ASP A O 1
ATOM 2748 N N . LEU A 1 335 ? 53.280 -7.003 32.601 1.00 91.00 335 LEU A N 1
ATOM 2749 C CA . LEU A 1 335 ? 54.188 -7.267 31.478 1.00 91.00 335 LEU A CA 1
ATOM 2750 C C . LEU A 1 335 ? 54.863 -5.986 30.960 1.00 91.00 335 LEU A C 1
ATOM 2752 O O . LEU A 1 335 ? 56.071 -5.989 30.739 1.00 91.00 335 LEU A O 1
ATOM 2756 N N . GLU A 1 336 ? 54.140 -4.869 30.835 1.00 91.44 336 GLU A N 1
ATOM 2757 C CA . GLU A 1 336 ? 54.716 -3.567 30.465 1.00 91.44 336 GLU A CA 1
ATOM 2758 C C . GLU A 1 336 ? 55.780 -3.109 31.481 1.00 91.44 336 GLU A C 1
ATOM 2760 O O . GLU A 1 336 ? 56.828 -2.588 31.089 1.00 91.44 336 GLU A O 1
ATOM 2765 N N . ARG A 1 337 ? 55.559 -3.336 32.785 1.00 89.69 337 ARG A N 1
ATOM 2766 C CA . ARG A 1 337 ? 56.567 -3.086 33.833 1.00 89.69 337 ARG A CA 1
ATOM 2767 C C . ARG A 1 337 ? 57.803 -3.971 33.652 1.00 89.69 337 ARG A C 1
ATOM 2769 O O . ARG A 1 337 ? 58.918 -3.454 33.709 1.00 89.69 337 ARG A O 1
ATOM 2776 N N . GLN A 1 338 ? 57.624 -5.269 33.397 1.00 90.00 338 GLN A N 1
ATOM 2777 C CA . GLN A 1 338 ? 58.736 -6.194 33.136 1.00 90.00 338 GLN A CA 1
ATOM 2778 C C . GLN A 1 338 ? 59.532 -5.801 31.883 1.00 90.00 338 GLN A C 1
ATOM 2780 O O . GLN A 1 338 ? 60.763 -5.815 31.916 1.00 90.00 338 GLN A O 1
ATOM 2785 N N . CYS A 1 339 ? 58.856 -5.387 30.806 1.00 87.38 339 CYS A N 1
ATOM 2786 C CA . CYS A 1 339 ? 59.501 -4.881 29.595 1.00 87.38 339 CYS A CA 1
ATOM 2787 C C . CYS A 1 339 ? 60.356 -3.644 29.887 1.00 87.38 339 CYS A C 1
ATOM 2789 O O . CYS A 1 339 ? 61.530 -3.653 29.546 1.00 87.38 339 CYS A O 1
ATOM 2791 N N . ARG A 1 340 ? 59.845 -2.643 30.619 1.00 87.56 340 ARG A N 1
ATOM 2792 C CA . ARG A 1 340 ? 60.636 -1.450 30.992 1.00 87.56 340 ARG A CA 1
ATOM 2793 C C . ARG A 1 340 ? 61.885 -1.787 31.814 1.00 87.56 340 ARG A C 1
ATOM 2795 O O . ARG A 1 340 ? 62.932 -1.180 31.608 1.00 87.56 340 ARG A O 1
ATOM 2802 N N . VAL A 1 341 ? 61.794 -2.758 32.729 1.00 89.19 341 VAL A N 1
ATOM 2803 C CA . VAL A 1 341 ? 62.962 -3.253 33.483 1.00 89.19 341 VAL A CA 1
ATOM 2804 C C . VAL A 1 341 ? 63.965 -3.922 32.540 1.00 89.19 341 VAL A C 1
ATOM 2806 O O . VAL A 1 341 ? 65.161 -3.646 32.622 1.00 89.19 341 VAL A O 1
ATOM 2809 N N . LYS A 1 342 ? 63.490 -4.755 31.608 1.00 87.06 342 LYS A N 1
ATOM 2810 C CA . LYS A 1 342 ? 64.338 -5.399 30.599 1.00 87.06 342 LYS A CA 1
ATOM 2811 C C . LYS A 1 342 ? 65.006 -4.377 29.675 1.00 87.06 342 LYS A C 1
ATOM 2813 O O . LYS A 1 342 ? 66.204 -4.492 29.456 1.00 87.06 342 LYS A O 1
ATOM 2818 N N . ASP A 1 343 ? 64.278 -3.374 29.195 1.00 86.69 343 ASP A N 1
ATOM 2819 C CA . ASP A 1 343 ? 64.800 -2.317 28.323 1.00 86.69 343 ASP A CA 1
ATOM 2820 C C . ASP A 1 343 ? 65.881 -1.490 29.035 1.00 86.69 343 ASP A C 1
ATOM 2822 O O . ASP A 1 343 ? 66.901 -1.170 28.430 1.00 86.69 343 ASP A O 1
ATOM 2826 N N . SER A 1 344 ? 65.721 -1.223 30.339 1.00 88.44 344 SER A N 1
ATOM 2827 C CA . SER A 1 344 ? 66.769 -0.604 31.166 1.00 88.44 344 SER A CA 1
ATOM 2828 C C . SER A 1 344 ? 68.029 -1.474 31.238 1.00 88.44 344 SER A C 1
ATOM 2830 O O . SER A 1 344 ? 69.130 -0.976 31.023 1.00 88.44 344 SER A O 1
ATOM 2832 N N . ILE A 1 345 ? 67.878 -2.782 31.481 1.00 86.88 345 ILE A N 1
ATOM 2833 C CA . ILE A 1 345 ? 69.003 -3.734 31.506 1.00 86.88 345 ILE A CA 1
ATOM 2834 C C . ILE A 1 345 ? 69.665 -3.828 30.122 1.00 86.88 345 ILE A C 1
ATOM 2836 O O . ILE A 1 345 ? 70.889 -3.882 30.021 1.00 86.88 345 ILE A O 1
ATOM 2840 N N . THR A 1 346 ? 68.883 -3.820 29.041 1.00 84.25 346 THR A N 1
ATOM 2841 C CA . THR A 1 346 ? 69.400 -3.804 27.669 1.00 84.25 346 THR A CA 1
ATOM 2842 C C . THR A 1 346 ? 70.150 -2.507 27.374 1.00 84.25 346 THR A C 1
ATOM 2844 O O . THR A 1 346 ? 71.238 -2.582 26.814 1.00 84.25 346 THR A O 1
ATOM 2847 N N . ALA A 1 347 ? 69.658 -1.343 27.802 1.00 80.69 347 ALA A N 1
ATOM 2848 C CA . ALA A 1 347 ? 70.358 -0.069 27.640 1.00 80.69 347 ALA A CA 1
ATOM 2849 C C . ALA A 1 347 ? 71.701 -0.033 28.397 1.00 80.69 347 ALA A C 1
ATOM 2851 O O . ALA A 1 347 ? 72.701 0.426 27.836 1.00 80.69 347 ALA A O 1
ATOM 2852 N N . ASP A 1 348 ? 71.753 -0.579 29.618 1.00 84.50 348 ASP A N 1
ATOM 2853 C CA . ASP A 1 348 ? 72.992 -0.732 30.394 1.00 84.50 348 ASP A CA 1
ATOM 2854 C C . ASP A 1 348 ? 73.981 -1.685 29.704 1.00 84.50 348 ASP A C 1
ATOM 2856 O O . ASP A 1 348 ? 75.161 -1.356 29.542 1.00 84.50 348 ASP A O 1
ATOM 2860 N N . LEU A 1 349 ? 73.508 -2.847 29.236 1.00 85.62 349 LEU A N 1
ATOM 2861 C CA . LEU A 1 349 ? 74.323 -3.816 28.495 1.00 85.62 349 LEU A CA 1
ATOM 2862 C C . LEU A 1 349 ? 74.818 -3.248 27.161 1.00 85.62 349 LEU A C 1
ATOM 2864 O O . LEU A 1 349 ? 75.983 -3.429 26.820 1.00 85.62 349 LEU A O 1
ATOM 2868 N N . GLU A 1 350 ? 73.993 -2.510 26.419 1.00 82.31 350 GLU A N 1
ATOM 2869 C CA . GLU A 1 350 ? 74.437 -1.782 25.229 1.00 82.31 350 GLU A CA 1
ATOM 2870 C C . GLU A 1 350 ? 75.437 -0.673 25.574 1.00 82.31 350 GLU A C 1
ATOM 2872 O O . GLU A 1 350 ? 76.326 -0.382 24.778 1.00 82.31 350 GLU A O 1
ATOM 2877 N N . GLY A 1 351 ? 75.317 -0.027 26.737 1.00 82.06 351 GLY A N 1
ATOM 2878 C CA . GLY A 1 351 ? 76.313 0.914 27.251 1.00 82.06 351 GLY A CA 1
ATOM 2879 C C . GLY A 1 351 ? 77.672 0.238 27.452 1.00 82.06 351 GLY A C 1
ATOM 2880 O O . GLY A 1 351 ? 78.689 0.734 26.964 1.00 82.06 351 GLY A O 1
ATOM 2881 N N . GLN A 1 352 ? 77.677 -0.937 28.085 1.00 83.62 352 GLN A N 1
ATOM 2882 C CA . GLN A 1 352 ? 78.869 -1.773 28.258 1.00 83.62 352 GLN A CA 1
ATOM 2883 C C . GLN A 1 352 ? 79.428 -2.252 26.909 1.00 83.62 352 GLN A C 1
ATOM 2885 O O . GLN A 1 352 ? 80.618 -2.084 26.650 1.00 83.62 352 GLN A O 1
ATOM 2890 N N . ILE A 1 353 ? 78.579 -2.752 26.005 1.00 80.25 353 ILE A N 1
ATOM 2891 C CA . ILE A 1 353 ? 78.969 -3.168 24.650 1.00 80.25 353 ILE A CA 1
ATOM 2892 C C . ILE A 1 353 ? 79.534 -1.985 23.856 1.00 80.25 353 ILE A C 1
ATOM 2894 O O . ILE A 1 353 ? 80.558 -2.147 23.208 1.00 80.25 353 ILE A O 1
ATOM 2898 N N . ARG A 1 354 ? 78.955 -0.779 23.939 1.00 80.94 354 ARG A N 1
ATOM 2899 C CA . ARG A 1 354 ? 79.484 0.434 23.282 1.00 80.94 354 ARG A CA 1
ATOM 2900 C C . ARG A 1 354 ? 80.810 0.914 23.874 1.00 80.94 354 ARG A C 1
ATOM 2902 O O . ARG A 1 354 ? 81.541 1.623 23.181 1.00 80.94 354 ARG A O 1
ATOM 2909 N N . ASN A 1 355 ? 81.124 0.581 25.127 1.00 75.75 355 ASN A N 1
ATOM 2910 C CA . ASN A 1 355 ? 82.447 0.815 25.712 1.00 75.75 355 ASN A CA 1
ATOM 2911 C C . ASN A 1 355 ? 83.449 -0.234 25.192 1.00 75.75 355 ASN A C 1
ATOM 2913 O O . ASN A 1 355 ? 84.451 0.145 24.591 1.00 75.75 355 ASN A O 1
ATOM 2917 N N . LEU A 1 356 ? 83.115 -1.528 25.273 1.00 78.81 356 LEU A N 1
ATOM 2918 C CA . LEU A 1 356 ? 83.926 -2.637 24.741 1.00 78.81 356 LEU A CA 1
ATOM 2919 C C . LEU A 1 356 ? 84.173 -2.524 23.223 1.00 78.81 356 LEU A C 1
ATOM 2921 O O . LEU A 1 356 ? 85.263 -2.805 22.737 1.00 78.81 356 LEU A O 1
ATOM 2925 N N . GLN A 1 357 ? 83.189 -2.063 22.448 1.00 72.50 357 GLN A N 1
ATOM 2926 C CA . GLN A 1 357 ? 83.325 -1.797 21.013 1.00 72.50 357 GLN A CA 1
ATOM 2927 C C . GLN A 1 357 ? 84.204 -0.577 20.726 1.00 72.50 357 GLN A C 1
ATOM 2929 O O . GLN A 1 357 ? 84.861 -0.560 19.690 1.00 72.50 357 GLN A O 1
ATOM 2934 N N . ARG A 1 358 ? 84.277 0.415 21.624 1.00 67.06 358 ARG A N 1
ATOM 2935 C CA . ARG A 1 358 ? 85.262 1.509 21.535 1.00 67.06 358 ARG A CA 1
ATOM 2936 C C . ARG A 1 358 ? 86.674 0.993 21.809 1.00 67.06 358 ARG A C 1
ATOM 2938 O O . ARG A 1 358 ? 87.596 1.350 21.082 1.00 67.06 358 ARG A O 1
ATOM 2945 N N . GLU A 1 359 ? 86.834 0.100 22.781 1.00 65.94 359 GLU A N 1
ATOM 2946 C CA . GLU A 1 359 ? 88.108 -0.578 23.058 1.00 65.94 359 GLU A CA 1
ATOM 2947 C C . GLU A 1 359 ? 88.543 -1.481 21.884 1.00 65.94 359 GLU A C 1
ATOM 2949 O O . GLU A 1 359 ? 89.712 -1.479 21.502 1.00 65.94 359 GLU A O 1
ATOM 2954 N N . LEU A 1 360 ? 87.604 -2.181 21.234 1.00 58.50 360 LEU A N 1
ATOM 2955 C CA . LEU A 1 360 ? 87.869 -3.034 20.066 1.00 58.50 360 LEU A CA 1
ATOM 2956 C C . LEU A 1 360 ? 88.129 -2.246 18.770 1.00 58.50 360 LEU A C 1
ATOM 2958 O O . LEU A 1 360 ? 89.077 -2.558 18.051 1.00 58.50 360 LEU A O 1
ATOM 2962 N N . THR A 1 361 ? 87.347 -1.204 18.469 1.00 55.25 361 THR A N 1
ATOM 2963 C CA . THR A 1 361 ? 87.563 -0.362 17.268 1.00 55.25 361 THR A CA 1
ATOM 2964 C C . THR A 1 361 ? 88.793 0.541 17.381 1.00 55.25 361 THR A C 1
ATOM 2966 O O . THR A 1 361 ? 89.290 1.016 16.364 1.00 55.25 361 THR A O 1
ATOM 2969 N N . SER A 1 362 ? 89.359 0.694 18.583 1.00 52.75 362 SER A N 1
ATOM 2970 C CA . SER A 1 362 ? 90.702 1.258 18.775 1.00 52.75 362 SER A CA 1
ATOM 2971 C C . SER A 1 362 ? 91.829 0.347 18.256 1.00 52.75 362 SER A C 1
ATOM 2973 O O . SER A 1 362 ? 92.962 0.811 18.161 1.00 52.75 362 SER A O 1
ATOM 2975 N N . ASN A 1 363 ? 91.554 -0.930 17.939 1.00 41.31 363 ASN A N 1
ATOM 2976 C CA . ASN A 1 363 ? 92.587 -1.953 17.725 1.00 41.31 363 ASN A CA 1
ATOM 2977 C C . ASN A 1 363 ? 92.536 -2.739 16.397 1.00 41.31 363 ASN A C 1
ATOM 2979 O O . ASN A 1 363 ? 93.510 -3.438 16.119 1.00 41.31 363 ASN A O 1
ATOM 2983 N N . SER A 1 364 ? 91.491 -2.663 15.553 1.00 35.22 364 SER A N 1
ATOM 2984 C CA . SER A 1 364 ? 91.568 -3.261 14.199 1.00 35.22 364 SER A CA 1
ATOM 2985 C C . SER A 1 364 ? 90.559 -2.770 13.142 1.00 35.22 364 SER A C 1
ATOM 2987 O O . SER A 1 364 ? 89.407 -2.442 13.408 1.00 35.22 364 SER A O 1
ATOM 2989 N N . TYR A 1 365 ? 91.047 -2.803 11.900 1.00 30.75 365 TYR A N 1
ATOM 2990 C CA . TYR A 1 365 ? 90.397 -2.732 10.578 1.00 30.75 365 TYR A CA 1
ATOM 2991 C C . TYR A 1 365 ? 91.250 -3.667 9.659 1.00 30.75 365 TYR A C 1
ATOM 2993 O O . TYR A 1 365 ? 92.391 -3.938 10.052 1.00 30.75 365 TYR A O 1
ATOM 3001 N N . PRO A 1 366 ? 90.845 -4.109 8.437 1.00 46.72 366 PRO A N 1
ATOM 3002 C CA . PRO A 1 366 ? 89.555 -3.942 7.741 1.00 46.72 366 PRO A CA 1
ATOM 3003 C C . PRO A 1 366 ? 89.032 -5.161 6.896 1.00 46.72 366 PRO A C 1
ATOM 3005 O O . PRO A 1 366 ? 89.755 -6.110 6.619 1.00 46.72 366 PRO A O 1
ATOM 3008 N N . THR A 1 367 ? 87.833 -4.995 6.301 1.00 34.34 367 THR A N 1
ATOM 3009 C CA . THR A 1 367 ? 87.323 -5.570 5.007 1.00 34.34 367 THR A CA 1
ATOM 3010 C C . THR A 1 367 ? 86.932 -7.055 4.840 1.00 34.34 367 THR A C 1
ATOM 3012 O O . THR A 1 367 ? 87.681 -7.948 5.206 1.00 34.34 367 THR A O 1
ATOM 3015 N N . ILE A 1 368 ? 85.827 -7.297 4.098 1.00 32.78 368 ILE A N 1
ATOM 3016 C CA . ILE A 1 368 ? 85.764 -7.977 2.767 1.00 32.78 368 ILE A CA 1
ATOM 3017 C C . ILE A 1 368 ? 84.335 -7.827 2.150 1.00 32.78 368 ILE A C 1
ATOM 3019 O O . ILE A 1 368 ? 83.362 -7.935 2.894 1.00 32.78 368 ILE A O 1
ATOM 3023 N N . PRO A 1 369 ? 84.173 -7.577 0.826 1.00 41.00 369 PRO A N 1
ATOM 3024 C CA . PRO A 1 369 ? 82.877 -7.521 0.117 1.00 41.00 369 PRO A CA 1
ATOM 3025 C C . PRO A 1 369 ? 82.572 -8.773 -0.749 1.00 41.00 369 PRO A C 1
ATOM 3027 O O . PRO A 1 369 ? 83.457 -9.588 -0.998 1.00 41.00 369 PRO A O 1
ATOM 3030 N N . VAL A 1 370 ? 81.336 -8.904 -1.266 1.00 34.50 370 VAL A N 1
ATOM 3031 C CA . VAL A 1 370 ? 80.855 -10.049 -2.088 1.00 34.50 370 VAL A CA 1
ATOM 3032 C C . VAL A 1 370 ? 80.197 -9.578 -3.405 1.00 34.50 370 VAL A C 1
ATOM 3034 O O . VAL A 1 370 ? 79.556 -8.529 -3.429 1.00 34.50 370 VAL A O 1
ATOM 3037 N N . GLN A 1 371 ? 80.358 -10.346 -4.496 1.00 33.22 371 GLN A N 1
ATOM 3038 C CA . GLN A 1 371 ? 79.839 -10.072 -5.855 1.00 33.22 371 GLN A CA 1
ATOM 3039 C C . GLN A 1 371 ? 78.563 -10.881 -6.219 1.00 33.22 371 GLN A C 1
ATOM 3041 O O . GLN A 1 371 ? 78.339 -11.938 -5.628 1.00 33.22 371 GLN A O 1
ATOM 3046 N N . PRO A 1 372 ? 77.760 -10.440 -7.217 1.00 42.72 372 PRO A N 1
ATOM 3047 C CA . PRO A 1 372 ? 76.611 -11.175 -7.770 1.00 42.72 372 PRO A CA 1
ATOM 3048 C C . PRO A 1 372 ? 76.918 -11.927 -9.090 1.00 42.72 372 PRO A C 1
ATOM 3050 O O . PRO A 1 372 ? 77.925 -11.661 -9.743 1.00 42.72 372 PRO A O 1
ATOM 3053 N N . ILE A 1 373 ? 76.021 -12.837 -9.502 1.00 34.72 373 ILE A N 1
ATOM 3054 C CA . ILE A 1 373 ? 76.128 -13.682 -10.714 1.00 34.72 373 ILE A CA 1
ATOM 3055 C C . ILE A 1 373 ? 74.943 -13.426 -11.668 1.00 34.72 373 ILE A C 1
ATOM 3057 O O . ILE A 1 373 ? 73.808 -13.268 -11.221 1.00 34.72 373 ILE A O 1
ATOM 3061 N N . GLU A 1 374 ? 75.211 -13.411 -12.977 1.00 38.41 374 GLU A N 1
ATOM 3062 C CA . GLU A 1 374 ? 74.233 -13.238 -14.065 1.00 38.41 374 GLU A CA 1
ATOM 3063 C C . GLU A 1 374 ? 73.587 -14.564 -14.523 1.00 38.41 374 GLU A C 1
ATOM 3065 O O . GLU A 1 374 ? 74.178 -15.636 -14.394 1.00 38.41 374 GLU A O 1
ATOM 3070 N N . SER A 1 375 ? 72.401 -14.494 -15.142 1.00 34.66 375 SER A N 1
ATOM 3071 C CA . SER A 1 375 ? 71.813 -15.597 -15.921 1.00 34.66 375 SER A CA 1
ATOM 3072 C C . SER A 1 375 ? 70.907 -15.061 -17.037 1.00 34.66 375 SER A C 1
ATOM 3074 O O . SER A 1 375 ? 70.145 -14.118 -16.826 1.00 34.66 375 SER A O 1
ATOM 3076 N N . THR A 1 376 ? 71.008 -15.643 -18.234 1.00 44.31 376 THR A N 1
ATOM 3077 C CA . THR A 1 376 ? 70.382 -15.173 -19.482 1.00 44.31 376 THR A CA 1
ATOM 3078 C C . THR A 1 376 ? 69.230 -16.079 -19.937 1.00 44.31 376 THR A C 1
ATOM 3080 O O . THR A 1 376 ? 69.338 -17.301 -19.904 1.00 44.31 376 THR A O 1
ATOM 3083 N N . VAL A 1 377 ? 68.121 -15.482 -20.403 1.00 43.53 377 VAL A N 1
ATOM 3084 C CA . VAL A 1 377 ? 66.901 -16.180 -20.878 1.00 43.53 377 VAL A CA 1
ATOM 3085 C C . VAL A 1 377 ? 66.404 -15.540 -22.202 1.00 43.53 377 VAL A C 1
ATOM 3087 O O . VAL A 1 377 ? 66.649 -14.347 -22.409 1.00 43.53 377 VAL A O 1
ATOM 3090 N N . PRO A 1 378 ? 65.783 -16.281 -23.153 1.00 49.06 378 PRO A N 1
ATOM 3091 C CA . PRO A 1 378 ? 65.657 -15.836 -24.552 1.00 49.06 378 PRO A CA 1
ATOM 3092 C C . PRO A 1 378 ? 64.600 -14.749 -24.833 1.00 49.06 378 PRO A C 1
ATOM 3094 O O . PRO A 1 378 ? 63.449 -14.839 -24.416 1.00 49.06 378 PRO A O 1
ATOM 3097 N N . LYS A 1 379 ? 64.963 -13.764 -25.668 1.00 53.28 379 LYS A N 1
ATOM 3098 C CA . LYS A 1 379 ? 64.166 -12.553 -25.978 1.00 53.28 379 LYS A CA 1
ATOM 3099 C C . LYS A 1 379 ? 62.779 -12.751 -26.618 1.00 53.28 379 LYS A C 1
ATOM 3101 O O . LYS A 1 379 ? 61.971 -11.835 -26.545 1.00 53.28 379 LYS A O 1
ATOM 3106 N N . ILE A 1 380 ? 62.496 -13.882 -27.268 1.00 51.97 380 ILE A N 1
ATOM 3107 C CA . ILE A 1 380 ? 61.304 -14.019 -28.135 1.00 51.97 380 ILE A CA 1
ATOM 3108 C C . ILE A 1 380 ? 60.032 -14.384 -27.345 1.00 51.97 380 ILE A C 1
ATOM 3110 O O . ILE A 1 380 ? 58.930 -14.017 -27.748 1.00 51.97 380 ILE A O 1
ATOM 3114 N N . GLU A 1 381 ? 60.160 -15.047 -26.192 1.00 54.53 381 GLU A N 1
ATOM 3115 C CA . GLU A 1 381 ? 59.018 -15.255 -25.286 1.00 54.53 381 GLU A CA 1
ATOM 3116 C C . GLU A 1 381 ? 58.682 -13.980 -24.501 1.00 54.53 381 GLU A C 1
ATOM 3118 O O . GLU A 1 381 ? 57.505 -13.700 -24.274 1.00 54.53 381 GLU A O 1
ATOM 3123 N N . TYR A 1 382 ? 59.689 -13.154 -24.186 1.00 60.06 382 TYR A N 1
ATOM 3124 C CA . TYR A 1 382 ? 59.500 -11.867 -23.513 1.00 60.06 382 TYR A CA 1
ATOM 3125 C C . TYR A 1 382 ? 58.589 -10.910 -24.290 1.00 60.06 382 TYR A C 1
ATOM 3127 O O . TYR A 1 382 ? 57.713 -10.317 -23.678 1.00 60.06 382 TYR A O 1
ATOM 3135 N N . GLU A 1 383 ? 58.718 -10.785 -25.615 1.00 63.50 383 GLU A N 1
ATOM 3136 C CA . GLU A 1 383 ? 57.886 -9.842 -26.388 1.00 63.50 383 GLU A CA 1
ATOM 3137 C C . GLU A 1 383 ? 56.402 -10.242 -26.441 1.00 63.50 383 GLU A C 1
ATOM 3139 O O . GLU A 1 383 ? 55.526 -9.376 -26.405 1.00 63.50 383 GLU A O 1
ATOM 3144 N N . LYS A 1 384 ? 56.090 -11.547 -26.475 1.00 69.81 384 LYS A N 1
ATOM 3145 C CA . LYS A 1 384 ? 54.699 -12.021 -26.356 1.00 69.81 384 LYS A CA 1
ATOM 3146 C C . LYS A 1 384 ? 54.162 -11.819 -24.945 1.00 69.81 384 LYS A C 1
ATOM 3148 O O . LYS A 1 384 ? 53.041 -11.338 -24.790 1.00 69.81 384 LYS A O 1
ATOM 3153 N N . LEU A 1 385 ? 54.973 -12.138 -23.936 1.00 73.75 385 LEU A N 1
ATOM 3154 C CA . LEU A 1 385 ? 54.610 -11.947 -22.537 1.00 73.75 385 LEU A CA 1
ATOM 3155 C C . LEU A 1 385 ? 54.391 -10.459 -22.218 1.00 73.75 385 LEU A C 1
ATOM 3157 O O . LEU A 1 385 ? 53.427 -10.134 -21.538 1.00 73.75 385 LEU A O 1
ATOM 3161 N N . ASP A 1 386 ? 55.198 -9.550 -22.774 1.00 75.81 386 ASP A N 1
ATOM 3162 C CA . ASP A 1 386 ? 55.030 -8.097 -22.642 1.00 75.81 386 ASP A CA 1
ATOM 3163 C C . ASP A 1 386 ? 53.759 -7.590 -23.336 1.00 75.81 386 ASP A C 1
ATOM 3165 O O . ASP A 1 386 ? 53.084 -6.714 -22.796 1.00 75.81 386 ASP A O 1
ATOM 3169 N N . GLN A 1 387 ? 53.382 -8.134 -24.500 1.00 77.88 387 GLN A N 1
ATOM 3170 C CA . GLN A 1 387 ? 52.115 -7.780 -25.157 1.00 77.88 387 GLN A CA 1
ATOM 3171 C C . GLN A 1 387 ? 50.899 -8.259 -24.348 1.00 77.88 387 GLN A C 1
ATOM 3173 O O . GLN A 1 387 ? 49.946 -7.495 -24.153 1.00 77.88 387 GLN A O 1
ATOM 3178 N N . GLU A 1 388 ? 50.938 -9.483 -23.815 1.00 79.69 388 GLU A N 1
ATOM 3179 C CA . GLU A 1 388 ? 49.901 -9.982 -22.906 1.00 79.69 388 GLU A CA 1
ATOM 3180 C C . GLU A 1 388 ? 49.858 -9.166 -21.604 1.00 79.69 388 GLU A C 1
ATOM 3182 O O . GLU A 1 388 ? 48.772 -8.752 -21.184 1.00 79.69 388 GLU A O 1
ATOM 3187 N N . LEU A 1 389 ? 51.014 -8.824 -21.025 1.00 83.12 389 LEU A N 1
ATOM 3188 C CA . LEU A 1 389 ? 51.148 -7.957 -19.850 1.00 83.12 389 LEU A CA 1
ATOM 3189 C C . LEU A 1 389 ? 50.580 -6.553 -20.111 1.00 83.12 389 LEU A C 1
ATOM 3191 O O . LEU A 1 389 ? 49.862 -6.014 -19.272 1.00 83.12 389 LEU A O 1
ATOM 3195 N N . HIS A 1 390 ? 50.819 -5.966 -21.287 1.00 83.00 390 HIS A N 1
ATOM 3196 C CA . HIS A 1 390 ? 50.241 -4.671 -21.658 1.00 83.00 390 HIS A CA 1
ATOM 3197 C C . HIS A 1 390 ? 48.717 -4.745 -21.807 1.00 83.00 390 HIS A C 1
ATOM 3199 O O . HIS A 1 390 ? 47.999 -3.851 -21.350 1.00 83.00 390 HIS A O 1
ATOM 3205 N N . SER A 1 391 ? 48.203 -5.817 -22.420 1.00 83.00 391 SER A N 1
ATOM 3206 C CA . SER A 1 391 ? 46.761 -6.010 -22.604 1.00 83.00 391 SER A CA 1
ATOM 3207 C C . SER A 1 391 ? 46.032 -6.242 -21.274 1.00 83.00 391 SER A C 1
ATOM 3209 O O . SER A 1 391 ? 44.971 -5.662 -21.034 1.00 83.00 391 SER A O 1
ATOM 3211 N N . THR A 1 392 ? 46.625 -7.031 -20.373 1.00 84.19 392 THR A N 1
ATOM 3212 C CA . THR A 1 392 ? 46.085 -7.322 -19.040 1.00 84.19 392 THR A CA 1
ATOM 3213 C C . THR A 1 392 ? 46.190 -6.111 -18.125 1.00 84.19 392 THR A C 1
ATOM 3215 O O . THR A 1 392 ? 45.201 -5.780 -17.473 1.00 84.19 392 THR A O 1
ATOM 3218 N N . LYS A 1 393 ? 47.304 -5.367 -18.160 1.00 89.81 393 LYS A N 1
ATOM 3219 C CA . LYS A 1 393 ? 47.444 -4.077 -17.471 1.00 89.81 393 LYS A CA 1
ATOM 3220 C C . LYS A 1 393 ? 46.378 -3.076 -17.918 1.00 89.81 393 LYS A C 1
ATOM 3222 O O . LYS A 1 393 ? 45.688 -2.526 -17.070 1.00 89.81 393 LYS A O 1
ATOM 3227 N N . LYS A 1 394 ? 46.138 -2.923 -19.226 1.00 89.06 394 LYS A N 1
ATOM 3228 C CA . LYS A 1 394 ? 45.077 -2.038 -19.743 1.00 89.06 394 LYS A CA 1
ATOM 3229 C C . LYS A 1 394 ? 43.671 -2.453 -19.278 1.00 89.06 394 LYS A C 1
ATOM 3231 O O . LYS A 1 394 ? 42.837 -1.588 -19.020 1.00 89.06 394 LYS A O 1
ATOM 3236 N N . ARG A 1 395 ? 43.395 -3.759 -19.150 1.00 85.44 395 ARG A N 1
ATOM 3237 C CA . ARG A 1 395 ? 42.130 -4.261 -18.571 1.00 85.44 395 ARG A CA 1
ATOM 3238 C C . ARG A 1 395 ? 42.050 -3.982 -17.067 1.00 85.44 395 ARG A C 1
ATOM 3240 O O . ARG A 1 395 ? 41.000 -3.551 -16.602 1.00 85.44 395 ARG A O 1
ATOM 3247 N N . LEU A 1 396 ? 43.146 -4.172 -16.331 1.00 89.75 396 LEU A N 1
ATOM 3248 C CA . LEU A 1 396 ? 43.234 -3.883 -14.899 1.00 89.75 396 LEU A CA 1
ATOM 3249 C C . LEU A 1 396 ? 43.044 -2.388 -14.609 1.00 89.75 396 LEU A C 1
ATOM 3251 O O . LEU A 1 396 ? 42.246 -2.047 -13.744 1.00 89.75 396 LEU A O 1
ATOM 3255 N N . ASP A 1 397 ? 43.690 -1.503 -15.371 1.00 89.81 397 ASP A N 1
ATOM 3256 C CA . ASP A 1 397 ? 43.529 -0.048 -15.265 1.00 89.81 397 ASP A CA 1
ATOM 3257 C C . ASP A 1 397 ? 42.066 0.374 -15.513 1.00 89.81 397 ASP A C 1
ATOM 3259 O O . ASP A 1 397 ? 41.541 1.242 -14.814 1.00 89.81 397 ASP A O 1
ATOM 3263 N N . GLY A 1 398 ? 41.371 -0.293 -16.447 1.00 90.31 398 GLY A N 1
ATOM 3264 C CA . GLY A 1 398 ? 39.931 -0.123 -16.671 1.00 90.31 398 GLY A CA 1
ATOM 3265 C C . GLY A 1 398 ? 39.074 -0.545 -15.471 1.00 90.31 398 GLY A C 1
ATOM 3266 O O . GLY A 1 398 ? 38.211 0.217 -15.039 1.00 90.31 398 GLY A O 1
ATOM 3267 N N . VAL A 1 399 ? 39.348 -1.712 -14.877 1.00 87.94 399 VAL A N 1
ATOM 3268 C CA . VAL A 1 399 ? 38.658 -2.187 -13.660 1.00 87.94 399 VAL A CA 1
ATOM 3269 C C . VAL A 1 399 ? 38.939 -1.267 -12.465 1.00 87.94 399 VAL A C 1
ATOM 3271 O O . VAL A 1 399 ? 38.029 -0.954 -11.703 1.00 87.94 399 VAL A O 1
ATOM 3274 N N . VAL A 1 400 ? 40.170 -0.771 -12.314 1.00 90.88 400 VAL A N 1
ATOM 3275 C CA . VAL A 1 400 ? 40.542 0.193 -11.265 1.00 90.88 400 VAL A CA 1
ATOM 3276 C C . VAL A 1 400 ? 39.820 1.531 -11.454 1.00 90.88 400 VAL A C 1
ATOM 3278 O O . VAL A 1 400 ? 39.413 2.144 -10.467 1.00 90.88 400 VAL A O 1
ATOM 3281 N N . ALA A 1 401 ? 39.621 1.988 -12.693 1.00 89.88 401 ALA A N 1
ATOM 3282 C CA . ALA A 1 401 ? 38.816 3.175 -12.977 1.00 89.88 401 ALA A CA 1
ATOM 3283 C C . ALA A 1 401 ? 37.329 2.960 -12.635 1.00 89.88 401 ALA A C 1
ATOM 3285 O O . ALA A 1 401 ? 36.714 3.834 -12.024 1.00 89.88 401 ALA A O 1
ATOM 3286 N N . GLU A 1 402 ? 36.765 1.790 -12.956 1.00 88.56 402 GLU A N 1
ATOM 3287 C CA . GLU A 1 402 ? 35.379 1.441 -12.616 1.00 88.56 402 GLU A CA 1
ATOM 3288 C C . GLU A 1 402 ? 35.163 1.331 -11.095 1.00 88.56 402 GLU A C 1
ATOM 3290 O O . GLU A 1 402 ? 34.174 1.845 -10.573 1.00 88.56 402 GLU A O 1
ATOM 3295 N N . LEU A 1 403 ? 36.107 0.725 -10.365 1.00 89.50 403 LEU A N 1
ATOM 3296 C CA . LEU A 1 403 ? 36.077 0.662 -8.900 1.00 89.50 403 LEU A CA 1
ATOM 3297 C C . LEU A 1 403 ? 36.128 2.064 -8.279 1.00 89.50 403 LEU A C 1
ATOM 3299 O O . LEU A 1 403 ? 35.263 2.392 -7.475 1.00 89.50 403 LEU A O 1
ATOM 3303 N N . LYS A 1 404 ? 37.036 2.939 -8.734 1.00 89.75 404 LYS A N 1
ATOM 3304 C CA . LYS A 1 404 ? 37.088 4.339 -8.271 1.00 89.75 404 LYS A CA 1
ATOM 3305 C C . LYS A 1 404 ? 35.797 5.113 -8.559 1.00 89.75 404 LYS A C 1
ATOM 3307 O O . LYS A 1 404 ? 35.400 5.951 -7.752 1.00 89.75 404 LYS A O 1
ATOM 3312 N N . ALA A 1 405 ? 35.130 4.841 -9.683 1.00 89.94 405 ALA A N 1
ATOM 3313 C CA . ALA A 1 405 ? 33.833 5.438 -9.994 1.00 89.94 405 ALA A CA 1
ATOM 3314 C C . ALA A 1 405 ? 32.720 4.927 -9.056 1.00 89.94 405 ALA A C 1
ATOM 3316 O O . ALA A 1 405 ? 31.888 5.719 -8.610 1.00 89.94 405 ALA A O 1
ATOM 3317 N N . LYS A 1 406 ? 32.730 3.633 -8.701 1.00 89.69 406 LYS A N 1
ATOM 3318 C CA . LYS A 1 406 ? 31.810 3.051 -7.708 1.00 89.69 406 LYS A CA 1
ATOM 3319 C C . LYS A 1 406 ? 32.065 3.589 -6.301 1.00 89.69 406 LYS A C 1
ATOM 3321 O O . LYS A 1 406 ? 31.105 3.955 -5.632 1.00 89.69 406 LYS A O 1
ATOM 3326 N N . ASP A 1 407 ? 33.323 3.732 -5.888 1.00 91.06 407 ASP A N 1
ATOM 3327 C CA . ASP A 1 407 ? 33.683 4.344 -4.603 1.00 91.06 407 ASP A CA 1
ATOM 3328 C C . ASP A 1 407 ? 33.221 5.808 -4.536 1.00 91.06 407 ASP A C 1
ATOM 3330 O O . ASP A 1 407 ? 32.651 6.238 -3.536 1.00 91.06 407 ASP A O 1
ATOM 3334 N N . ALA A 1 408 ? 33.395 6.582 -5.614 1.00 89.81 408 ALA A N 1
ATOM 3335 C CA . ALA A 1 408 ? 32.894 7.955 -5.697 1.00 89.81 408 ALA A CA 1
ATOM 3336 C C . ALA A 1 408 ? 31.356 8.029 -5.608 1.00 89.81 408 ALA A C 1
ATOM 3338 O O . ALA A 1 408 ? 30.823 8.895 -4.911 1.00 89.81 408 ALA A O 1
ATOM 3339 N N . LEU A 1 409 ? 30.642 7.104 -6.261 1.00 90.75 409 LEU A N 1
ATOM 3340 C CA . LEU A 1 409 ? 29.184 6.991 -6.160 1.00 90.75 409 LEU A CA 1
ATOM 3341 C C . LEU A 1 409 ? 28.744 6.627 -4.732 1.00 90.75 409 LEU A C 1
ATOM 3343 O O . LEU A 1 409 ? 27.813 7.236 -4.210 1.00 90.75 409 LEU A O 1
ATOM 3347 N N . ASN A 1 410 ? 29.427 5.676 -4.091 1.00 90.75 410 ASN A N 1
ATOM 3348 C CA . ASN A 1 410 ? 29.112 5.228 -2.736 1.00 90.75 410 ASN A CA 1
ATOM 3349 C C . ASN A 1 410 ? 29.380 6.329 -1.695 1.00 90.75 410 ASN A C 1
ATOM 3351 O O . ASN A 1 410 ? 28.542 6.577 -0.834 1.00 90.75 410 ASN A O 1
ATOM 3355 N N . ASN A 1 411 ? 30.485 7.069 -1.834 1.00 91.94 411 ASN A N 1
ATOM 3356 C CA . ASN A 1 411 ? 30.781 8.243 -1.006 1.00 91.94 411 ASN A CA 1
ATOM 3357 C C . ASN A 1 411 ? 29.716 9.341 -1.154 1.00 91.94 411 ASN A C 1
ATOM 3359 O O . ASN A 1 411 ? 29.322 9.954 -0.161 1.00 91.94 411 ASN A O 1
ATOM 3363 N N . LYS A 1 412 ? 29.214 9.577 -2.376 1.00 91.75 412 LYS A N 1
ATOM 3364 C CA . LYS A 1 412 ? 28.105 10.514 -2.600 1.00 91.75 412 LYS A CA 1
ATOM 3365 C C . LYS A 1 412 ? 26.811 10.017 -1.948 1.00 91.75 412 LYS A C 1
ATOM 3367 O O . LYS A 1 412 ? 26.144 10.793 -1.274 1.00 91.75 412 LYS A O 1
ATOM 3372 N N . LEU A 1 413 ? 26.489 8.730 -2.092 1.00 89.19 413 LEU A N 1
ATOM 3373 C CA . LEU A 1 413 ? 25.317 8.128 -1.456 1.00 89.19 413 LEU A CA 1
ATOM 3374 C C . LEU A 1 413 ? 25.390 8.236 0.075 1.00 89.19 413 LEU A C 1
ATOM 3376 O O . LEU A 1 413 ? 24.405 8.609 0.703 1.00 89.19 413 LEU A O 1
ATOM 3380 N N . GLU A 1 414 ? 26.556 7.988 0.680 1.00 91.50 414 GLU A N 1
ATOM 3381 C CA . GLU A 1 414 ? 26.775 8.228 2.111 1.00 91.50 414 GLU A CA 1
ATOM 3382 C C . GLU A 1 414 ? 26.586 9.699 2.498 1.00 91.50 414 GLU A C 1
ATOM 3384 O O . GLU A 1 414 ? 26.012 9.979 3.549 1.00 91.50 414 GLU A O 1
ATOM 3389 N N . GLN A 1 415 ? 27.051 10.645 1.678 1.00 92.19 415 GLN A N 1
ATOM 3390 C CA . GLN A 1 415 ? 26.874 12.074 1.933 1.00 92.19 415 GLN A CA 1
ATOM 3391 C C . GLN A 1 415 ? 25.392 12.476 1.899 1.00 92.19 415 GLN A C 1
ATOM 3393 O O . GLN A 1 415 ? 24.924 13.138 2.829 1.00 92.19 415 GLN A O 1
ATOM 3398 N N . ASP A 1 416 ? 24.648 12.032 0.885 1.00 89.12 416 ASP A N 1
ATOM 3399 C CA . ASP A 1 416 ? 23.211 12.290 0.743 1.00 89.12 416 ASP A CA 1
ATOM 3400 C C . ASP A 1 416 ? 22.418 11.645 1.902 1.00 89.12 416 ASP A C 1
ATOM 3402 O O . ASP A 1 416 ? 21.516 12.261 2.477 1.00 89.12 416 ASP A O 1
ATOM 3406 N N . LEU A 1 417 ? 22.806 10.437 2.330 1.00 88.31 417 LEU A N 1
ATOM 3407 C CA . LEU A 1 417 ? 22.187 9.718 3.449 1.00 88.31 417 LEU A CA 1
ATOM 3408 C C . LEU A 1 417 ? 22.498 10.384 4.803 1.00 88.31 417 LEU A C 1
ATOM 3410 O O . LEU A 1 417 ? 21.608 10.496 5.646 1.00 88.31 417 LEU A O 1
ATOM 3414 N N . ARG A 1 418 ? 23.714 10.917 5.001 1.00 90.69 418 ARG A N 1
ATOM 3415 C CA . ARG A 1 418 ? 24.066 11.744 6.174 1.00 90.69 418 ARG A CA 1
ATOM 3416 C C . ARG A 1 418 ? 23.297 13.068 6.198 1.00 90.69 418 ARG A C 1
ATOM 3418 O O . ARG A 1 418 ? 22.860 13.477 7.270 1.00 90.69 418 ARG A O 1
ATOM 3425 N N . ALA A 1 419 ? 23.105 13.722 5.050 1.00 88.31 419 ALA A N 1
ATOM 3426 C CA . ALA A 1 419 ? 22.325 14.957 4.952 1.00 88.31 419 ALA A CA 1
ATOM 3427 C C . ALA A 1 419 ? 20.837 14.718 5.265 1.00 88.31 419 ALA A C 1
ATOM 3429 O O . ALA A 1 419 ? 20.256 15.438 6.077 1.00 88.31 419 ALA A O 1
ATOM 3430 N N . SER A 1 420 ? 20.252 13.660 4.692 1.00 89.31 420 SER A N 1
ATOM 3431 C CA . SER A 1 420 ? 18.881 13.224 4.987 1.00 89.31 420 SER A CA 1
ATOM 3432 C C . SER A 1 420 ? 18.703 12.871 6.467 1.00 89.31 420 SER A C 1
ATOM 3434 O O . SER A 1 420 ? 17.774 13.358 7.112 1.00 89.31 420 SER A O 1
ATOM 3436 N N . LYS A 1 421 ? 19.648 12.116 7.048 1.00 90.50 421 LYS A N 1
ATOM 3437 C CA . LYS A 1 421 ? 19.635 11.801 8.480 1.00 90.50 421 LYS A CA 1
ATOM 3438 C C . LYS A 1 421 ? 19.691 13.066 9.341 1.00 90.50 421 LYS A C 1
ATOM 3440 O O . LYS A 1 421 ? 18.863 13.202 10.229 1.00 90.50 421 LYS A O 1
ATOM 3445 N N . LYS A 1 422 ? 20.595 14.010 9.052 1.00 91.69 422 LYS A N 1
ATOM 3446 C CA . LYS A 1 422 ? 20.697 15.274 9.803 1.00 91.69 422 LYS A CA 1
ATOM 3447 C C . LYS A 1 422 ? 19.385 16.064 9.776 1.00 91.69 422 LYS A C 1
ATOM 3449 O O . LYS A 1 422 ? 18.948 16.531 10.818 1.00 91.69 422 LYS A O 1
ATOM 3454 N N . SER A 1 423 ? 18.733 16.160 8.615 1.00 89.62 423 SER A N 1
ATOM 3455 C CA . SER A 1 423 ? 17.429 16.826 8.502 1.00 89.62 423 SER A CA 1
ATOM 3456 C C . SER A 1 423 ? 16.325 16.109 9.289 1.00 89.62 423 SER A C 1
ATOM 3458 O O . SER A 1 423 ? 15.413 16.771 9.778 1.00 89.62 423 SER A O 1
ATOM 3460 N N . HIS A 1 424 ? 16.384 14.780 9.410 1.00 87.06 424 HIS A N 1
ATOM 3461 C CA . HIS A 1 424 ? 15.442 14.016 10.225 1.00 87.06 424 HIS A CA 1
ATOM 3462 C C . HIS A 1 424 ? 15.718 14.168 11.728 1.00 87.06 424 HIS A C 1
ATOM 3464 O O . HIS A 1 424 ? 14.779 14.355 12.496 1.00 87.06 424 HIS A O 1
ATOM 3470 N N . ASP A 1 425 ? 16.990 14.155 12.135 1.00 89.44 425 ASP A N 1
ATOM 3471 C CA . ASP A 1 425 ? 17.410 14.393 13.519 1.00 89.44 425 ASP A CA 1
ATOM 3472 C C . ASP A 1 425 ? 16.980 15.814 13.974 1.00 89.44 425 ASP A C 1
ATOM 3474 O O . ASP A 1 425 ? 16.406 15.962 15.050 1.00 89.44 425 ASP A O 1
ATOM 3478 N N . GLU A 1 426 ? 17.126 16.839 13.119 1.00 89.75 426 GLU A N 1
ATOM 3479 C CA . GLU A 1 426 ? 16.643 18.216 13.364 1.00 89.75 426 GLU A CA 1
ATOM 3480 C C . GLU A 1 426 ? 15.107 18.305 13.518 1.00 89.75 426 GLU A C 1
ATOM 3482 O O . GLU A 1 426 ? 14.605 19.023 14.384 1.00 89.75 426 GLU A O 1
ATOM 3487 N N . GLN A 1 427 ? 14.340 17.557 12.714 1.00 85.81 427 GLN A N 1
ATOM 3488 C CA . GLN A 1 427 ? 12.877 17.466 12.860 1.00 85.81 427 GLN A CA 1
ATOM 3489 C C . GLN A 1 427 ? 12.468 16.739 14.146 1.00 85.81 427 GLN A C 1
ATOM 3491 O O . GLN A 1 427 ? 11.491 17.120 14.795 1.00 85.81 427 GLN A O 1
ATOM 3496 N N . LEU A 1 428 ? 13.203 15.689 14.520 1.00 87.12 428 LEU A N 1
ATOM 3497 C CA . LEU A 1 428 ? 12.959 14.936 15.744 1.00 87.12 428 LEU A CA 1
ATOM 3498 C C . LEU A 1 428 ? 13.220 15.807 16.979 1.00 87.12 428 LEU A C 1
ATOM 3500 O O . LEU A 1 428 ? 12.431 15.772 17.920 1.00 87.12 428 LEU A O 1
ATOM 3504 N N . GLU A 1 429 ? 14.272 16.628 16.957 1.00 91.06 429 GLU A N 1
ATOM 3505 C CA . GLU A 1 429 ? 14.612 17.556 18.039 1.00 91.06 429 GLU A CA 1
ATOM 3506 C C . GLU A 1 429 ? 13.523 18.631 18.232 1.00 91.06 429 GLU A C 1
ATOM 3508 O O . GLU A 1 429 ? 13.060 18.822 19.357 1.00 91.06 429 GLU A O 1
ATOM 3513 N N . GLN A 1 430 ? 12.984 19.215 17.150 1.00 87.12 430 GLN A N 1
ATOM 3514 C CA . GLN A 1 430 ? 11.807 20.105 17.221 1.00 87.12 430 GLN A CA 1
ATOM 3515 C C . GLN A 1 430 ? 10.555 19.409 17.784 1.00 87.12 430 GLN A C 1
ATOM 3517 O O . GLN A 1 430 ? 9.789 20.000 18.554 1.00 87.12 430 GLN A O 1
ATOM 3522 N N . HIS A 1 431 ? 10.324 18.144 17.422 1.00 84.44 431 HIS A N 1
ATOM 3523 C CA . HIS A 1 431 ? 9.182 17.385 17.933 1.00 84.44 431 HIS A CA 1
ATOM 3524 C C . HIS A 1 431 ? 9.351 17.037 19.421 1.00 84.44 431 HIS A C 1
ATOM 3526 O O . HIS A 1 431 ? 8.372 17.062 20.173 1.00 84.44 431 HIS A O 1
ATOM 3532 N N . ILE A 1 432 ? 10.578 16.751 19.870 1.00 87.69 432 ILE A N 1
ATOM 3533 C CA . ILE A 1 432 ? 10.918 16.545 21.284 1.00 87.69 432 ILE A CA 1
ATOM 3534 C C . ILE A 1 432 ? 10.734 17.846 22.073 1.00 87.69 432 ILE A C 1
ATOM 3536 O O . ILE A 1 432 ? 10.114 17.808 23.134 1.00 87.69 432 ILE A O 1
ATOM 3540 N N . GLU A 1 433 ? 11.190 18.992 21.560 1.00 91.88 433 GLU A N 1
ATOM 3541 C CA . GLU A 1 433 ? 10.990 20.306 22.189 1.00 91.88 433 GLU A CA 1
ATOM 3542 C C . GLU A 1 433 ? 9.494 20.621 22.358 1.00 91.88 433 GLU A C 1
ATOM 3544 O O . GLU A 1 433 ? 9.040 20.924 23.462 1.00 91.88 433 GLU A O 1
ATOM 3549 N N . THR A 1 434 ? 8.700 20.440 21.296 1.00 88.88 434 THR A N 1
ATOM 3550 C CA . THR A 1 434 ? 7.237 20.629 21.330 1.00 88.88 434 THR A CA 1
ATOM 3551 C C . THR A 1 434 ? 6.579 19.718 22.373 1.00 88.88 434 THR A C 1
ATOM 3553 O O . THR A 1 434 ? 5.850 20.190 23.242 1.00 88.88 434 THR A O 1
ATOM 3556 N N . THR A 1 435 ? 6.919 18.424 22.367 1.00 86.19 435 THR A N 1
ATOM 3557 C CA . THR A 1 435 ? 6.376 17.444 23.329 1.00 86.19 435 THR A CA 1
ATOM 3558 C C . THR A 1 435 ? 6.798 17.762 24.769 1.00 86.19 435 THR A C 1
ATOM 3560 O O . THR A 1 435 ? 6.034 17.543 25.706 1.00 86.19 435 THR A O 1
ATOM 3563 N N . THR A 1 436 ? 8.005 18.299 24.966 1.00 90.94 436 THR A N 1
ATOM 3564 C CA . THR A 1 436 ? 8.510 18.710 26.286 1.00 90.94 436 THR A CA 1
ATOM 3565 C C . THR A 1 436 ? 7.724 19.907 26.820 1.00 90.94 436 THR A C 1
ATOM 3567 O O . THR A 1 436 ? 7.338 19.903 27.989 1.00 90.94 436 THR A O 1
ATOM 3570 N N . ASN A 1 437 ? 7.410 20.884 25.964 1.00 90.19 437 ASN A N 1
ATOM 3571 C CA . ASN A 1 437 ? 6.563 22.026 26.317 1.00 90.19 437 ASN A CA 1
ATOM 3572 C C . ASN A 1 437 ? 5.136 21.589 26.704 1.00 90.19 437 ASN A C 1
ATOM 3574 O O . ASN A 1 437 ? 4.610 22.053 27.719 1.00 90.19 437 ASN A O 1
ATOM 3578 N N . ASP A 1 438 ? 4.541 20.648 25.962 1.00 88.81 438 ASP A N 1
ATOM 3579 C CA . ASP A 1 438 ? 3.220 20.083 26.280 1.00 88.81 438 ASP A CA 1
ATOM 3580 C C . ASP A 1 438 ? 3.228 19.328 27.621 1.00 88.81 438 ASP A C 1
ATOM 3582 O O . ASP A 1 438 ? 2.339 19.513 28.458 1.00 88.81 438 ASP A O 1
ATOM 3586 N N . VAL A 1 439 ? 4.261 18.514 27.874 1.00 87.00 439 VAL A N 1
ATOM 3587 C CA . VAL A 1 439 ? 4.446 17.812 29.156 1.00 87.00 439 VAL A CA 1
ATOM 3588 C C . VAL A 1 439 ? 4.623 18.806 30.304 1.00 87.00 439 VAL A C 1
ATOM 3590 O O . VAL A 1 439 ? 3.992 18.642 31.347 1.00 87.00 439 VAL A O 1
ATOM 3593 N N . GLU A 1 440 ? 5.411 19.868 30.128 1.00 90.94 440 GLU A N 1
ATOM 3594 C CA . GLU A 1 440 ? 5.533 20.934 31.125 1.00 90.94 440 GLU A CA 1
ATOM 3595 C C . GLU A 1 440 ? 4.202 21.636 31.420 1.00 90.94 440 GLU A C 1
ATOM 3597 O O . GLU A 1 440 ? 3.960 22.034 32.564 1.00 90.94 440 GLU A O 1
ATOM 3602 N N . GLN A 1 441 ? 3.352 21.835 30.409 1.00 90.06 441 GLN A N 1
ATOM 3603 C CA . GLN A 1 441 ? 2.040 22.446 30.591 1.00 90.06 441 GLN A CA 1
ATOM 3604 C C . GLN A 1 441 ? 1.092 21.515 31.356 1.00 90.06 441 GLN A C 1
ATOM 3606 O O . GLN A 1 441 ? 0.516 21.936 32.364 1.00 90.06 441 GLN A O 1
ATOM 3611 N N . LEU A 1 442 ? 1.013 20.239 30.972 1.00 87.12 442 LEU A N 1
ATOM 3612 C CA . LEU A 1 442 ? 0.255 19.226 31.714 1.00 87.12 442 LEU A CA 1
ATOM 3613 C C . LEU A 1 442 ? 0.737 19.111 33.167 1.00 87.12 442 LEU A C 1
ATOM 3615 O O . LEU A 1 442 ? -0.067 19.006 34.091 1.00 87.12 442 LEU A O 1
ATOM 3619 N N . ASP A 1 443 ? 2.043 19.204 33.406 1.00 91.12 443 ASP A N 1
ATOM 3620 C CA . ASP A 1 443 ? 2.613 19.122 34.749 1.00 91.12 443 ASP A CA 1
ATOM 3621 C C . ASP A 1 443 ? 2.357 20.396 35.592 1.00 91.12 443 ASP A C 1
ATOM 3623 O O . ASP A 1 443 ? 2.288 20.334 36.827 1.00 91.12 443 ASP A O 1
ATOM 3627 N N . LYS A 1 444 ? 2.133 21.556 34.952 1.00 91.50 444 LYS A N 1
ATOM 3628 C CA . LYS A 1 444 ? 1.598 22.776 35.596 1.00 91.50 444 LYS A CA 1
ATOM 3629 C C . LYS A 1 444 ? 0.116 22.598 35.959 1.00 91.50 444 LYS A C 1
ATOM 3631 O O . LYS A 1 444 ? -0.268 22.926 37.084 1.00 91.50 444 LYS A O 1
ATOM 3636 N N . GLU A 1 445 ? -0.694 22.019 35.073 1.00 90.88 445 GLU A N 1
ATOM 3637 C CA . GLU A 1 445 ? -2.122 21.737 35.304 1.00 90.88 445 GLU A CA 1
ATOM 3638 C C . GLU A 1 445 ? -2.340 20.692 36.414 1.00 90.88 445 GLU A C 1
ATOM 3640 O O . GLU A 1 445 ? -3.110 20.931 37.347 1.00 90.88 445 GLU A O 1
ATOM 3645 N N . ILE A 1 446 ? -1.586 19.587 36.411 1.00 87.31 446 ILE A N 1
ATOM 3646 C CA . ILE A 1 446 ? -1.596 18.573 37.482 1.00 87.31 446 ILE A CA 1
ATOM 3647 C C . ILE A 1 446 ? -1.229 19.203 38.833 1.00 87.31 446 ILE A C 1
ATOM 3649 O O . ILE A 1 446 ? -1.849 18.895 39.857 1.00 87.31 446 ILE A O 1
ATOM 3653 N N . ARG A 1 447 ? -0.243 20.111 38.866 1.00 90.88 447 ARG A N 1
ATOM 3654 C CA . ARG A 1 447 ? 0.123 20.850 40.086 1.00 90.88 447 ARG A CA 1
ATOM 3655 C C . ARG A 1 447 ? -0.968 21.819 40.545 1.00 90.88 447 ARG A C 1
ATOM 3657 O O . ARG A 1 447 ? -1.107 22.000 41.754 1.00 90.88 447 ARG A O 1
ATOM 3664 N N . ALA A 1 448 ? -1.744 22.411 39.639 1.00 90.50 448 ALA A N 1
ATOM 3665 C CA . ALA A 1 448 ? -2.896 23.242 39.992 1.00 90.50 448 ALA A CA 1
ATOM 3666 C C . ALA A 1 448 ? -4.053 22.400 40.563 1.00 90.50 448 ALA A C 1
ATOM 3668 O O . ALA A 1 448 ? -4.559 22.709 41.643 1.00 90.50 448 ALA A O 1
ATOM 3669 N N . LEU A 1 449 ? -4.403 21.288 39.906 1.00 87.94 449 LEU A N 1
ATOM 3670 C CA . LEU A 1 449 ? -5.449 20.364 40.362 1.00 87.94 449 LEU A CA 1
ATOM 3671 C C . LEU A 1 449 ? -5.136 19.765 41.740 1.00 87.94 449 LEU A C 1
ATOM 3673 O O . LEU A 1 449 ? -6.013 19.726 42.600 1.00 87.94 449 LEU A O 1
ATOM 3677 N N . LYS A 1 450 ? -3.878 19.378 42.002 1.00 90.12 450 LYS A N 1
ATOM 3678 C CA . LYS A 1 450 ? -3.457 18.883 43.326 1.00 90.12 450 LYS A CA 1
ATOM 3679 C C . LYS A 1 450 ? -3.692 19.902 44.448 1.00 90.12 450 LYS A C 1
ATOM 3681 O O . LYS A 1 450 ? -4.144 19.504 45.517 1.00 90.12 450 LYS A O 1
ATOM 3686 N N . ARG A 1 451 ? -3.443 21.200 44.215 1.00 90.62 451 ARG A N 1
ATOM 3687 C CA . ARG A 1 451 ? -3.740 22.254 45.209 1.00 90.62 451 ARG A CA 1
ATOM 3688 C C . ARG A 1 451 ? -5.242 22.376 45.459 1.00 90.62 451 ARG A C 1
ATOM 3690 O O . ARG A 1 451 ? -5.656 22.391 46.610 1.00 90.62 451 ARG A O 1
ATOM 3697 N N . LEU A 1 452 ? -6.045 22.385 44.393 1.00 91.00 452 LEU A N 1
ATOM 3698 C CA . LEU A 1 452 ? -7.505 22.472 44.488 1.00 91.00 452 LEU A CA 1
ATOM 3699 C C . LEU A 1 452 ? -8.110 21.284 45.261 1.00 91.00 452 LEU A C 1
ATOM 3701 O O . LEU A 1 452 ? -9.041 21.464 46.045 1.00 91.00 452 LEU A O 1
ATOM 3705 N N . CYS A 1 453 ? -7.576 20.072 45.071 1.00 85.75 453 CYS A N 1
ATOM 3706 C CA . CYS A 1 453 ? -7.981 18.895 45.840 1.00 85.75 453 CYS A CA 1
ATOM 3707 C C . CYS A 1 453 ? -7.663 19.033 47.336 1.00 85.75 453 CYS A C 1
ATOM 3709 O O . CYS A 1 453 ? -8.519 18.708 48.160 1.00 85.75 453 CYS A O 1
ATOM 3711 N N . GLU A 1 454 ? -6.479 19.535 47.694 1.00 89.31 454 GLU A N 1
ATOM 3712 C CA . GLU A 1 454 ? -6.094 19.720 49.098 1.00 89.31 454 GLU A CA 1
ATOM 3713 C C . GLU A 1 454 ? -6.936 20.827 49.767 1.00 89.31 454 GLU A C 1
ATOM 3715 O O . GLU A 1 454 ? -7.509 20.602 50.830 1.00 89.31 454 GLU A O 1
ATOM 3720 N N . GLU A 1 455 ? -7.170 21.957 49.085 1.00 90.19 455 GLU A N 1
ATOM 3721 C CA . GLU A 1 455 ? -8.093 23.012 49.547 1.00 90.19 455 GLU A CA 1
ATOM 3722 C C . GLU A 1 455 ? -9.519 22.483 49.796 1.00 90.19 455 GLU A C 1
ATOM 3724 O O . GLU A 1 455 ? -10.185 22.872 50.762 1.00 90.19 455 GLU A O 1
ATOM 3729 N N . LYS A 1 456 ? -10.014 21.581 48.937 1.00 88.25 456 LYS A N 1
ATOM 3730 C CA . LYS A 1 456 ? -11.345 20.970 49.094 1.00 88.25 456 LYS A CA 1
ATOM 3731 C C . LYS A 1 456 ? -11.403 19.960 50.236 1.00 88.25 456 LYS A C 1
ATOM 3733 O O . LYS A 1 456 ? -12.414 19.899 50.936 1.00 88.25 456 LYS A O 1
ATOM 3738 N N . LYS A 1 457 ? -10.328 19.206 50.449 1.00 88.50 457 LYS A N 1
ATOM 3739 C CA . LYS A 1 457 ? -10.168 18.277 51.572 1.00 88.50 457 LYS A CA 1
ATOM 3740 C C . LYS A 1 457 ? -10.160 19.022 52.912 1.00 88.50 457 LYS A C 1
ATOM 3742 O O . LYS A 1 457 ? -10.880 18.612 53.823 1.00 88.50 457 LYS A O 1
ATOM 3747 N N . ASP A 1 458 ? -9.460 20.152 53.000 1.00 89.38 458 ASP A N 1
ATOM 3748 C CA . ASP A 1 458 ? -9.445 21.006 54.196 1.00 89.38 458 ASP A CA 1
ATOM 3749 C C . ASP A 1 458 ? -10.826 21.620 54.491 1.00 89.38 458 ASP A C 1
ATOM 3751 O O . ASP A 1 458 ? -11.284 21.608 55.638 1.00 89.38 458 ASP A O 1
ATOM 3755 N N . GLN A 1 459 ? -11.546 22.084 53.458 1.00 86.00 459 GLN A N 1
ATOM 3756 C CA . GLN A 1 459 ? -12.934 22.557 53.600 1.00 86.00 459 GLN A CA 1
ATOM 3757 C C . GLN A 1 459 ? -13.863 21.472 54.169 1.00 86.00 459 GLN A C 1
ATOM 3759 O O . GLN A 1 459 ? -14.653 21.749 55.074 1.00 86.00 459 GLN A O 1
ATOM 3764 N N . LEU A 1 460 ? -13.754 20.237 53.671 1.00 84.56 460 LEU A N 1
ATOM 3765 C CA . LEU A 1 460 ? -14.605 19.121 54.090 1.00 84.56 460 LEU A CA 1
ATOM 3766 C C . LEU A 1 460 ? -14.260 18.643 55.512 1.00 84.56 460 LEU A C 1
ATOM 3768 O O . LEU A 1 460 ? -15.160 18.362 56.306 1.00 84.56 460 LEU A O 1
ATOM 3772 N N . HIS A 1 461 ? -12.974 18.631 55.880 1.00 86.75 461 HIS A N 1
ATOM 3773 C CA . HIS A 1 461 ? -12.547 18.329 57.248 1.00 86.75 461 HIS A CA 1
ATOM 3774 C C . HIS A 1 461 ? -13.117 19.336 58.259 1.00 86.75 461 HIS A C 1
ATOM 3776 O O . HIS A 1 461 ? -13.652 18.932 59.294 1.00 86.75 461 HIS A O 1
ATOM 3782 N N . LYS A 1 462 ? -13.094 20.635 57.926 1.00 87.00 462 LYS A N 1
ATOM 3783 C CA . LYS A 1 462 ? -13.693 21.687 58.758 1.00 87.00 462 LYS A CA 1
ATOM 3784 C C . LYS A 1 462 ? -15.197 21.467 58.976 1.00 87.00 462 LYS A C 1
ATOM 3786 O O . LYS A 1 462 ? -15.649 21.471 60.119 1.00 87.00 462 LYS A O 1
ATOM 3791 N N . GLN A 1 463 ? -15.953 21.200 57.908 1.00 83.88 463 GLN A N 1
ATOM 3792 C CA . GLN A 1 463 ? -17.396 20.923 57.995 1.00 83.88 463 GLN A CA 1
ATOM 3793 C C . GLN A 1 463 ? -17.711 19.682 58.851 1.00 83.88 463 GLN A C 1
ATOM 3795 O O . GLN A 1 463 ? -18.696 19.669 59.587 1.00 83.88 463 GLN A O 1
ATOM 3800 N N . SER A 1 464 ? -16.864 18.648 58.801 1.00 81.94 464 SER A N 1
ATOM 3801 C CA . SER A 1 464 ? -17.026 17.440 59.623 1.00 81.94 464 SER A CA 1
ATOM 3802 C C . SER A 1 464 ? -16.851 17.705 61.126 1.00 81.94 464 SER A C 1
ATOM 3804 O O . SER A 1 464 ? -17.562 17.111 61.940 1.00 81.94 464 SER A O 1
ATOM 3806 N N . LEU A 1 465 ? -15.947 18.617 61.504 1.00 82.12 465 LEU A N 1
ATOM 3807 C CA . LEU A 1 465 ? -15.753 19.031 62.899 1.00 82.12 465 LEU A CA 1
ATOM 3808 C C . LEU A 1 465 ? -16.939 19.856 63.421 1.00 82.12 465 LEU A C 1
ATOM 3810 O O . LEU A 1 465 ? -17.407 19.611 64.531 1.00 82.12 465 LEU A O 1
ATOM 3814 N N . GLU A 1 466 ? -17.459 20.778 62.606 1.00 80.69 466 GLU A N 1
ATOM 3815 C CA . GLU A 1 466 ? -18.650 21.580 62.929 1.00 80.69 466 GLU A CA 1
ATOM 3816 C C . GLU A 1 466 ? -19.881 20.678 63.168 1.00 80.69 466 GLU A C 1
ATOM 3818 O O . GLU A 1 466 ? -20.575 20.826 64.174 1.00 80.69 466 GLU A O 1
ATOM 3823 N N . LEU A 1 467 ? -20.096 19.666 62.314 1.00 72.88 467 LEU A N 1
ATOM 3824 C CA . LEU A 1 467 ? -21.172 18.676 62.470 1.00 72.88 467 LEU A CA 1
ATOM 3825 C C . LEU A 1 467 ? -21.069 17.853 63.763 1.00 72.88 467 LEU A C 1
ATOM 3827 O O . LEU A 1 467 ? -22.087 17.611 64.416 1.00 72.88 467 LEU A O 1
ATOM 3831 N N . ARG A 1 468 ? -19.857 17.434 64.151 1.00 75.62 468 ARG A N 1
ATOM 3832 C CA . ARG A 1 468 ? -19.638 16.655 65.381 1.00 75.62 468 ARG A CA 1
ATOM 3833 C C . ARG A 1 468 ? -19.985 17.465 66.632 1.00 75.62 468 ARG A C 1
ATOM 3835 O O . ARG A 1 468 ? -20.686 16.955 67.502 1.00 75.62 468 ARG A O 1
ATOM 3842 N N . ALA A 1 469 ? -19.583 18.736 66.681 1.00 71.00 469 ALA A N 1
ATOM 3843 C CA . ALA A 1 469 ? -19.912 19.631 67.791 1.00 71.00 469 ALA A CA 1
ATOM 3844 C C . ALA A 1 469 ? -21.435 19.818 67.967 1.00 71.00 469 ALA A C 1
ATOM 3846 O O . ALA A 1 469 ? -21.933 19.864 69.093 1.00 71.00 469 ALA A O 1
ATOM 3847 N N . CYS A 1 470 ? -22.201 19.861 66.869 1.00 67.12 470 CYS A N 1
ATOM 3848 C CA . CYS A 1 470 ? -23.666 19.899 66.931 1.00 67.12 470 CYS A CA 1
ATOM 3849 C C . CYS A 1 470 ? -24.282 18.595 67.474 1.00 67.12 470 CYS A C 1
ATOM 3851 O O . CYS A 1 470 ? -25.260 18.648 68.220 1.00 67.12 470 CYS A O 1
ATOM 3853 N N . GLN A 1 471 ? -23.725 17.431 67.123 1.00 69.06 471 GLN A N 1
ATOM 3854 C CA . GLN A 1 471 ? -24.208 16.130 67.605 1.00 69.06 471 GLN A CA 1
ATOM 3855 C C . GLN A 1 471 ? -23.940 15.925 69.103 1.00 69.06 471 GLN A C 1
ATOM 3857 O O . GLN A 1 471 ? -24.811 15.431 69.818 1.00 69.06 471 GLN A O 1
ATOM 3862 N N . GLU A 1 472 ? -22.775 16.353 69.593 1.00 67.38 472 GLU A N 1
ATOM 3863 C CA . GLU A 1 472 ? -22.423 16.289 71.018 1.00 67.38 472 GLU A CA 1
ATOM 3864 C C . GLU A 1 472 ? -23.353 17.164 71.877 1.00 67.38 472 GLU A C 1
ATOM 3866 O O . GLU A 1 472 ? -23.767 16.742 72.955 1.00 67.38 472 GLU A O 1
ATOM 3871 N N . HIS A 1 473 ? -23.775 18.330 71.373 1.00 54.97 473 HIS A N 1
ATOM 3872 C CA . HIS A 1 473 ? -24.747 19.193 72.055 1.00 54.97 473 HIS A CA 1
ATOM 3873 C C . HIS A 1 473 ? -26.132 18.539 72.226 1.00 54.97 473 HIS A C 1
ATOM 3875 O O . HIS A 1 473 ? -26.737 18.651 73.291 1.00 54.97 473 HIS A O 1
ATOM 3881 N N . LEU A 1 474 ? -26.617 17.827 71.202 1.00 50.47 474 LEU A N 1
ATOM 3882 C CA . LEU A 1 474 ? -27.912 17.129 71.217 1.00 50.47 474 LEU A CA 1
ATOM 3883 C C . LEU A 1 474 ? -27.945 15.928 72.177 1.00 50.47 474 LEU A C 1
ATOM 3885 O O . LEU A 1 474 ? -29.003 15.586 72.704 1.00 50.47 474 LEU A O 1
ATOM 3889 N N . ALA A 1 475 ? -26.800 15.290 72.430 1.00 49.66 475 ALA A N 1
ATOM 3890 C CA . ALA A 1 475 ? -26.710 14.128 73.315 1.00 49.66 475 ALA A CA 1
ATOM 3891 C C . ALA A 1 475 ? -26.851 14.471 74.815 1.00 49.66 475 ALA A C 1
ATOM 3893 O O . ALA A 1 475 ? -27.100 13.580 75.626 1.00 49.66 475 ALA A O 1
ATOM 3894 N N . VAL A 1 476 ? -26.698 15.744 75.200 1.00 47.44 476 VAL A N 1
ATOM 3895 C CA . VAL A 1 476 ? -26.675 16.180 76.611 1.00 47.44 476 VAL A CA 1
ATOM 3896 C C . VAL A 1 476 ? -28.078 16.451 77.182 1.00 47.44 476 VAL A C 1
ATOM 3898 O O . VAL A 1 476 ? -28.267 16.378 78.396 1.00 47.44 476 VAL A O 1
ATOM 3901 N N . GLU A 1 477 ? -29.086 16.719 76.347 1.00 42.72 477 GLU A N 1
ATOM 3902 C CA . GLU A 1 477 ? -30.423 17.139 76.815 1.00 42.72 477 GLU A CA 1
ATOM 3903 C C . GLU A 1 477 ? -31.367 15.987 77.223 1.00 42.72 477 GLU A C 1
ATOM 3905 O O . GLU A 1 477 ? -32.408 16.234 77.832 1.00 42.72 477 GLU A O 1
ATOM 3910 N N . THR A 1 478 ? -31.034 14.722 76.942 1.00 38.88 478 THR A N 1
ATOM 3911 C CA . THR A 1 478 ? -32.002 13.603 76.969 1.00 38.88 478 THR A CA 1
ATOM 3912 C C . THR A 1 478 ? -32.010 12.720 78.229 1.00 38.88 478 THR A C 1
ATOM 3914 O O . THR A 1 478 ? -32.638 11.661 78.212 1.00 38.88 478 THR A O 1
ATOM 3917 N N . SER A 1 479 ? -31.391 13.118 79.353 1.00 38.09 479 SER A N 1
ATOM 3918 C CA . SER A 1 479 ? -31.430 12.312 80.596 1.00 38.09 479 SER A CA 1
ATOM 3919 C C . SER A 1 479 ? -31.748 13.097 81.883 1.00 38.09 479 SER A C 1
ATOM 3921 O O . SER A 1 479 ? -30.875 13.707 82.497 1.00 38.09 479 SER A O 1
ATOM 3923 N N . LYS A 1 480 ? -33.016 13.041 82.334 1.00 38.19 480 LYS A N 1
ATOM 3924 C CA . LYS A 1 480 ? -33.445 13.403 83.707 1.00 38.19 480 LYS A CA 1
ATOM 3925 C C . LYS A 1 480 ? -34.893 12.993 84.027 1.00 38.19 480 LYS A C 1
ATOM 3927 O O . LYS A 1 480 ? -35.819 13.540 83.436 1.00 38.19 480 LYS A O 1
ATOM 3932 N N . ASN A 1 481 ? -35.061 12.097 85.010 1.00 35.22 481 ASN A N 1
ATOM 3933 C CA . ASN A 1 481 ? -36.003 12.151 86.157 1.00 35.22 481 ASN A CA 1
ATOM 3934 C C . ASN A 1 481 ? -36.439 10.751 86.635 1.00 35.22 481 ASN A C 1
ATOM 3936 O O . ASN A 1 481 ? -36.423 9.793 85.867 1.00 35.22 481 ASN A O 1
ATOM 3940 N N . ALA A 1 482 ? -36.781 10.631 87.925 1.00 43.19 482 ALA A N 1
ATOM 3941 C CA . ALA A 1 482 ? -36.903 9.346 88.618 1.00 43.19 482 ALA A CA 1
ATOM 3942 C C . ALA A 1 482 ? -37.906 9.351 89.801 1.00 43.19 482 ALA A C 1
ATOM 3944 O O . ALA A 1 482 ? -38.242 10.412 90.320 1.00 43.19 482 ALA A O 1
ATOM 3945 N N . THR A 1 483 ? -38.269 8.134 90.250 1.00 47.50 483 THR A N 1
ATOM 3946 C CA . THR A 1 483 ? -38.667 7.698 91.623 1.00 47.50 483 THR A CA 1
ATOM 3947 C C . THR A 1 483 ? -39.863 8.321 92.373 1.00 47.50 483 THR A C 1
ATOM 3949 O O . THR A 1 483 ? -39.878 9.526 92.604 1.00 47.50 483 THR A O 1
ATOM 3952 N N . ASN A 1 484 ? -40.735 7.471 92.961 1.00 42.88 484 ASN A N 1
ATOM 3953 C CA . ASN A 1 484 ? -40.957 7.426 94.430 1.00 42.88 484 ASN A CA 1
ATOM 3954 C C . ASN A 1 484 ? -41.780 6.210 94.946 1.00 42.88 484 ASN A C 1
ATOM 3956 O O . ASN A 1 484 ? -42.298 5.421 94.163 1.00 42.88 484 ASN A O 1
ATOM 3960 N N . GLU A 1 485 ? -41.860 6.047 96.278 1.00 48.84 485 GLU A N 1
ATOM 3961 C CA . GLU A 1 485 ? -41.611 4.736 96.918 1.00 48.84 485 GLU A CA 1
ATOM 3962 C C . GLU A 1 485 ? -42.746 4.122 97.797 1.00 48.84 485 GLU A C 1
ATOM 3964 O O . GLU A 1 485 ? -42.551 3.063 98.387 1.00 48.84 485 GLU A O 1
ATOM 3969 N N . HIS A 1 486 ? -43.953 4.708 97.911 1.00 40.22 486 HIS A N 1
ATOM 3970 C CA . HIS A 1 486 ? -45.042 4.134 98.758 1.00 40.22 486 HIS A CA 1
ATOM 3971 C C . HIS A 1 486 ? -46.189 3.456 97.988 1.00 40.22 486 HIS A C 1
ATOM 3973 O O . HIS A 1 486 ? -46.993 2.711 98.549 1.00 40.22 486 HIS A O 1
ATOM 3979 N N . GLU A 1 487 ? -46.219 3.616 96.669 1.00 49.03 487 GLU A N 1
ATOM 3980 C CA . GLU A 1 487 ? -47.088 2.827 95.795 1.00 49.03 487 GLU A CA 1
ATOM 3981 C C . GLU A 1 487 ? -46.648 1.335 95.781 1.00 49.03 487 GLU A C 1
ATOM 3983 O O . GLU A 1 487 ? -47.436 0.453 95.433 1.00 49.03 487 GLU A O 1
ATOM 3988 N N . HIS A 1 488 ? -45.424 1.042 96.264 1.00 44.00 488 HIS A N 1
ATOM 3989 C CA . HIS A 1 488 ? -44.649 -0.210 96.189 1.00 44.00 488 HIS A CA 1
ATOM 3990 C C . HIS A 1 488 ? -45.279 -1.534 96.626 1.00 44.00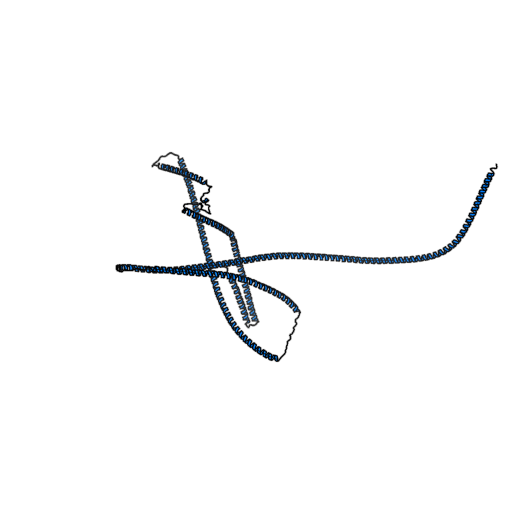 488 HIS A C 1
ATOM 3992 O O . HIS A 1 488 ? -44.707 -2.559 96.275 1.00 44.00 488 HIS A O 1
ATOM 3998 N N . GLN A 1 489 ? -46.425 -1.581 97.316 1.00 40.56 489 GLN A N 1
ATOM 3999 C CA . GLN A 1 489 ? -47.090 -2.860 97.634 1.00 40.56 489 GLN A CA 1
ATOM 4000 C C . GLN A 1 489 ? -48.204 -3.214 96.632 1.00 40.56 489 GLN A C 1
ATOM 4002 O O . GLN A 1 489 ? -48.339 -4.370 96.238 1.00 40.56 489 GLN A O 1
ATOM 4007 N N . LYS A 1 490 ? -48.947 -2.225 96.115 1.00 49.28 490 LYS A N 1
ATOM 4008 C CA . LYS A 1 490 ? -49.799 -2.423 94.923 1.00 49.28 490 LYS A CA 1
ATOM 4009 C C . LYS A 1 490 ? -48.945 -2.461 93.667 1.00 49.28 490 LYS A C 1
ATOM 4011 O O . LYS A 1 490 ? -49.113 -3.361 92.850 1.00 49.28 490 LYS A O 1
ATOM 4016 N N . LEU A 1 491 ? -47.943 -1.589 93.608 1.00 50.25 491 LEU A N 1
ATOM 4017 C CA . LEU A 1 491 ? -46.772 -1.806 92.787 1.00 50.25 491 LEU A CA 1
ATOM 4018 C C . LEU A 1 491 ? -45.974 -3.052 93.194 1.00 50.25 491 LEU A C 1
ATOM 4020 O O . LEU A 1 491 ? -45.152 -3.407 92.398 1.00 50.25 491 LEU A O 1
ATOM 4024 N N . SER A 1 492 ? -46.185 -3.817 94.270 1.00 55.38 492 SER A N 1
ATOM 4025 C CA . SER A 1 492 ? -45.445 -5.099 94.408 1.00 55.38 492 SER A CA 1
ATOM 4026 C C . SER A 1 492 ? -45.993 -6.105 93.400 1.00 55.38 492 SER A C 1
ATOM 4028 O O . SER A 1 492 ? -45.241 -6.729 92.659 1.00 55.38 492 SER A O 1
ATOM 4030 N N . ASN A 1 493 ? -47.319 -6.160 93.278 1.00 64.19 493 ASN A N 1
ATOM 4031 C CA . ASN A 1 493 ? -48.000 -7.033 92.328 1.00 64.19 493 ASN A CA 1
ATOM 4032 C C . ASN A 1 493 ? -48.053 -6.435 90.917 1.00 64.19 493 ASN A C 1
ATOM 4034 O O . ASN A 1 493 ? -47.929 -7.170 89.941 1.00 64.19 493 ASN A O 1
ATOM 4038 N N . ILE A 1 494 ? -48.205 -5.110 90.791 1.00 71.19 494 ILE A N 1
ATOM 4039 C CA . ILE A 1 494 ? -48.087 -4.436 89.495 1.00 71.19 494 ILE A CA 1
ATOM 4040 C C . ILE A 1 494 ? -46.627 -4.447 89.031 1.00 71.19 494 ILE A C 1
ATOM 4042 O O . ILE A 1 494 ? -46.456 -4.693 87.856 1.00 71.19 494 ILE A O 1
ATOM 4046 N N . ILE A 1 495 ? -45.600 -4.316 89.891 1.00 67.56 495 ILE A N 1
ATOM 4047 C CA . ILE A 1 495 ? -44.183 -4.558 89.529 1.00 67.56 495 ILE A CA 1
ATOM 4048 C C . ILE A 1 495 ? -43.962 -6.024 89.220 1.00 67.56 495 ILE A C 1
ATOM 4050 O O . ILE A 1 495 ? -43.206 -6.278 88.314 1.00 67.56 495 ILE A O 1
ATOM 4054 N N . GLN A 1 496 ? -44.582 -7.003 89.880 1.00 74.81 496 GLN A N 1
ATOM 4055 C CA . GLN A 1 496 ? -44.388 -8.400 89.473 1.00 74.81 496 GLN A CA 1
ATOM 4056 C C . GLN A 1 496 ? -45.016 -8.673 88.093 1.00 74.81 496 GLN A C 1
ATOM 4058 O O . GLN A 1 496 ? -44.366 -9.249 87.227 1.00 74.81 496 GLN A O 1
ATOM 4063 N N . SER A 1 497 ? -46.228 -8.172 87.838 1.00 77.31 497 SER A N 1
ATOM 4064 C CA . SER A 1 497 ? -46.891 -8.264 86.527 1.00 77.31 497 SER A CA 1
ATOM 4065 C C . SER A 1 497 ? -46.177 -7.446 85.445 1.00 77.31 497 SER A C 1
ATOM 4067 O O . SER A 1 497 ? -45.959 -7.938 84.338 1.00 77.31 497 SER A O 1
ATOM 4069 N N . THR A 1 498 ? -45.742 -6.219 85.751 1.00 75.56 498 THR A N 1
ATOM 4070 C CA . THR A 1 498 ? -44.932 -5.419 84.829 1.00 75.56 498 THR A CA 1
ATOM 4071 C C . THR A 1 498 ? -43.508 -5.921 84.750 1.00 75.56 498 THR A C 1
ATOM 4073 O O . THR A 1 498 ? -42.912 -5.693 83.722 1.00 75.56 498 THR A O 1
ATOM 4076 N N . LYS A 1 499 ? -42.969 -6.662 85.722 1.00 79.75 499 LYS A N 1
ATOM 4077 C CA . LYS A 1 499 ? -41.681 -7.365 85.636 1.00 79.75 499 LYS A CA 1
ATOM 4078 C C . LYS A 1 499 ? -41.803 -8.572 84.728 1.00 79.75 499 LYS A C 1
ATOM 4080 O O . LYS A 1 499 ? -40.925 -8.764 83.915 1.00 79.75 499 LYS A O 1
ATOM 4085 N N . GLU A 1 500 ? -42.896 -9.323 84.768 1.00 81.56 500 GLU A N 1
ATOM 4086 C CA . GLU A 1 500 ? -43.156 -10.381 83.784 1.00 81.56 500 GLU A CA 1
ATOM 4087 C C . GLU A 1 500 ? -43.427 -9.807 82.383 1.00 81.56 500 GLU A C 1
ATOM 4089 O O . GLU A 1 500 ? -43.042 -10.409 81.381 1.00 81.56 500 GLU A O 1
ATOM 4094 N N . GLN A 1 501 ? -44.063 -8.633 82.276 1.00 84.12 501 GLN A N 1
ATOM 4095 C CA . GLN A 1 501 ? -44.166 -7.908 81.004 1.00 84.12 501 GLN A CA 1
ATOM 4096 C C . GLN A 1 501 ? -42.829 -7.294 80.575 1.00 84.12 501 GLN A C 1
ATOM 4098 O O . GLN A 1 501 ? -42.545 -7.312 79.387 1.00 84.12 501 GLN A O 1
ATOM 4103 N N . ILE A 1 502 ? -42.004 -6.798 81.499 1.00 78.75 502 ILE A N 1
ATOM 4104 C CA . ILE A 1 502 ? -40.664 -6.257 81.248 1.00 78.75 502 ILE A CA 1
ATOM 4105 C C . ILE A 1 502 ? -39.747 -7.396 80.836 1.00 78.75 502 ILE A C 1
ATOM 4107 O O . ILE A 1 502 ? -39.140 -7.260 79.802 1.00 78.75 502 ILE A O 1
ATOM 4111 N N . GLU A 1 503 ? -39.728 -8.549 81.500 1.00 84.38 503 GLU A N 1
ATOM 4112 C CA . GLU A 1 503 ? -38.963 -9.735 81.089 1.00 84.38 503 GLU A CA 1
ATOM 4113 C C . GLU A 1 503 ? -39.416 -10.235 79.705 1.00 84.38 503 GLU A C 1
ATOM 4115 O O . GLU A 1 503 ? -38.583 -10.592 78.874 1.00 84.38 503 GLU A O 1
ATOM 4120 N N . LYS A 1 504 ? -40.721 -10.190 79.388 1.00 87.94 504 LYS A N 1
ATOM 4121 C CA . LYS A 1 504 ? -41.225 -10.468 78.026 1.00 87.94 504 LYS A CA 1
ATOM 4122 C C . LYS A 1 504 ? -40.813 -9.404 77.008 1.00 87.94 504 LYS A C 1
ATOM 4124 O O . LYS A 1 504 ? -40.490 -9.757 75.878 1.00 87.94 504 LYS A O 1
ATOM 4129 N N . LEU A 1 505 ? -40.826 -8.124 77.378 1.00 85.00 505 LEU A N 1
ATOM 4130 C CA . LEU A 1 505 ? -40.406 -7.006 76.528 1.00 85.00 505 LEU A CA 1
ATOM 4131 C C . LEU A 1 505 ? -38.884 -6.956 76.366 1.00 85.00 505 LEU A C 1
ATOM 4133 O O . LEU A 1 505 ? -38.422 -6.622 75.290 1.00 85.00 505 LEU A O 1
ATOM 4137 N N . GLU A 1 506 ? -38.113 -7.335 77.379 1.00 85.19 506 GLU A N 1
ATOM 4138 C CA . GLU A 1 506 ? -36.661 -7.501 77.389 1.00 85.19 506 GLU A CA 1
ATOM 4139 C C . GLU A 1 506 ? -36.273 -8.698 76.535 1.00 85.19 506 GLU A C 1
ATOM 4141 O O . GLU A 1 506 ? -35.350 -8.585 75.738 1.00 85.19 506 GLU A O 1
ATOM 4146 N N . HIS A 1 507 ? -37.002 -9.816 76.621 1.00 88.75 507 HIS A N 1
ATOM 4147 C CA . HIS A 1 507 ? -36.810 -10.943 75.712 1.00 88.75 507 HIS A CA 1
ATOM 4148 C C . HIS A 1 507 ? -37.156 -10.545 74.272 1.00 88.75 507 HIS A C 1
ATOM 4150 O O . HIS A 1 507 ? -36.340 -10.772 73.385 1.00 88.75 507 HIS A O 1
ATOM 4156 N N . HIS A 1 508 ? -38.276 -9.853 74.031 1.00 90.25 508 HIS A N 1
ATOM 4157 C CA . HIS A 1 508 ? -38.607 -9.317 72.705 1.00 90.25 508 HIS A CA 1
ATOM 4158 C C . HIS A 1 508 ? -37.595 -8.277 72.202 1.00 90.25 508 HIS A C 1
ATOM 4160 O O . HIS A 1 508 ? -37.281 -8.269 71.016 1.00 90.25 508 HIS A O 1
ATOM 4166 N N . LEU A 1 509 ? -37.070 -7.406 73.068 1.00 87.62 509 LEU A N 1
ATOM 4167 C CA . LEU A 1 509 ? -36.029 -6.427 72.741 1.00 87.62 509 LEU A CA 1
ATOM 4168 C C . LEU A 1 509 ? -34.695 -7.113 72.466 1.00 87.62 509 LEU A C 1
ATOM 4170 O O . LEU A 1 509 ? -33.957 -6.664 71.598 1.00 87.62 509 LEU A O 1
ATOM 4174 N N . LYS A 1 510 ? -34.386 -8.205 73.166 1.00 91.00 510 LYS A N 1
ATOM 4175 C CA . LYS A 1 510 ? -33.188 -9.017 72.953 1.00 91.00 510 LYS A CA 1
ATOM 4176 C C . LYS A 1 510 ? -33.278 -9.803 71.650 1.00 91.00 510 LYS A C 1
ATOM 4178 O O . LYS A 1 510 ? -32.323 -9.782 70.883 1.00 91.00 510 LYS A O 1
ATOM 4183 N N . ASP A 1 511 ? -34.428 -10.396 71.353 1.00 90.50 511 ASP A N 1
ATOM 4184 C CA . ASP A 1 511 ? -34.688 -11.097 70.094 1.00 90.50 511 ASP A CA 1
ATOM 4185 C C . ASP A 1 511 ? -34.694 -10.110 68.918 1.00 90.50 511 ASP A C 1
ATOM 4187 O O . ASP A 1 511 ? -34.050 -10.357 67.903 1.00 90.50 511 ASP A O 1
ATOM 4191 N N . SER A 1 512 ? -35.323 -8.942 69.086 1.00 91.81 512 SER A N 1
ATOM 4192 C CA . SER A 1 512 ? -35.288 -7.827 68.128 1.00 91.81 512 SER A CA 1
ATOM 4193 C C . SER A 1 512 ? -33.875 -7.254 67.956 1.00 91.81 512 SER A C 1
ATOM 4195 O O . SER A 1 512 ? -33.468 -6.941 66.844 1.00 91.81 512 SER A O 1
ATOM 4197 N N . SER A 1 513 ? -33.072 -7.182 69.022 1.00 92.75 513 SER A N 1
ATOM 4198 C CA . SER A 1 513 ? -31.660 -6.779 68.964 1.00 92.75 513 SER A CA 1
ATOM 4199 C C . SER A 1 513 ? -30.813 -7.793 68.190 1.00 92.75 513 SER A C 1
ATOM 4201 O O . SER A 1 513 ? -30.057 -7.403 67.304 1.00 92.75 513 SER A O 1
ATOM 4203 N N . VAL A 1 514 ? -31.001 -9.095 68.430 1.00 92.31 514 VAL A N 1
ATOM 4204 C CA . VAL A 1 514 ? -30.363 -10.168 67.646 1.00 92.31 514 VAL A CA 1
ATOM 4205 C C . VAL A 1 514 ? -30.814 -10.118 66.182 1.00 92.31 514 VAL A C 1
ATOM 4207 O O . VAL A 1 514 ? -29.985 -10.243 65.282 1.00 92.31 514 VAL A O 1
ATOM 4210 N N . GLN A 1 515 ? -32.099 -9.876 65.919 1.00 93.00 515 GLN A N 1
ATOM 4211 C CA . GLN A 1 515 ? -32.627 -9.722 64.564 1.00 93.00 515 GLN A CA 1
ATOM 4212 C C . GLN A 1 515 ? -32.052 -8.477 63.867 1.00 93.00 515 GLN A C 1
ATOM 4214 O O . GLN A 1 515 ? -31.669 -8.555 62.702 1.00 93.00 515 GLN A O 1
ATOM 4219 N N . ASN A 1 516 ? -31.904 -7.356 64.576 1.00 89.81 516 ASN A N 1
ATOM 4220 C CA . ASN A 1 516 ? -31.253 -6.151 64.063 1.00 89.81 516 ASN A CA 1
ATOM 4221 C C . ASN A 1 516 ? -29.764 -6.387 63.777 1.00 89.81 516 ASN A C 1
ATOM 4223 O O . ASN A 1 516 ? -29.295 -5.969 62.725 1.00 89.81 516 ASN A O 1
ATOM 4227 N N . GLN A 1 517 ? -29.039 -7.125 64.625 1.00 91.81 517 GLN A N 1
ATOM 4228 C CA . GLN A 1 517 ? -27.650 -7.528 64.355 1.00 91.81 517 GLN A CA 1
ATOM 4229 C C . GLN A 1 517 ? -27.537 -8.436 63.119 1.00 91.81 517 GLN A C 1
ATOM 4231 O O . GLN A 1 517 ? -26.605 -8.294 62.329 1.00 91.81 517 GLN A O 1
ATOM 4236 N N . GLN A 1 518 ? -28.495 -9.345 62.904 1.00 91.88 518 GLN A N 1
ATOM 4237 C CA . GLN A 1 518 ? -28.556 -10.164 61.686 1.00 91.88 518 GLN A CA 1
ATOM 4238 C C . GLN A 1 518 ? -28.856 -9.317 60.439 1.00 91.88 518 GLN A C 1
ATOM 4240 O O . GLN A 1 518 ? -28.236 -9.520 59.392 1.00 91.88 518 GLN A O 1
ATOM 4245 N N . LEU A 1 519 ? -29.768 -8.344 60.541 1.00 92.62 519 LEU A N 1
ATOM 4246 C CA . LEU A 1 519 ? -30.058 -7.396 59.462 1.00 92.62 519 LEU A CA 1
ATOM 4247 C C . LEU A 1 519 ? -28.849 -6.503 59.159 1.00 92.62 519 LEU A C 1
ATOM 4249 O O . LEU A 1 519 ? -28.518 -6.321 57.994 1.00 92.62 519 LEU A O 1
ATOM 4253 N N . GLU A 1 520 ? -28.143 -6.013 60.176 1.00 92.38 520 GLU A N 1
ATOM 4254 C CA . GLU A 1 520 ? -26.923 -5.212 60.035 1.00 92.38 520 GLU A CA 1
ATOM 4255 C C . GLU A 1 520 ? -25.787 -6.021 59.388 1.00 92.38 520 GLU A C 1
ATOM 4257 O O . GLU A 1 520 ? -25.143 -5.543 58.453 1.00 92.38 520 GLU A O 1
ATOM 4262 N N . TYR A 1 521 ? -25.595 -7.284 59.784 1.00 93.12 521 TYR A N 1
ATOM 4263 C CA . TYR A 1 521 ? -24.678 -8.201 59.097 1.00 93.12 521 TYR A CA 1
ATOM 4264 C C . TYR A 1 521 ? -25.061 -8.389 57.619 1.00 93.12 521 TYR A C 1
ATOM 4266 O O . TYR A 1 521 ? -24.208 -8.278 56.738 1.00 93.12 521 TYR A O 1
ATOM 4274 N N . THR A 1 522 ? -26.351 -8.591 57.334 1.00 93.56 522 THR A N 1
ATOM 4275 C CA . THR A 1 522 ? -26.871 -8.738 55.964 1.00 93.56 522 THR A CA 1
ATOM 4276 C C . THR A 1 522 ? -26.660 -7.464 55.134 1.00 93.56 522 THR A C 1
ATOM 4278 O O . THR A 1 522 ? -26.250 -7.541 53.978 1.00 93.56 522 THR A O 1
ATOM 4281 N N . ILE A 1 523 ? -26.883 -6.282 55.716 1.00 92.06 523 ILE A N 1
ATOM 4282 C CA . ILE A 1 523 ? -26.635 -4.978 55.081 1.00 92.06 523 ILE A CA 1
ATOM 4283 C C . ILE A 1 523 ? -25.143 -4.801 54.780 1.00 92.06 523 ILE A C 1
ATOM 4285 O O . ILE A 1 523 ? -24.794 -4.367 53.682 1.00 92.06 523 ILE A O 1
ATOM 4289 N N . ASN A 1 524 ? -24.256 -5.183 55.699 1.00 91.94 524 ASN A N 1
ATOM 4290 C CA . ASN A 1 524 ? -22.809 -5.121 55.492 1.00 91.94 524 ASN A CA 1
ATOM 4291 C C . ASN A 1 524 ? -22.337 -6.099 54.395 1.00 91.94 524 ASN A C 1
ATOM 4293 O O . ASN A 1 524 ? -21.521 -5.722 53.551 1.00 91.94 524 ASN A O 1
ATOM 4297 N N . GLU A 1 525 ? -22.887 -7.317 54.332 1.00 95.06 525 GLU A N 1
ATOM 4298 C CA . GLU A 1 525 ? -22.613 -8.279 53.251 1.00 95.06 525 GLU A CA 1
ATOM 4299 C C . GLU A 1 525 ? -23.100 -7.755 51.888 1.00 95.06 525 GLU A C 1
ATOM 4301 O O . GLU A 1 525 ? -22.361 -7.805 50.900 1.00 95.06 525 GLU A O 1
ATOM 4306 N N . LEU A 1 526 ? -24.317 -7.201 51.826 1.00 92.88 526 LEU A N 1
ATOM 4307 C CA . LEU A 1 526 ? -24.873 -6.598 50.610 1.00 92.88 526 LEU A CA 1
ATOM 4308 C C . LEU A 1 526 ? -24.078 -5.365 50.162 1.00 92.88 526 LEU A C 1
ATOM 4310 O O . LEU A 1 526 ? -23.811 -5.221 48.972 1.00 92.88 526 LEU A O 1
ATOM 4314 N N . THR A 1 527 ? -23.638 -4.521 51.097 1.00 93.50 527 THR A N 1
ATOM 4315 C CA . THR A 1 527 ? -22.790 -3.352 50.813 1.00 93.50 527 THR A CA 1
ATOM 4316 C C . THR A 1 527 ? -21.430 -3.787 50.265 1.00 93.50 527 THR A C 1
ATOM 4318 O O . THR A 1 527 ? -20.983 -3.274 49.242 1.00 93.50 527 THR A O 1
ATOM 4321 N N . SER A 1 528 ? -20.804 -4.803 50.869 1.00 93.81 528 SER A N 1
ATOM 4322 C CA . SER A 1 528 ? -19.554 -5.395 50.375 1.00 93.81 528 SER A CA 1
ATOM 4323 C C . SER A 1 528 ? -19.704 -5.971 48.958 1.00 93.81 528 SER A C 1
ATOM 4325 O O . SER A 1 528 ? -18.878 -5.699 48.082 1.00 93.81 528 SER A O 1
ATOM 4327 N N . ARG A 1 529 ? -20.803 -6.693 48.682 1.00 91.94 529 ARG A N 1
ATOM 4328 C CA . ARG A 1 529 ? -21.130 -7.164 47.324 1.00 91.94 529 ARG A CA 1
ATOM 4329 C C . ARG A 1 529 ? -21.338 -6.013 46.341 1.00 91.94 529 ARG A C 1
ATOM 4331 O O . ARG A 1 529 ? -20.850 -6.107 45.219 1.00 91.94 529 ARG A O 1
ATOM 4338 N N . ASN A 1 530 ? -22.027 -4.947 46.741 1.00 94.12 530 ASN A N 1
ATOM 4339 C CA . ASN A 1 530 ? -22.281 -3.800 45.874 1.00 94.12 530 ASN A CA 1
ATOM 4340 C C . ASN A 1 530 ? -20.974 -3.082 45.502 1.00 94.12 530 ASN A C 1
ATOM 4342 O O . ASN A 1 530 ? -20.717 -2.865 44.322 1.00 94.12 530 ASN A O 1
ATOM 4346 N N . ASN A 1 531 ? -20.093 -2.845 46.478 1.00 92.75 531 ASN A N 1
ATOM 4347 C CA . ASN A 1 531 ? -18.767 -2.258 46.254 1.00 92.75 531 ASN A CA 1
ATOM 4348 C C . ASN A 1 531 ? -17.901 -3.130 45.321 1.00 92.75 531 ASN A C 1
ATOM 4350 O O . ASN A 1 531 ? -17.160 -2.613 44.482 1.00 92.75 531 ASN A O 1
ATOM 4354 N N . LEU A 1 532 ? -18.001 -4.463 45.428 1.00 94.12 532 LEU A N 1
ATOM 4355 C CA . LEU A 1 532 ? -17.316 -5.391 44.521 1.00 94.12 532 LEU A CA 1
ATOM 4356 C C . LEU A 1 532 ? -17.874 -5.314 43.090 1.00 94.12 532 LEU A C 1
ATOM 4358 O O . LEU A 1 532 ? -17.096 -5.325 42.136 1.00 94.12 532 LEU A O 1
ATOM 4362 N N . VAL A 1 533 ? -19.198 -5.222 42.929 1.00 90.88 533 VAL A N 1
ATOM 4363 C CA . VAL A 1 533 ? -19.852 -5.049 41.620 1.00 90.88 533 VAL A CA 1
ATOM 4364 C C . VAL A 1 533 ? -19.469 -3.710 40.989 1.00 90.88 533 VAL A C 1
ATOM 4366 O O . VAL A 1 533 ? -19.104 -3.685 39.817 1.00 90.88 533 VAL A O 1
ATOM 4369 N N . GLU A 1 534 ? -19.469 -2.622 41.760 1.00 93.38 534 GLU A N 1
ATOM 4370 C CA . GLU A 1 534 ? -19.030 -1.295 41.316 1.00 93.38 534 GLU A CA 1
ATOM 4371 C C . GLU A 1 534 ? -17.557 -1.307 40.877 1.00 93.38 534 GLU A C 1
ATOM 4373 O O . GLU A 1 534 ? -17.236 -0.877 39.770 1.00 93.38 534 GLU A O 1
ATOM 4378 N N . THR A 1 535 ? -16.671 -1.914 41.674 1.00 93.50 535 THR A N 1
ATOM 4379 C CA . THR A 1 535 ? -15.253 -2.096 41.312 1.00 93.50 535 THR A CA 1
ATOM 4380 C C . THR A 1 535 ? -15.110 -2.867 39.994 1.00 93.50 535 THR A C 1
ATOM 4382 O O . THR A 1 535 ? -14.359 -2.458 39.109 1.00 93.50 535 THR A O 1
ATOM 4385 N N . LYS A 1 536 ? -15.868 -3.958 39.814 1.00 91.50 536 LYS A N 1
ATOM 4386 C CA . LYS A 1 536 ? -15.847 -4.761 38.579 1.00 91.50 536 LYS A CA 1
ATOM 4387 C C . LYS A 1 536 ? -16.433 -4.022 37.374 1.00 91.50 536 LYS A C 1
ATOM 4389 O O . LYS A 1 536 ? -15.961 -4.230 36.255 1.00 91.50 536 LYS A O 1
ATOM 4394 N N . LEU A 1 537 ? -17.411 -3.142 37.581 1.00 93.56 537 LEU A N 1
ATOM 4395 C CA . LEU A 1 537 ? -17.949 -2.271 36.539 1.00 93.56 537 LEU A CA 1
ATOM 4396 C C . LEU A 1 537 ? -16.901 -1.242 36.086 1.00 93.56 537 LEU A C 1
ATOM 4398 O O . LEU A 1 537 ? -16.673 -1.108 34.886 1.00 93.56 537 LEU A O 1
ATOM 4402 N N . ILE A 1 538 ? -16.206 -0.598 37.030 1.00 91.56 538 ILE A N 1
ATOM 4403 C CA . ILE A 1 538 ? -15.122 0.361 36.756 1.00 91.56 538 ILE A CA 1
ATOM 4404 C C . ILE A 1 538 ? -13.955 -0.318 36.021 1.00 91.56 538 ILE A C 1
ATOM 4406 O O . ILE A 1 538 ? -13.486 0.200 35.005 1.00 91.56 538 ILE A O 1
ATOM 4410 N N . GLU A 1 539 ? -13.519 -1.505 36.463 1.00 91.31 539 GLU A N 1
ATOM 4411 C CA . GLU A 1 539 ? -12.521 -2.315 35.743 1.00 91.31 539 GLU A CA 1
ATOM 4412 C C . GLU A 1 539 ? -12.964 -2.608 34.298 1.00 91.31 539 GLU A C 1
ATOM 4414 O O . GLU A 1 539 ? -12.178 -2.466 33.360 1.00 91.31 539 GLU A O 1
ATOM 4419 N N . THR A 1 540 ? -14.234 -2.981 34.101 1.00 92.19 540 THR A N 1
ATOM 4420 C CA . THR A 1 540 ? -14.781 -3.316 32.778 1.00 92.19 540 THR A CA 1
ATOM 4421 C C . THR A 1 540 ? -14.853 -2.092 31.863 1.00 92.19 540 THR A C 1
ATOM 4423 O O . THR A 1 540 ? -14.469 -2.189 30.698 1.00 92.19 540 THR A O 1
ATOM 4426 N N . MET A 1 541 ? -15.278 -0.931 32.374 1.00 91.00 541 MET A N 1
ATOM 4427 C CA . MET A 1 541 ? -15.255 0.332 31.624 1.00 91.00 541 MET A CA 1
ATOM 4428 C C . MET A 1 541 ? -13.825 0.722 31.235 1.00 91.00 541 MET A C 1
ATOM 4430 O O . MET A 1 541 ? -13.563 0.981 30.065 1.00 91.00 541 MET A O 1
ATOM 4434 N N . THR A 1 542 ? -12.875 0.634 32.169 1.00 92.31 542 THR A N 1
ATOM 4435 C CA . THR A 1 542 ? -11.456 0.941 31.912 1.00 92.31 542 THR A CA 1
ATOM 4436 C C . THR A 1 542 ? -10.858 0.038 30.822 1.00 92.31 542 THR A C 1
ATOM 4438 O O . THR A 1 542 ? -10.083 0.493 29.981 1.00 92.31 542 THR A O 1
ATOM 4441 N N . LEU A 1 543 ? -11.241 -1.246 30.788 1.00 90.00 543 LEU A N 1
ATOM 4442 C CA . LEU A 1 543 ? -10.847 -2.181 29.727 1.00 90.00 543 LEU A CA 1
ATOM 4443 C C . LEU A 1 543 ? -11.497 -1.860 28.371 1.00 90.00 543 LEU A C 1
ATOM 4445 O O . LEU A 1 543 ? -10.857 -2.049 27.335 1.00 90.00 543 LEU A O 1
ATOM 4449 N N . ILE A 1 544 ? -12.743 -1.376 28.359 1.00 88.62 544 ILE A N 1
ATOM 4450 C CA . ILE A 1 544 ? -13.424 -0.913 27.140 1.00 88.62 544 ILE A CA 1
ATOM 4451 C C . ILE A 1 544 ? -12.735 0.341 26.590 1.00 88.62 544 ILE A C 1
ATOM 4453 O O . ILE A 1 544 ? -12.433 0.380 25.399 1.00 88.62 544 ILE A O 1
ATOM 4457 N N . ASP A 1 545 ? -12.409 1.313 27.441 1.00 90.31 545 ASP A N 1
ATOM 4458 C CA . ASP A 1 545 ? -11.723 2.544 27.037 1.00 90.31 545 ASP A CA 1
ATOM 4459 C C . ASP A 1 545 ? -10.315 2.260 26.503 1.00 90.31 545 ASP A C 1
ATOM 4461 O O . ASP A 1 545 ? -9.939 2.765 25.442 1.00 90.31 545 ASP A O 1
ATOM 4465 N N . LEU A 1 546 ? -9.557 1.377 27.167 1.00 91.69 546 LEU A N 1
ATOM 4466 C CA . LEU A 1 546 ? -8.249 0.932 26.682 1.00 91.69 546 LEU A CA 1
ATOM 4467 C C . LEU A 1 546 ? -8.362 0.235 25.318 1.00 91.69 546 LEU A C 1
ATOM 4469 O O . LEU A 1 546 ? -7.594 0.544 24.407 1.00 91.69 546 LEU A O 1
ATOM 4473 N N . ARG A 1 547 ? -9.344 -0.661 25.146 1.00 93.56 547 ARG A N 1
ATOM 4474 C CA . ARG A 1 547 ? -9.610 -1.332 23.864 1.00 93.56 547 ARG A CA 1
ATOM 4475 C C . ARG A 1 547 ? -9.965 -0.330 22.765 1.00 93.56 547 ARG A C 1
ATOM 4477 O O . ARG A 1 547 ? -9.449 -0.457 21.658 1.00 93.56 547 ARG A O 1
ATOM 4484 N N . ASN A 1 548 ? -10.829 0.641 23.054 1.00 91.00 548 ASN A N 1
ATOM 4485 C CA . ASN A 1 548 ? -11.237 1.665 22.093 1.00 91.00 548 ASN A CA 1
ATOM 4486 C C . ASN A 1 548 ? -10.047 2.545 21.693 1.00 91.00 548 ASN A C 1
ATOM 4488 O O . ASN A 1 548 ? -9.857 2.798 20.506 1.00 91.00 548 ASN A O 1
ATOM 4492 N N . LYS A 1 549 ? -9.190 2.926 22.650 1.00 93.38 549 LYS A N 1
ATOM 4493 C CA . LYS A 1 549 ? -7.940 3.640 22.368 1.00 93.38 549 LYS A CA 1
ATOM 4494 C C . LYS A 1 549 ? -7.017 2.836 21.448 1.00 93.38 549 LYS A C 1
ATOM 4496 O O . LYS A 1 549 ? -6.623 3.343 20.407 1.00 93.38 549 LYS A O 1
ATOM 4501 N N . THR A 1 550 ? -6.757 1.566 21.763 1.00 90.12 550 THR A N 1
ATOM 4502 C CA . THR A 1 550 ? -5.932 0.693 20.910 1.00 90.12 550 THR A CA 1
ATOM 4503 C C . THR A 1 550 ? -6.527 0.494 19.509 1.00 90.12 550 THR A C 1
ATOM 4505 O O . THR A 1 550 ? -5.778 0.383 18.542 1.00 90.12 550 THR A O 1
ATOM 4508 N N . LEU A 1 551 ? -7.858 0.468 19.364 1.00 89.88 551 LEU A N 1
ATOM 4509 C CA . LEU A 1 551 ? -8.506 0.425 18.048 1.00 89.88 551 LEU A CA 1
ATOM 4510 C C . LEU A 1 551 ? -8.280 1.723 17.258 1.00 89.88 551 LEU A C 1
ATOM 4512 O O . LEU A 1 551 ? -7.869 1.635 16.105 1.00 89.88 551 LEU A O 1
ATOM 4516 N N . MET A 1 552 ? -8.448 2.898 17.878 1.00 89.88 552 MET A N 1
ATOM 4517 C CA . MET A 1 552 ? -8.135 4.184 17.234 1.00 89.88 552 MET A CA 1
ATOM 4518 C C . MET A 1 552 ? -6.656 4.283 16.831 1.00 89.88 552 MET A C 1
ATOM 4520 O O . MET A 1 552 ? -6.356 4.715 15.721 1.00 89.88 552 MET A O 1
ATOM 4524 N N . ASP A 1 553 ? -5.732 3.839 17.691 1.00 89.44 553 ASP A N 1
ATOM 4525 C CA . ASP A 1 553 ? -4.294 3.832 17.393 1.00 89.44 553 ASP A CA 1
ATOM 4526 C C . ASP A 1 553 ? -3.986 2.956 16.156 1.00 89.44 553 ASP A C 1
ATOM 4528 O O . ASP A 1 553 ? -3.172 3.328 15.306 1.00 89.44 553 ASP A O 1
ATOM 4532 N N . TYR A 1 554 ? -4.663 1.807 16.004 1.00 92.69 554 TYR A N 1
ATOM 4533 C CA . TYR A 1 554 ? -4.537 0.955 14.814 1.00 92.69 554 TYR A CA 1
ATOM 4534 C C . TYR A 1 554 ? -5.212 1.537 13.565 1.00 92.69 554 TYR A C 1
ATOM 4536 O O . TYR A 1 554 ? -4.680 1.371 12.466 1.00 92.69 554 TYR A O 1
ATOM 4544 N N . GLU A 1 555 ? -6.349 2.223 13.697 1.00 91.25 555 GLU A N 1
ATOM 4545 C CA . GLU A 1 555 ? -6.997 2.927 12.582 1.00 91.25 555 GLU A CA 1
ATOM 4546 C C . GLU A 1 555 ? -6.098 4.053 12.051 1.00 91.25 555 GLU A C 1
ATOM 4548 O O . GLU A 1 555 ? -5.828 4.101 10.850 1.00 91.25 555 GLU A O 1
ATOM 4553 N N . GLN A 1 556 ? -5.511 4.862 12.941 1.00 92.19 556 GLN A N 1
ATOM 4554 C CA . GLN A 1 556 ? -4.535 5.898 12.582 1.00 92.19 556 GLN A CA 1
ATOM 4555 C C . GLN A 1 556 ? -3.282 5.317 11.906 1.00 92.19 556 GLN A C 1
ATOM 4557 O O . GLN A 1 556 ? -2.809 5.864 10.908 1.00 92.19 556 GLN A O 1
ATOM 4562 N N . GLN A 1 557 ? -2.753 4.187 12.394 1.00 92.00 557 GLN A N 1
ATOM 4563 C CA . GLN A 1 557 ? -1.636 3.498 11.733 1.00 92.00 557 GLN A CA 1
ATOM 4564 C C . GLN A 1 557 ? -2.018 2.972 10.343 1.00 92.00 557 GLN A C 1
ATOM 4566 O O . GLN A 1 557 ? -1.231 3.114 9.405 1.00 92.00 557 GLN A O 1
ATOM 4571 N N . MET A 1 558 ? -3.218 2.403 10.176 1.00 88.69 558 MET A N 1
ATOM 4572 C CA . MET A 1 558 ? -3.699 1.982 8.859 1.00 88.69 558 MET A CA 1
ATOM 4573 C C . MET A 1 558 ? -3.847 3.164 7.902 1.00 88.69 558 MET A C 1
ATOM 4575 O O . MET A 1 558 ? -3.452 3.042 6.746 1.00 88.69 558 MET A O 1
ATOM 4579 N N . ASP A 1 559 ? -4.389 4.295 8.350 1.00 91.50 559 ASP A N 1
ATOM 4580 C CA . ASP A 1 559 ? -4.579 5.470 7.495 1.00 91.50 559 ASP A CA 1
ATOM 4581 C C . ASP A 1 559 ? -3.250 6.133 7.116 1.00 91.50 559 ASP A C 1
ATOM 4583 O O . ASP A 1 559 ? -3.069 6.504 5.954 1.00 91.50 559 ASP A O 1
ATOM 4587 N N . LYS A 1 560 ? -2.265 6.150 8.025 1.00 93.38 560 LYS A N 1
ATOM 4588 C CA . LYS A 1 560 ? -0.882 6.523 7.698 1.00 93.38 560 LYS A CA 1
ATOM 4589 C C . LYS A 1 560 ? -0.295 5.617 6.607 1.00 93.38 560 LYS A C 1
ATOM 4591 O O . LYS A 1 560 ? 0.201 6.120 5.601 1.00 93.38 560 LYS A O 1
ATOM 4596 N N . ILE A 1 561 ? -0.405 4.294 6.756 1.00 91.25 561 ILE A N 1
ATOM 4597 C CA . ILE A 1 561 ? 0.099 3.326 5.764 1.00 91.25 561 ILE A CA 1
ATOM 4598 C C . ILE A 1 561 ? -0.641 3.460 4.422 1.00 91.25 561 ILE A C 1
ATOM 4600 O O . ILE A 1 561 ? -0.014 3.358 3.368 1.00 91.25 561 ILE A O 1
ATOM 4604 N N . LYS A 1 562 ? -1.955 3.734 4.421 1.00 93.44 562 LYS A N 1
ATOM 4605 C CA . LYS A 1 562 ? -2.713 4.034 3.190 1.00 93.44 562 LYS A CA 1
ATOM 4606 C C . LYS A 1 562 ? -2.184 5.294 2.506 1.00 93.44 562 LYS A C 1
ATOM 4608 O O . LYS A 1 562 ? -1.994 5.266 1.294 1.00 93.44 562 LYS A O 1
ATOM 4613 N N . MET A 1 563 ? -1.926 6.372 3.252 1.00 92.06 563 MET A N 1
ATOM 4614 C CA . MET A 1 563 ? -1.335 7.600 2.706 1.00 92.06 563 MET A CA 1
ATOM 4615 C C . MET A 1 563 ? 0.047 7.348 2.095 1.00 92.06 563 MET A C 1
ATOM 4617 O O . MET A 1 563 ? 0.283 7.743 0.956 1.00 92.06 563 MET A O 1
ATOM 4621 N N . GLU A 1 564 ? 0.930 6.643 2.806 1.00 93.50 564 GLU A N 1
ATOM 4622 C CA . GLU A 1 564 ? 2.260 6.270 2.303 1.00 93.50 564 GLU A CA 1
ATOM 4623 C C . GLU A 1 564 ? 2.164 5.406 1.033 1.00 93.50 564 GLU A C 1
ATOM 4625 O O . GLU A 1 564 ? 2.898 5.630 0.070 1.00 93.50 564 GLU A O 1
ATOM 4630 N N . LEU A 1 565 ? 1.218 4.460 0.981 1.00 93.25 565 LEU A N 1
ATOM 4631 C CA . LEU A 1 565 ? 0.976 3.620 -0.193 1.00 93.25 565 LEU A CA 1
ATOM 4632 C C . LEU A 1 565 ? 0.435 4.423 -1.387 1.00 93.25 565 LEU A C 1
ATOM 4634 O O . LEU A 1 565 ? 0.886 4.207 -2.511 1.00 93.25 565 LEU A O 1
ATOM 4638 N N . ILE A 1 566 ? -0.490 5.361 -1.159 1.00 92.75 566 ILE A N 1
ATOM 4639 C CA . ILE A 1 566 ? -1.018 6.268 -2.193 1.00 92.75 566 ILE A CA 1
ATOM 4640 C C . ILE A 1 566 ? 0.103 7.163 -2.734 1.00 92.75 566 ILE A C 1
ATOM 4642 O O . ILE A 1 566 ? 0.260 7.273 -3.949 1.00 92.75 566 ILE A O 1
ATOM 4646 N N . GLN A 1 567 ? 0.934 7.733 -1.858 1.00 93.50 567 GLN A N 1
ATOM 4647 C CA . GLN A 1 567 ? 2.091 8.537 -2.255 1.00 93.50 567 GLN A CA 1
ATOM 4648 C C . GLN A 1 567 ? 3.091 7.716 -3.081 1.00 93.50 567 GLN A C 1
ATOM 4650 O O . GLN A 1 567 ? 3.545 8.170 -4.130 1.00 93.50 567 GLN A O 1
ATOM 4655 N N . LYS A 1 568 ? 3.394 6.478 -2.668 1.00 92.31 568 LYS A N 1
ATOM 4656 C CA . LYS A 1 568 ? 4.270 5.579 -3.434 1.00 92.31 568 LYS A CA 1
ATOM 4657 C C . LYS A 1 568 ? 3.661 5.143 -4.763 1.00 92.31 568 LYS A C 1
ATOM 4659 O O . LYS A 1 568 ? 4.402 4.976 -5.727 1.00 92.31 568 LYS A O 1
ATOM 4664 N N . HIS A 1 569 ? 2.341 4.999 -4.846 1.00 93.19 569 HIS A N 1
ATOM 4665 C CA . HIS A 1 569 ? 1.662 4.742 -6.113 1.00 93.19 569 HIS A CA 1
ATOM 4666 C C . HIS A 1 569 ? 1.767 5.947 -7.059 1.00 93.19 569 HIS A C 1
ATOM 4668 O O . HIS A 1 569 ? 2.100 5.760 -8.227 1.00 93.19 569 HIS A O 1
ATOM 4674 N N . GLN A 1 570 ? 1.602 7.175 -6.552 1.00 94.44 570 GLN A N 1
ATOM 4675 C CA . GLN A 1 570 ? 1.819 8.394 -7.337 1.00 94.44 570 GLN A CA 1
ATOM 4676 C C . GLN A 1 570 ? 3.270 8.505 -7.832 1.00 94.44 570 GLN A C 1
ATOM 4678 O O . GLN A 1 570 ? 3.485 8.706 -9.021 1.00 94.44 570 GLN A O 1
ATOM 4683 N N . GLU A 1 571 ? 4.270 8.257 -6.974 1.00 94.06 571 GLU A N 1
ATOM 4684 C CA . GLU A 1 571 ? 5.686 8.224 -7.385 1.00 94.06 571 GLU A CA 1
ATOM 4685 C C . GLU A 1 571 ? 5.972 7.196 -8.496 1.00 94.06 571 GLU A C 1
ATOM 4687 O O . GLU A 1 571 ? 6.893 7.391 -9.292 1.00 94.06 571 GLU A O 1
ATOM 4692 N N . ILE A 1 572 ? 5.235 6.080 -8.536 1.00 94.19 572 ILE A N 1
ATOM 4693 C CA . ILE A 1 572 ? 5.349 5.069 -9.597 1.00 94.19 572 ILE A CA 1
ATOM 4694 C C . ILE A 1 572 ? 4.697 5.573 -10.888 1.00 94.19 572 ILE A C 1
ATOM 4696 O O . ILE A 1 572 ? 5.308 5.437 -11.945 1.00 94.19 572 ILE A O 1
ATOM 4700 N N . LEU A 1 573 ? 3.514 6.192 -10.816 1.00 94.44 573 LEU A N 1
ATOM 4701 C CA . LEU A 1 573 ? 2.839 6.785 -11.977 1.00 94.44 573 LEU A CA 1
ATOM 4702 C C . LEU A 1 573 ? 3.664 7.923 -12.599 1.00 94.44 573 LEU A C 1
ATOM 4704 O O . LEU A 1 573 ? 3.829 7.962 -13.816 1.00 94.44 573 LEU A O 1
ATOM 4708 N N . ASP A 1 574 ? 4.260 8.791 -11.780 1.00 94.06 574 ASP A N 1
ATOM 4709 C CA . ASP A 1 574 ? 5.123 9.883 -12.247 1.00 94.06 574 ASP A CA 1
ATOM 4710 C C . ASP A 1 574 ? 6.386 9.345 -12.948 1.00 94.06 574 ASP A C 1
ATOM 4712 O O . ASP A 1 574 ? 6.821 9.880 -13.972 1.00 94.06 574 ASP A O 1
ATOM 4716 N N . LYS A 1 575 ? 6.965 8.248 -12.435 1.00 95.44 575 LYS A N 1
ATOM 4717 C CA . LYS A 1 575 ? 8.090 7.545 -13.078 1.00 95.44 575 LYS A CA 1
ATOM 4718 C C . LYS A 1 575 ? 7.673 6.851 -14.371 1.00 95.44 575 LYS A C 1
ATOM 4720 O O . LYS A 1 575 ? 8.428 6.908 -15.335 1.00 95.44 575 LYS A O 1
ATOM 4725 N N . GLN A 1 576 ? 6.489 6.245 -14.413 1.00 95.31 576 GLN A N 1
ATOM 4726 C CA . GLN A 1 576 ? 5.942 5.611 -15.612 1.00 95.31 576 GLN A CA 1
ATOM 4727 C C . GLN A 1 576 ? 5.736 6.649 -16.728 1.00 95.31 576 GLN A C 1
ATOM 4729 O O . GLN A 1 576 ? 6.255 6.474 -17.826 1.00 95.31 576 GLN A O 1
ATOM 4734 N N . ALA A 1 577 ? 5.130 7.798 -16.413 1.00 93.69 577 ALA A N 1
ATOM 4735 C CA . ALA A 1 577 ? 4.980 8.917 -17.345 1.00 93.69 577 ALA A CA 1
ATOM 4736 C C . ALA A 1 577 ? 6.326 9.543 -17.778 1.00 93.69 577 ALA A C 1
ATOM 4738 O O . ALA A 1 577 ? 6.412 10.181 -18.830 1.00 93.69 577 ALA A O 1
ATOM 4739 N N . HIS A 1 578 ? 7.392 9.397 -16.982 1.00 95.44 578 HIS A N 1
ATOM 4740 C CA . HIS A 1 578 ? 8.744 9.779 -17.398 1.00 95.44 578 HIS A CA 1
ATOM 4741 C C . HIS A 1 578 ? 9.380 8.744 -18.339 1.00 95.44 578 HIS A C 1
ATOM 4743 O O . HIS A 1 578 ? 10.025 9.144 -19.306 1.00 95.44 578 HIS A O 1
ATOM 4749 N N . ILE A 1 579 ? 9.169 7.445 -18.096 1.00 93.94 579 ILE A N 1
ATOM 4750 C CA . ILE A 1 579 ? 9.607 6.361 -18.989 1.00 93.94 579 ILE A CA 1
ATOM 4751 C C . ILE A 1 579 ? 8.933 6.502 -20.356 1.00 93.94 579 ILE A C 1
ATOM 4753 O O . ILE A 1 579 ? 9.639 6.530 -21.356 1.00 93.94 579 ILE A O 1
ATOM 4757 N N . GLU A 1 580 ? 7.617 6.712 -20.404 1.00 95.38 580 GLU A N 1
ATOM 4758 C CA . GLU A 1 580 ? 6.862 6.903 -21.654 1.00 95.38 580 GLU A CA 1
ATOM 4759 C C . GLU A 1 580 ? 7.412 8.074 -22.493 1.00 95.38 580 GLU A C 1
ATOM 4761 O O . GLU A 1 580 ? 7.600 7.944 -23.700 1.00 95.38 580 GLU A O 1
ATOM 4766 N N . LYS A 1 581 ? 7.787 9.192 -21.853 1.00 95.00 581 LYS A N 1
ATOM 4767 C CA . LYS A 1 581 ? 8.462 10.319 -22.528 1.00 95.00 581 LYS A CA 1
ATOM 4768 C C . LYS A 1 581 ? 9.860 9.970 -23.040 1.00 95.00 581 LYS A C 1
ATOM 4770 O O . LYS A 1 581 ? 10.280 10.487 -24.070 1.00 95.00 581 LYS A O 1
ATOM 4775 N N . LEU A 1 582 ? 10.614 9.138 -22.321 1.00 94.19 582 LEU A N 1
ATOM 4776 C CA . LEU A 1 582 ? 11.924 8.673 -22.785 1.00 94.19 582 LEU A CA 1
ATOM 4777 C C . LEU A 1 582 ? 11.782 7.691 -23.954 1.00 94.19 582 LEU A C 1
ATOM 4779 O O . LEU A 1 582 ? 12.585 7.749 -24.881 1.00 94.19 582 LEU A O 1
ATOM 4783 N N . GLU A 1 583 ? 10.760 6.835 -23.945 1.00 94.25 583 GLU A N 1
ATOM 4784 C CA . GLU A 1 583 ? 10.422 5.946 -25.060 1.00 94.25 583 GLU A CA 1
ATOM 4785 C C . GLU A 1 583 ? 10.007 6.743 -26.305 1.00 94.25 583 GLU A C 1
ATOM 4787 O O . GLU A 1 583 ? 10.514 6.464 -27.389 1.00 94.25 583 GLU A O 1
ATOM 4792 N N . GLU A 1 584 ? 9.186 7.788 -26.152 1.00 94.75 584 GLU A N 1
ATOM 4793 C CA . GLU A 1 584 ? 8.827 8.725 -27.228 1.00 94.75 584 GLU A CA 1
ATOM 4794 C C . GLU A 1 584 ? 10.076 9.391 -27.839 1.00 94.75 584 GLU A C 1
ATOM 4796 O O . GLU A 1 584 ? 10.296 9.297 -29.047 1.00 94.75 584 GLU A O 1
ATOM 4801 N N . ILE A 1 585 ? 10.973 9.941 -27.009 1.00 93.62 585 ILE A N 1
ATOM 4802 C CA . ILE A 1 585 ? 12.254 10.523 -27.459 1.00 93.62 585 ILE A CA 1
ATOM 4803 C C . ILE A 1 585 ? 13.140 9.477 -28.163 1.00 93.62 585 ILE A C 1
ATOM 4805 O O . ILE A 1 585 ? 13.809 9.790 -29.151 1.00 93.62 585 ILE A O 1
ATOM 4809 N N . ILE A 1 586 ? 13.174 8.229 -27.684 1.00 93.56 586 ILE A N 1
ATOM 4810 C CA . ILE A 1 586 ? 13.935 7.144 -28.324 1.00 93.56 586 ILE A CA 1
ATOM 4811 C C . ILE A 1 586 ? 13.334 6.787 -29.689 1.00 93.56 586 ILE A C 1
ATOM 4813 O O . ILE A 1 586 ? 14.090 6.563 -30.635 1.00 93.56 586 ILE A O 1
ATOM 4817 N N . ILE A 1 587 ? 12.005 6.773 -29.823 1.00 92.38 587 ILE A N 1
ATOM 4818 C CA . ILE A 1 587 ? 11.310 6.545 -31.096 1.00 92.38 587 ILE A CA 1
ATOM 4819 C C . ILE A 1 587 ? 11.625 7.676 -32.085 1.00 92.38 587 ILE A C 1
ATOM 4821 O O . ILE A 1 587 ? 12.037 7.387 -33.210 1.00 92.38 587 ILE A O 1
ATOM 4825 N N . GLU A 1 588 ? 11.531 8.943 -31.665 1.00 92.81 588 GLU A N 1
ATOM 4826 C CA . GLU A 1 588 ? 11.913 10.103 -32.485 1.00 92.81 588 GLU A CA 1
ATOM 4827 C C . GLU A 1 588 ? 13.373 10.013 -32.954 1.00 92.81 588 GLU A C 1
ATOM 4829 O O . GLU A 1 588 ? 13.663 10.141 -34.145 1.00 92.81 588 GLU A O 1
ATOM 4834 N N . LYS A 1 589 ? 14.309 9.719 -32.042 1.00 92.00 589 LYS A N 1
ATOM 4835 C CA . LYS A 1 589 ? 15.736 9.601 -32.383 1.00 92.00 589 LYS A CA 1
ATOM 4836 C C . LYS A 1 589 ? 16.047 8.383 -33.249 1.00 92.00 589 LYS A C 1
ATOM 4838 O O . LYS A 1 589 ? 16.921 8.463 -34.109 1.00 92.00 589 LYS A O 1
ATOM 4843 N N . SER A 1 590 ? 15.318 7.283 -33.088 1.00 92.19 590 SER A N 1
ATOM 4844 C CA . SER A 1 590 ? 15.414 6.117 -33.973 1.00 92.19 590 SER A CA 1
ATOM 4845 C C . SER A 1 590 ? 14.907 6.439 -35.387 1.00 92.19 590 SER A C 1
ATOM 4847 O O . SER A 1 590 ? 15.526 6.034 -36.375 1.00 92.19 590 SER A O 1
ATOM 4849 N N . ALA A 1 591 ? 13.842 7.240 -35.506 1.00 91.00 591 ALA A N 1
ATOM 4850 C CA . ALA A 1 591 ? 13.347 7.737 -36.787 1.00 91.00 591 ALA A CA 1
ATOM 4851 C C . ALA A 1 591 ? 14.352 8.694 -37.461 1.00 91.00 591 ALA A C 1
ATOM 4853 O O . ALA A 1 591 ? 14.656 8.511 -38.640 1.00 91.00 591 ALA A O 1
ATOM 4854 N N . GLU A 1 592 ? 14.950 9.636 -36.718 1.00 90.31 592 GLU A N 1
ATOM 4855 C CA . GLU A 1 592 ? 16.037 10.501 -37.217 1.00 90.31 592 GLU A CA 1
ATOM 4856 C C . GLU A 1 592 ? 17.235 9.683 -37.728 1.00 90.31 592 GLU A C 1
ATOM 4858 O O . GLU A 1 592 ? 17.725 9.918 -38.834 1.00 90.31 592 GLU A O 1
ATOM 4863 N N . VAL A 1 593 ? 17.695 8.689 -36.959 1.00 89.50 593 VAL A N 1
ATOM 4864 C CA . VAL A 1 593 ? 18.801 7.801 -37.362 1.00 89.50 593 VAL A CA 1
ATOM 4865 C C . VAL A 1 593 ? 18.431 6.980 -38.597 1.00 89.50 593 VAL A C 1
ATOM 4867 O O . VAL A 1 593 ? 19.269 6.812 -39.485 1.00 89.50 593 VAL A O 1
ATOM 4870 N N . SER A 1 594 ? 17.184 6.521 -38.709 1.00 89.88 594 SER A N 1
ATOM 4871 C CA . SER A 1 594 ? 16.701 5.793 -39.888 1.00 89.88 594 SER A CA 1
ATOM 4872 C C . SER A 1 594 ? 16.696 6.690 -41.132 1.00 89.88 594 SER A C 1
ATOM 4874 O O . SER A 1 594 ? 17.234 6.303 -42.167 1.00 89.88 594 SER A O 1
ATOM 4876 N N . GLN A 1 595 ? 16.202 7.927 -41.015 1.00 90.81 595 GLN A N 1
ATOM 4877 C CA . GLN A 1 595 ? 16.188 8.912 -42.101 1.00 90.81 595 GLN A CA 1
ATOM 4878 C C . GLN A 1 595 ? 17.605 9.327 -42.535 1.00 90.81 595 GLN A C 1
ATOM 4880 O O . GLN A 1 595 ? 17.885 9.467 -43.729 1.00 90.81 595 GLN A O 1
ATOM 4885 N N . LEU A 1 596 ? 18.528 9.500 -41.583 1.00 89.19 596 LEU A N 1
ATOM 4886 C CA . LEU A 1 596 ? 19.943 9.750 -41.873 1.00 89.19 596 LEU A CA 1
ATOM 4887 C C . LEU A 1 596 ? 20.599 8.547 -42.565 1.00 89.19 596 LEU A C 1
ATOM 4889 O O . LEU A 1 596 ? 21.399 8.740 -43.480 1.00 89.19 596 LEU A O 1
ATOM 4893 N N . SER A 1 597 ? 20.232 7.324 -42.176 1.00 87.56 597 SER A N 1
ATOM 4894 C CA . SER A 1 597 ? 20.730 6.090 -42.796 1.00 87.56 597 SER A CA 1
ATOM 4895 C C . SER A 1 597 ? 20.238 5.947 -44.240 1.00 87.56 597 SER A C 1
ATOM 4897 O O . SER A 1 597 ? 21.051 5.712 -45.129 1.00 87.56 597 SER A O 1
ATOM 4899 N N . GLU A 1 598 ? 18.953 6.202 -44.506 1.00 88.88 598 GLU A N 1
ATOM 4900 C CA . GLU A 1 598 ? 18.384 6.247 -45.865 1.00 88.88 598 GLU A CA 1
ATOM 4901 C C . GLU A 1 598 ? 19.029 7.362 -46.714 1.00 88.88 598 GLU A C 1
ATOM 4903 O O . GLU A 1 598 ? 19.355 7.178 -47.891 1.00 88.88 598 GLU A O 1
ATOM 4908 N N . THR A 1 599 ? 19.288 8.528 -46.116 1.00 88.69 599 THR A N 1
ATOM 4909 C CA . THR A 1 599 ? 19.982 9.641 -46.786 1.00 88.69 599 THR A CA 1
ATOM 4910 C C . THR A 1 599 ? 21.426 9.268 -47.144 1.00 88.69 599 THR A C 1
ATOM 4912 O O . THR A 1 599 ? 21.902 9.597 -48.235 1.00 88.69 599 THR A O 1
ATOM 4915 N N . LEU A 1 600 ? 22.123 8.547 -46.261 1.00 87.00 600 LEU A N 1
ATOM 4916 C CA . LEU A 1 600 ? 23.471 8.038 -46.507 1.00 87.00 600 LEU A CA 1
ATOM 4917 C C . LEU A 1 600 ? 23.473 6.945 -47.583 1.00 87.00 600 LEU A C 1
ATOM 4919 O O . LEU A 1 600 ? 24.282 7.011 -48.505 1.00 87.00 600 LEU A O 1
ATOM 4923 N N . GLU A 1 601 ? 22.555 5.982 -47.512 1.00 86.31 601 GLU A N 1
ATOM 4924 C CA . GLU A 1 601 ? 22.428 4.892 -48.483 1.00 86.31 601 GLU A CA 1
ATOM 4925 C C . GLU A 1 601 ? 22.077 5.424 -49.877 1.00 86.31 601 GLU A C 1
ATOM 4927 O O . GLU A 1 601 ? 22.764 5.116 -50.851 1.00 86.31 601 GLU A O 1
ATOM 4932 N N . THR A 1 602 ? 21.095 6.322 -49.994 1.00 85.88 602 THR A N 1
ATOM 4933 C CA . THR A 1 602 ? 20.787 6.983 -51.274 1.00 85.88 602 THR A CA 1
ATOM 4934 C C . THR A 1 602 ? 21.943 7.861 -51.770 1.00 85.88 602 THR A C 1
ATOM 4936 O O . THR A 1 602 ? 22.134 7.990 -52.982 1.00 85.88 602 THR A O 1
ATOM 4939 N N . GLY A 1 603 ? 22.749 8.434 -50.870 1.00 85.12 603 GLY A N 1
ATOM 4940 C CA . GLY A 1 603 ? 24.010 9.106 -51.194 1.00 85.12 603 GLY A CA 1
ATOM 4941 C C . GLY A 1 603 ? 25.063 8.154 -51.773 1.00 85.12 603 GLY A C 1
ATOM 4942 O O . GLY A 1 603 ? 25.643 8.447 -52.821 1.00 85.12 603 GLY A O 1
ATOM 4943 N N . LEU A 1 604 ? 25.259 6.992 -51.147 1.00 83.19 604 LEU A N 1
ATOM 4944 C CA . LEU A 1 604 ? 26.173 5.937 -51.594 1.00 83.19 604 LEU A CA 1
ATOM 4945 C C . LEU A 1 604 ? 25.730 5.329 -52.930 1.00 83.19 604 LEU A C 1
ATOM 4947 O O . LEU A 1 604 ? 26.553 5.217 -53.834 1.00 83.19 604 LEU A O 1
ATOM 4951 N N . ILE A 1 605 ? 24.438 5.042 -53.117 1.00 82.75 605 ILE A N 1
ATOM 4952 C CA . ILE A 1 605 ? 23.872 4.569 -54.392 1.00 82.75 605 ILE A CA 1
ATOM 4953 C C . ILE A 1 605 ? 24.105 5.604 -55.503 1.00 82.75 605 ILE A C 1
ATOM 4955 O O . ILE A 1 605 ? 24.556 5.254 -56.593 1.00 82.75 605 ILE A O 1
ATOM 4959 N N . LYS A 1 606 ? 23.877 6.899 -55.234 1.00 81.69 606 LYS A N 1
ATOM 4960 C CA . LYS A 1 606 ? 24.188 7.980 -56.190 1.00 81.69 606 LYS A CA 1
ATOM 4961 C C . LYS A 1 606 ? 25.687 8.074 -56.487 1.00 81.69 606 LYS A C 1
ATOM 4963 O O . LYS A 1 606 ? 26.049 8.346 -57.631 1.00 81.69 606 LYS A O 1
ATOM 4968 N N . SER A 1 607 ? 26.553 7.850 -55.498 1.00 79.69 607 SER A N 1
ATOM 4969 C CA . SER A 1 607 ? 28.007 7.808 -55.691 1.00 79.69 607 SER A CA 1
ATOM 4970 C C . SER A 1 607 ? 28.417 6.626 -56.570 1.00 79.69 607 SER A C 1
ATOM 4972 O O . SER A 1 607 ? 29.097 6.821 -57.572 1.00 79.69 607 SER A O 1
ATOM 4974 N N . HIS A 1 608 ? 27.922 5.426 -56.270 1.00 78.38 608 HIS A N 1
ATOM 4975 C CA . HIS A 1 608 ? 28.218 4.213 -57.025 1.00 78.38 608 HIS A CA 1
ATOM 4976 C C . HIS A 1 608 ? 27.655 4.263 -58.456 1.00 78.38 608 HIS A C 1
ATOM 4978 O O . HIS A 1 608 ? 28.305 3.821 -59.396 1.00 78.38 608 HIS A O 1
ATOM 4984 N N . HIS A 1 609 ? 26.495 4.894 -58.676 1.00 78.88 609 HIS A N 1
ATOM 4985 C CA . HIS A 1 609 ? 26.008 5.173 -60.030 1.00 78.88 609 HIS A CA 1
ATOM 4986 C C . HIS A 1 609 ? 26.887 6.169 -60.797 1.00 78.88 609 HIS A C 1
ATOM 4988 O O . HIS A 1 609 ? 27.063 5.998 -62.001 1.00 78.88 609 HIS A O 1
ATOM 4994 N N . ARG A 1 610 ? 27.463 7.187 -60.139 1.00 77.81 610 ARG A N 1
ATOM 4995 C CA . ARG A 1 610 ? 28.434 8.097 -60.779 1.00 77.81 610 ARG A CA 1
ATOM 4996 C C . ARG A 1 610 ? 29.741 7.385 -61.111 1.00 77.81 610 ARG A C 1
ATOM 4998 O O . ARG A 1 610 ? 30.276 7.603 -62.191 1.00 77.81 610 ARG A O 1
ATOM 5005 N N . GLU A 1 611 ? 30.225 6.541 -60.207 1.00 77.25 611 GLU A N 1
ATOM 5006 C CA . GLU A 1 611 ? 31.420 5.716 -60.388 1.00 77.25 611 GLU A CA 1
ATOM 5007 C C . GLU A 1 611 ? 31.235 4.731 -61.546 1.00 77.25 611 GLU A C 1
ATOM 5009 O O . GLU A 1 611 ? 32.008 4.767 -62.497 1.00 77.25 611 GLU A O 1
ATOM 5014 N N . LYS A 1 612 ? 30.137 3.967 -61.554 1.00 81.19 612 LYS A N 1
ATOM 5015 C CA . LYS A 1 612 ? 29.782 3.075 -62.663 1.00 81.19 612 LYS A CA 1
ATOM 5016 C C . LYS A 1 612 ? 29.606 3.827 -63.984 1.00 81.19 612 LYS A C 1
ATOM 5018 O O . LYS A 1 612 ? 30.099 3.379 -65.008 1.00 81.19 612 LYS A O 1
ATOM 5023 N N . TYR A 1 613 ? 28.962 4.995 -63.982 1.00 79.56 613 TYR A N 1
ATOM 5024 C CA . TYR A 1 613 ? 28.846 5.822 -65.188 1.00 79.56 613 TYR A CA 1
ATOM 5025 C C . TYR A 1 613 ? 30.213 6.341 -65.669 1.00 79.56 613 TYR A C 1
ATOM 5027 O O . TYR A 1 613 ? 30.440 6.462 -66.873 1.00 79.56 613 TYR A O 1
ATOM 5035 N N . ALA A 1 614 ? 31.146 6.631 -64.760 1.00 75.81 614 ALA A N 1
ATOM 5036 C CA . ALA A 1 614 ? 32.522 6.970 -65.111 1.00 75.81 614 ALA A CA 1
ATOM 5037 C C . ALA A 1 614 ? 33.292 5.751 -65.652 1.00 75.81 614 ALA A C 1
ATOM 5039 O O . ALA A 1 614 ? 34.027 5.899 -66.625 1.00 75.81 614 ALA A O 1
ATOM 5040 N N . GLU A 1 615 ? 33.083 4.558 -65.094 1.00 76.56 615 GLU A N 1
ATOM 5041 C CA . GLU A 1 615 ? 33.674 3.292 -65.547 1.00 76.56 615 GLU A CA 1
ATOM 5042 C C . GLU A 1 615 ? 33.138 2.856 -66.922 1.00 76.56 615 GLU A C 1
ATOM 5044 O O . GLU A 1 615 ? 33.923 2.496 -67.800 1.00 76.56 615 GLU A O 1
ATOM 5049 N N . ASP A 1 616 ? 31.830 2.975 -67.163 1.00 81.00 616 ASP A N 1
ATOM 5050 C CA . ASP A 1 616 ? 31.191 2.732 -68.461 1.00 81.00 616 ASP A CA 1
ATOM 5051 C C . ASP A 1 616 ? 31.722 3.719 -69.521 1.00 81.00 616 ASP A C 1
ATOM 5053 O O . ASP A 1 616 ? 32.072 3.321 -70.636 1.00 81.00 616 ASP A O 1
ATOM 5057 N N . ASN A 1 617 ? 31.869 5.006 -69.173 1.00 79.25 617 ASN A N 1
ATOM 5058 C CA . ASN A 1 617 ? 32.467 6.007 -70.064 1.00 79.25 617 ASN A CA 1
ATOM 5059 C C . ASN A 1 617 ? 33.967 5.781 -70.297 1.00 79.25 617 ASN A C 1
ATOM 5061 O O . ASN A 1 617 ? 34.432 5.957 -71.422 1.00 79.25 617 ASN A O 1
ATOM 5065 N N . ALA A 1 618 ? 34.726 5.367 -69.281 1.00 76.31 618 ALA A N 1
ATOM 5066 C CA . ALA A 1 618 ? 36.138 5.020 -69.421 1.00 76.31 618 ALA A CA 1
ATOM 5067 C C . ALA A 1 618 ? 36.316 3.769 -70.294 1.00 76.31 618 ALA A C 1
ATOM 5069 O O . ALA A 1 618 ? 37.183 3.743 -71.166 1.00 76.31 618 ALA A O 1
ATOM 5070 N N . SER A 1 619 ? 35.450 2.767 -70.127 1.00 79.00 619 SER A N 1
ATOM 5071 C CA . SER A 1 619 ? 35.407 1.552 -70.944 1.00 79.00 619 SER A CA 1
ATOM 5072 C C . SER A 1 619 ? 35.049 1.861 -72.396 1.00 79.00 619 SER A C 1
ATOM 5074 O O . SER A 1 619 ? 35.699 1.351 -73.311 1.00 79.00 619 SER A O 1
ATOM 5076 N N . LYS A 1 620 ? 34.076 2.753 -72.623 1.00 83.38 620 LYS A N 1
ATOM 5077 C CA . LYS A 1 620 ? 33.724 3.256 -73.955 1.00 83.38 620 LYS A CA 1
ATOM 5078 C C . LYS A 1 620 ? 34.877 4.040 -74.584 1.00 83.38 620 LYS A C 1
ATOM 5080 O O . LYS A 1 620 ? 35.294 3.701 -75.683 1.00 83.38 620 LYS A O 1
ATOM 5085 N N . ALA A 1 621 ? 35.473 4.993 -73.868 1.00 75.19 621 ALA A N 1
ATOM 5086 C CA . ALA A 1 621 ? 36.638 5.733 -74.348 1.00 75.19 621 ALA A CA 1
ATOM 5087 C C . ALA A 1 621 ? 37.824 4.800 -74.657 1.00 75.19 621 ALA A C 1
ATOM 5089 O O . ALA A 1 621 ? 38.507 4.978 -75.661 1.00 75.19 621 ALA A O 1
ATOM 5090 N N . GLN A 1 622 ? 38.051 3.756 -73.852 1.00 78.19 622 GLN A N 1
ATOM 5091 C CA . GLN A 1 622 ? 39.082 2.752 -74.121 1.00 78.19 622 GLN A CA 1
ATOM 5092 C C . GLN A 1 622 ? 38.742 1.879 -75.343 1.00 78.19 622 GLN A C 1
ATOM 5094 O O . GLN A 1 622 ? 39.649 1.462 -76.067 1.00 78.19 622 GLN A O 1
ATOM 5099 N N . HIS A 1 623 ? 37.460 1.599 -75.597 1.00 83.19 623 HIS A N 1
ATOM 5100 C CA . HIS A 1 623 ? 37.006 0.946 -76.824 1.00 83.19 623 HIS A CA 1
ATOM 5101 C C . HIS A 1 623 ? 37.248 1.840 -78.045 1.00 83.19 623 HIS A C 1
ATOM 5103 O O . HIS A 1 623 ? 37.880 1.391 -78.999 1.00 83.19 623 HIS A O 1
ATOM 5109 N N . ASP A 1 624 ? 36.841 3.107 -77.982 1.00 79.50 624 ASP A N 1
ATOM 5110 C CA . ASP A 1 624 ? 37.020 4.092 -79.051 1.00 79.50 624 ASP A CA 1
ATOM 5111 C C . ASP A 1 624 ? 38.517 4.308 -79.351 1.00 79.50 624 ASP A C 1
ATOM 5113 O O . ASP A 1 624 ? 38.934 4.264 -80.506 1.00 79.50 624 ASP A O 1
ATOM 5117 N N . ILE A 1 625 ? 39.371 4.392 -78.321 1.00 78.06 625 ILE A N 1
ATOM 5118 C CA . ILE A 1 625 ? 40.838 4.402 -78.466 1.00 78.06 625 ILE A CA 1
ATOM 5119 C C . ILE A 1 625 ? 41.341 3.128 -79.164 1.00 78.06 625 ILE A C 1
ATOM 5121 O O . ILE A 1 625 ? 42.196 3.218 -80.044 1.00 78.06 625 ILE A O 1
ATOM 5125 N N . LYS A 1 626 ? 40.825 1.938 -78.826 1.00 79.62 626 LYS A N 1
ATOM 5126 C CA . LYS A 1 626 ? 41.200 0.679 -79.502 1.00 79.62 626 LYS A CA 1
ATOM 5127 C C . LYS A 1 626 ? 40.734 0.637 -80.962 1.00 79.62 626 LYS A C 1
ATOM 5129 O O . LYS A 1 626 ? 41.435 0.045 -81.782 1.00 79.62 626 LYS A O 1
ATOM 5134 N N . VAL A 1 627 ? 39.592 1.243 -81.296 1.00 80.00 627 VAL A N 1
ATOM 5135 C CA . VAL A 1 627 ? 39.107 1.393 -82.681 1.00 80.00 627 VAL A CA 1
ATOM 5136 C C . VAL A 1 627 ? 40.021 2.343 -83.453 1.00 80.00 627 VAL A C 1
ATOM 5138 O O . VAL A 1 627 ? 40.612 1.924 -84.447 1.00 80.00 627 VAL A O 1
ATOM 5141 N N . LEU A 1 628 ? 40.275 3.544 -82.926 1.00 77.56 628 LEU A N 1
ATOM 5142 C CA . LEU A 1 628 ? 41.208 4.515 -83.506 1.00 77.56 628 LEU A CA 1
ATOM 5143 C C . LEU A 1 628 ? 42.625 3.931 -83.672 1.00 77.56 628 LEU A C 1
ATOM 5145 O O . LEU A 1 628 ? 43.276 4.164 -84.682 1.00 77.56 628 LEU A O 1
ATOM 5149 N N . GLN A 1 629 ? 43.105 3.096 -82.744 1.00 76.69 629 GLN A N 1
ATOM 5150 C CA . GLN A 1 629 ? 44.389 2.381 -82.866 1.00 76.69 629 GLN A CA 1
ATOM 5151 C C . GLN A 1 629 ? 44.405 1.266 -83.929 1.00 76.69 629 GLN A C 1
ATOM 5153 O O . GLN A 1 629 ? 45.489 0.808 -84.312 1.00 76.69 629 GLN A O 1
ATOM 5158 N N . ARG A 1 630 ? 43.247 0.764 -84.376 1.00 75.06 630 ARG A N 1
ATOM 5159 C CA . ARG A 1 630 ? 43.150 -0.130 -85.546 1.00 75.06 630 ARG A CA 1
ATOM 5160 C C . ARG A 1 630 ? 43.109 0.687 -86.829 1.00 75.06 630 ARG A C 1
ATOM 5162 O O . ARG A 1 630 ? 43.860 0.382 -87.746 1.00 75.06 630 ARG A O 1
ATOM 5169 N N . GLU A 1 631 ? 42.307 1.747 -86.863 1.00 76.19 631 GLU A N 1
ATOM 5170 C CA . GLU A 1 631 ? 42.219 2.665 -88.003 1.00 76.19 631 GLU A CA 1
ATOM 5171 C C . GLU A 1 631 ? 43.570 3.322 -88.300 1.00 76.19 631 GLU A C 1
ATOM 5173 O O . GLU A 1 631 ? 44.017 3.319 -89.440 1.00 76.19 631 GLU A O 1
ATOM 5178 N N . LEU A 1 632 ? 44.288 3.790 -87.277 1.00 71.75 632 LEU A N 1
ATOM 5179 C CA . LEU A 1 632 ? 45.607 4.408 -87.422 1.00 71.75 632 LEU A CA 1
ATOM 5180 C C . LEU A 1 632 ? 46.677 3.395 -87.868 1.00 71.75 632 LEU A C 1
ATOM 5182 O O . LEU A 1 632 ? 47.573 3.749 -88.632 1.00 71.75 632 LEU A O 1
ATOM 5186 N N . ARG A 1 633 ? 46.551 2.114 -87.482 1.00 74.94 633 ARG A N 1
ATOM 5187 C CA . ARG A 1 633 ? 47.362 1.025 -88.057 1.00 74.94 633 ARG A CA 1
ATOM 5188 C C . ARG A 1 633 ? 47.040 0.796 -89.530 1.00 74.94 633 ARG A C 1
ATOM 5190 O O . ARG A 1 633 ? 47.964 0.745 -90.331 1.00 74.94 633 ARG A O 1
ATOM 5197 N N . HIS A 1 634 ? 45.762 0.748 -89.893 1.00 73.62 634 HIS A N 1
ATOM 5198 C CA . HIS A 1 634 ? 45.336 0.584 -91.280 1.00 73.62 634 HIS A CA 1
ATOM 5199 C C . HIS A 1 634 ? 45.776 1.764 -92.168 1.00 73.62 634 HIS A C 1
ATOM 5201 O O . HIS A 1 634 ? 46.290 1.563 -93.264 1.00 73.62 634 HIS A O 1
ATOM 5207 N N . VAL A 1 635 ? 45.680 3.002 -91.670 1.00 70.69 635 VAL A N 1
ATOM 5208 C CA . VAL A 1 635 ? 46.228 4.193 -92.339 1.00 70.69 635 VAL A CA 1
ATOM 5209 C C . VAL A 1 635 ? 47.748 4.088 -92.490 1.00 70.69 635 VAL A C 1
ATOM 5211 O O . VAL A 1 635 ? 48.265 4.416 -93.553 1.00 70.69 635 VAL A O 1
ATOM 5214 N N . SER A 1 636 ? 48.469 3.586 -91.482 1.00 69.19 636 SER A N 1
ATOM 5215 C CA . SER A 1 636 ? 49.916 3.341 -91.578 1.00 69.19 636 SER A CA 1
ATOM 5216 C C . SER A 1 636 ? 50.260 2.293 -92.649 1.00 69.19 636 SER A C 1
ATOM 5218 O O . SER A 1 636 ? 51.154 2.512 -93.461 1.00 69.19 636 SER A O 1
ATOM 5220 N N . GLU A 1 637 ? 49.502 1.196 -92.736 1.00 71.81 637 GLU A N 1
ATOM 5221 C CA . GLU A 1 637 ? 49.648 0.177 -93.789 1.00 71.81 637 GLU A CA 1
ATOM 5222 C C . GLU A 1 637 ? 49.394 0.760 -95.191 1.00 71.81 637 GLU A C 1
ATOM 5224 O O . GLU A 1 637 ? 50.171 0.517 -96.117 1.00 71.81 637 GLU A O 1
ATOM 5229 N N . VAL A 1 638 ? 48.356 1.590 -95.347 1.00 69.88 638 VAL A N 1
ATOM 5230 C CA . VAL A 1 638 ? 48.054 2.307 -96.599 1.00 69.88 638 VAL A CA 1
ATOM 5231 C C . VAL A 1 638 ? 49.152 3.321 -96.950 1.00 69.88 638 VAL A C 1
ATOM 5233 O O . VAL A 1 638 ? 49.492 3.478 -98.125 1.00 69.88 638 VAL A O 1
ATOM 5236 N N . LEU A 1 639 ? 49.756 3.987 -95.961 1.00 68.56 639 LEU A N 1
ATOM 5237 C CA . LEU A 1 639 ? 50.894 4.885 -96.179 1.00 68.56 639 LEU A CA 1
ATOM 5238 C C . LEU A 1 639 ? 52.149 4.121 -96.627 1.00 68.56 639 LEU A C 1
ATOM 5240 O O . LEU A 1 639 ? 52.789 4.557 -97.579 1.00 68.56 639 LEU A O 1
ATOM 5244 N N . VAL A 1 640 ? 52.446 2.951 -96.052 1.00 70.94 640 VAL A N 1
ATOM 5245 C CA . VAL A 1 640 ? 53.546 2.078 -96.510 1.00 70.94 640 VAL A CA 1
ATOM 5246 C C . VAL A 1 640 ? 53.314 1.596 -97.949 1.00 70.94 640 VAL A C 1
ATOM 5248 O O . VAL A 1 640 ? 54.223 1.652 -98.779 1.00 70.94 640 VAL A O 1
ATOM 5251 N N . GLN A 1 641 ? 52.083 1.204 -98.300 1.00 68.88 641 GLN A N 1
ATOM 5252 C CA . GLN A 1 641 ? 51.727 0.870 -99.688 1.00 68.88 641 GLN A CA 1
ATOM 5253 C C . GLN A 1 641 ? 51.916 2.069 -100.635 1.00 68.88 641 GLN A C 1
ATOM 5255 O O . GLN A 1 641 ? 52.408 1.910 -101.756 1.00 68.88 641 GLN A O 1
ATOM 5260 N N . ARG A 1 642 ? 51.590 3.285 -100.180 1.00 68.06 642 ARG A N 1
ATOM 5261 C CA . ARG A 1 642 ? 51.808 4.527 -100.935 1.00 68.06 642 ARG A CA 1
ATOM 5262 C C . ARG A 1 642 ? 53.293 4.872 -101.088 1.00 68.06 642 ARG A C 1
ATOM 5264 O O . ARG A 1 642 ? 53.685 5.348 -102.150 1.00 68.06 642 ARG A O 1
ATOM 5271 N N . GLU A 1 643 ? 54.131 4.605 -100.090 1.00 64.81 643 GLU A N 1
ATOM 5272 C CA . GLU A 1 643 ? 55.588 4.746 -100.204 1.00 64.81 643 GLU A CA 1
ATOM 5273 C C . GLU A 1 643 ? 56.182 3.748 -101.204 1.00 64.81 643 GLU A C 1
ATOM 5275 O O . GLU A 1 643 ? 57.041 4.121 -102.003 1.00 64.81 643 GLU A O 1
ATOM 5280 N N . HIS A 1 644 ? 55.689 2.507 -101.238 1.00 70.12 644 HIS A N 1
ATOM 5281 C CA . HIS A 1 644 ? 56.090 1.528 -102.252 1.00 70.12 644 HIS A CA 1
ATOM 5282 C C . HIS A 1 644 ? 55.670 1.962 -103.669 1.00 70.12 644 HIS A C 1
ATOM 5284 O O . HIS A 1 644 ? 56.474 1.874 -104.598 1.00 70.12 644 HIS A O 1
ATOM 5290 N N . ALA A 1 645 ? 54.465 2.520 -103.834 1.00 67.69 645 ALA A N 1
ATOM 5291 C CA . ALA A 1 645 ? 54.025 3.105 -105.103 1.00 67.69 645 ALA A CA 1
ATOM 5292 C C . ALA A 1 645 ? 54.875 4.325 -105.521 1.00 67.69 645 ALA A C 1
ATOM 5294 O O . ALA A 1 645 ? 55.281 4.426 -106.678 1.00 67.69 645 ALA A O 1
ATOM 5295 N N . ASN A 1 646 ? 55.218 5.214 -104.582 1.00 68.50 646 ASN A N 1
ATOM 5296 C CA . ASN A 1 646 ? 56.117 6.348 -104.832 1.00 68.50 646 ASN A CA 1
ATOM 5297 C C . ASN A 1 646 ? 57.543 5.890 -105.192 1.00 68.50 646 ASN A C 1
ATOM 5299 O O . ASN A 1 646 ? 58.190 6.509 -106.033 1.00 68.50 646 ASN A O 1
ATOM 5303 N N . SER A 1 647 ? 58.034 4.799 -104.596 1.00 71.38 647 SER A N 1
ATOM 5304 C CA . SER A 1 647 ? 59.329 4.196 -104.939 1.00 71.38 647 SER A CA 1
ATOM 5305 C C . SER A 1 647 ? 59.345 3.678 -106.383 1.00 71.38 647 SER A C 1
ATOM 5307 O O . SER A 1 647 ? 60.259 4.001 -107.144 1.00 71.38 647 SER A O 1
ATOM 5309 N N . ALA A 1 648 ? 58.291 2.968 -106.802 1.00 69.06 648 ALA A N 1
ATOM 5310 C CA . ALA A 1 648 ? 58.125 2.526 -108.188 1.00 69.06 648 ALA A CA 1
ATOM 5311 C C . ALA A 1 648 ? 58.030 3.712 -109.170 1.00 69.06 648 ALA A C 1
ATOM 5313 O O . ALA A 1 648 ? 58.691 3.709 -110.210 1.00 69.06 648 ALA A O 1
ATOM 5314 N N . LEU A 1 649 ? 57.284 4.766 -108.814 1.00 72.50 649 LEU A N 1
ATOM 5315 C CA . LEU A 1 649 ? 57.189 5.990 -109.614 1.00 72.50 649 LEU A CA 1
ATOM 5316 C C . LEU A 1 649 ? 58.553 6.690 -109.755 1.00 72.50 649 LEU A C 1
ATOM 5318 O O . LEU A 1 649 ? 58.919 7.112 -110.850 1.00 72.50 649 LEU A O 1
ATOM 5322 N N . ASN A 1 650 ? 59.345 6.758 -108.682 1.00 70.38 650 ASN A N 1
ATOM 5323 C CA . ASN A 1 650 ? 60.694 7.329 -108.717 1.00 70.38 650 ASN A CA 1
ATOM 5324 C C . ASN A 1 650 ? 61.661 6.506 -109.587 1.00 70.38 650 ASN A C 1
ATOM 5326 O O . ASN A 1 650 ? 62.478 7.090 -110.299 1.00 70.38 650 ASN A O 1
ATOM 5330 N N . GLN A 1 651 ? 61.549 5.172 -109.605 1.00 71.62 651 GLN A N 1
ATOM 5331 C CA . GLN A 1 651 ? 62.307 4.333 -110.545 1.00 71.62 651 GLN A CA 1
ATOM 5332 C C . GLN A 1 651 ? 61.919 4.618 -112.005 1.00 71.62 651 GLN A C 1
ATOM 5334 O O . GLN A 1 651 ? 62.796 4.707 -112.866 1.00 71.62 651 GLN A O 1
ATOM 5339 N N . GLN A 1 652 ? 60.631 4.836 -112.280 1.00 73.62 652 GLN A N 1
ATOM 5340 C CA . GLN A 1 652 ? 60.138 5.190 -113.613 1.00 73.62 652 GLN A CA 1
ATOM 5341 C C . GLN A 1 652 ? 60.610 6.591 -114.053 1.00 73.62 652 GLN A C 1
ATOM 5343 O O . GLN A 1 652 ? 61.053 6.770 -115.188 1.00 73.62 652 GLN A O 1
ATOM 5348 N N . ILE A 1 653 ? 60.615 7.573 -113.143 1.00 72.44 653 ILE A N 1
ATOM 5349 C CA . ILE A 1 653 ? 61.200 8.907 -113.374 1.00 72.44 653 ILE A CA 1
ATOM 5350 C C . ILE A 1 653 ? 62.707 8.802 -113.652 1.00 72.44 653 ILE A C 1
ATOM 5352 O O . ILE A 1 653 ? 63.213 9.480 -114.548 1.00 72.44 653 ILE A O 1
ATOM 5356 N N . GLN A 1 654 ? 63.433 7.931 -112.945 1.00 74.12 654 GLN A N 1
ATOM 5357 C CA . GLN A 1 654 ? 64.861 7.713 -113.185 1.00 74.12 654 GLN A CA 1
ATOM 5358 C C . GLN A 1 654 ? 65.129 7.084 -114.563 1.00 74.12 654 GLN A C 1
ATOM 5360 O O . GLN A 1 654 ? 66.076 7.493 -115.237 1.00 74.12 654 GLN A O 1
ATOM 5365 N N . GLN A 1 655 ? 64.292 6.141 -115.015 1.00 73.81 655 GLN A N 1
ATOM 5366 C CA . GLN A 1 655 ? 64.368 5.588 -116.375 1.00 73.81 655 GLN A CA 1
ATOM 5367 C C . GLN A 1 655 ? 64.148 6.676 -117.435 1.00 73.81 655 GLN A C 1
ATOM 5369 O O . GLN A 1 655 ? 65.016 6.876 -118.283 1.00 73.81 655 GLN A O 1
ATOM 5374 N N . LEU A 1 656 ? 63.064 7.452 -117.323 1.00 75.25 656 LEU A N 1
ATOM 5375 C CA . LEU A 1 656 ? 62.762 8.556 -118.244 1.00 75.25 656 LEU A CA 1
ATOM 5376 C C . LEU A 1 656 ? 63.858 9.636 -118.247 1.00 75.25 656 LEU A C 1
ATOM 5378 O O . LEU A 1 656 ? 64.180 10.193 -119.293 1.00 75.25 656 LEU A O 1
ATOM 5382 N N . THR A 1 657 ? 64.483 9.905 -117.098 1.00 75.06 657 THR A N 1
ATOM 5383 C CA . THR A 1 657 ? 65.611 10.848 -116.986 1.00 75.06 657 THR A CA 1
ATOM 5384 C C . THR A 1 657 ? 66.854 10.332 -117.718 1.00 75.06 657 THR A C 1
ATOM 5386 O O . THR A 1 657 ? 67.552 11.104 -118.379 1.00 75.06 657 THR A O 1
ATOM 5389 N N . ASN A 1 658 ? 67.124 9.025 -117.652 1.00 76.25 658 ASN A N 1
ATOM 5390 C CA . ASN A 1 658 ? 68.227 8.398 -118.380 1.00 76.25 658 ASN A CA 1
ATOM 5391 C C . ASN A 1 658 ? 67.969 8.389 -119.901 1.00 76.25 658 ASN A C 1
ATOM 5393 O O . ASN A 1 658 ? 68.886 8.672 -120.671 1.00 76.25 658 ASN A O 1
ATOM 5397 N N . GLU A 1 659 ? 66.731 8.134 -120.339 1.00 76.25 659 GLU A N 1
ATOM 5398 C CA . GLU A 1 659 ? 66.330 8.217 -121.753 1.00 76.25 659 GLU A CA 1
ATOM 5399 C C . GLU A 1 659 ? 66.419 9.649 -122.298 1.00 76.25 659 GLU A C 1
ATOM 5401 O O . GLU A 1 659 ? 66.980 9.868 -123.375 1.00 76.25 659 GLU A O 1
ATOM 5406 N N . LEU A 1 660 ? 65.943 10.640 -121.534 1.00 75.69 660 LEU A N 1
ATOM 5407 C CA . LEU A 1 660 ? 66.060 12.057 -121.882 1.00 75.69 660 LEU A CA 1
ATOM 5408 C C . LEU A 1 660 ? 67.531 12.464 -122.044 1.00 75.69 660 LEU A C 1
ATOM 5410 O O . LEU A 1 660 ? 67.881 13.147 -123.005 1.00 75.69 660 LEU A O 1
ATOM 5414 N N . LYS A 1 661 ? 68.405 11.995 -121.145 1.00 77.69 661 LYS A N 1
ATOM 5415 C CA . LYS A 1 661 ? 69.847 12.247 -121.216 1.00 77.69 661 LYS A CA 1
ATOM 5416 C C . LYS A 1 661 ? 70.484 11.604 -122.451 1.00 77.69 661 LYS A C 1
ATOM 5418 O O . LYS A 1 661 ? 71.213 12.286 -123.163 1.00 77.69 661 LYS A O 1
ATOM 5423 N N . ALA A 1 662 ? 70.141 10.354 -122.769 1.00 75.94 662 ALA A N 1
ATOM 5424 C CA . ALA A 1 662 ? 70.601 9.696 -123.994 1.00 75.94 662 ALA A CA 1
ATOM 5425 C C . ALA A 1 662 ? 70.155 10.454 -125.261 1.00 75.94 662 ALA A C 1
ATOM 5427 O O . ALA A 1 662 ? 70.950 10.648 -126.181 1.00 75.94 662 ALA A O 1
ATOM 5428 N N . LYS A 1 663 ? 68.916 10.965 -125.292 1.00 78.00 663 LYS A N 1
ATOM 5429 C CA . LYS A 1 663 ? 68.417 11.803 -126.398 1.00 78.00 663 LYS A CA 1
ATOM 5430 C C . LYS A 1 663 ? 69.088 13.175 -126.465 1.00 78.00 663 LYS A C 1
ATOM 5432 O O . LYS A 1 663 ? 69.307 13.694 -127.559 1.00 78.00 663 LYS A O 1
ATOM 5437 N N . GLN A 1 664 ? 69.471 13.748 -125.328 1.00 75.50 664 GLN A N 1
ATOM 5438 C CA . GLN A 1 664 ? 70.241 14.988 -125.277 1.00 75.50 664 GLN A CA 1
ATOM 5439 C C . GLN A 1 664 ? 71.689 14.788 -125.764 1.00 75.50 664 GLN A C 1
ATOM 5441 O O . GLN A 1 664 ? 72.221 15.660 -126.452 1.00 75.50 664 GLN A O 1
ATOM 5446 N N . ASP A 1 665 ? 72.299 13.632 -125.492 1.00 76.69 665 ASP A N 1
ATOM 5447 C CA . ASP A 1 665 ? 73.624 13.266 -126.005 1.00 76.69 665 ASP A CA 1
ATOM 5448 C C . ASP A 1 665 ? 73.595 12.971 -127.524 1.00 76.69 665 ASP A C 1
ATOM 5450 O O . ASP A 1 665 ? 74.476 13.436 -128.255 1.00 76.69 665 ASP A O 1
ATOM 5454 N N . GLU A 1 666 ? 72.546 12.306 -128.036 1.00 77.62 666 GLU A N 1
ATOM 5455 C CA . GLU A 1 666 ? 72.273 12.196 -129.485 1.00 77.62 666 GLU A CA 1
ATOM 5456 C C . GLU A 1 666 ? 72.137 13.584 -130.137 1.00 77.62 666 GLU A C 1
ATOM 5458 O O . GLU A 1 666 ? 72.768 13.860 -131.161 1.00 77.62 666 GLU A O 1
ATOM 5463 N N . PHE A 1 667 ? 71.367 14.492 -129.527 1.00 75.62 667 PHE A N 1
ATOM 5464 C CA . PHE A 1 667 ? 71.199 15.858 -130.027 1.00 75.62 667 PHE A CA 1
ATOM 5465 C C . PHE A 1 667 ? 72.530 16.626 -130.060 1.00 75.62 667 PHE A C 1
ATOM 5467 O O . PHE A 1 667 ? 72.833 17.289 -131.053 1.00 75.62 667 PHE A O 1
ATOM 5474 N N . GLN A 1 668 ? 73.383 16.485 -129.038 1.00 74.81 668 GLN A N 1
ATOM 5475 C CA . GLN A 1 668 ? 74.728 17.071 -129.045 1.00 74.81 668 GLN A CA 1
ATOM 5476 C C . GLN A 1 668 ? 75.650 16.453 -130.109 1.00 74.81 668 GLN A C 1
ATOM 5478 O O . GLN A 1 668 ? 76.476 17.168 -130.685 1.00 74.81 668 GLN A O 1
ATOM 5483 N N . GLN A 1 669 ? 75.529 15.154 -130.411 1.00 75.25 669 GLN A N 1
ATOM 5484 C CA . GLN A 1 669 ? 76.238 14.538 -131.541 1.00 75.25 669 GLN A CA 1
ATOM 5485 C C . GLN A 1 669 ? 75.775 15.114 -132.884 1.00 75.25 669 GLN A C 1
ATOM 5487 O O . GLN A 1 669 ? 76.617 15.479 -133.710 1.00 75.25 669 GLN A O 1
ATOM 5492 N N . ILE A 1 670 ? 74.462 15.260 -133.085 1.00 75.94 670 ILE A N 1
ATOM 5493 C CA . ILE A 1 670 ? 73.888 15.889 -134.282 1.00 75.94 670 ILE A CA 1
ATOM 5494 C C . ILE A 1 670 ? 74.380 17.337 -134.400 1.00 75.94 670 ILE A C 1
ATOM 5496 O O . ILE A 1 670 ? 74.862 17.728 -135.460 1.00 75.94 670 ILE A O 1
ATOM 5500 N N . GLN A 1 671 ? 74.367 18.109 -133.311 1.00 73.75 671 GLN A N 1
ATOM 5501 C CA . GLN A 1 671 ? 74.841 19.495 -133.289 1.00 73.75 671 GLN A CA 1
ATOM 5502 C C . GLN A 1 671 ? 76.346 19.609 -133.608 1.00 73.75 671 GLN A C 1
ATOM 5504 O O . GLN A 1 671 ? 76.752 20.488 -134.368 1.00 73.75 671 GLN A O 1
ATOM 5509 N N . LYS A 1 672 ? 77.185 18.688 -133.107 1.00 74.50 672 LYS A N 1
ATOM 5510 C CA . LYS A 1 672 ? 78.615 18.608 -133.468 1.00 74.50 672 LYS A CA 1
ATOM 5511 C C . LYS A 1 672 ? 78.828 18.228 -134.938 1.00 74.50 672 LYS A C 1
ATOM 5513 O O . LYS A 1 672 ? 79.706 18.798 -135.584 1.00 74.50 672 LYS A O 1
ATOM 5518 N N . SER A 1 673 ? 78.023 17.312 -135.478 1.00 74.38 673 SER A N 1
ATOM 5519 C CA . SER A 1 673 ? 78.040 16.949 -136.903 1.00 74.38 673 SER A CA 1
ATOM 5520 C C . SER A 1 673 ? 77.646 18.137 -137.788 1.00 74.38 673 SER A C 1
ATOM 5522 O O . SER A 1 673 ? 78.366 18.482 -138.727 1.00 74.38 673 SER A O 1
ATOM 5524 N N . LEU A 1 674 ? 76.563 18.833 -137.428 1.00 75.50 674 LEU A N 1
ATOM 5525 C CA . LEU A 1 674 ? 76.049 19.994 -138.149 1.00 75.50 674 LEU A CA 1
ATOM 5526 C C . LEU A 1 674 ? 77.055 21.153 -138.142 1.00 75.50 674 LEU A C 1
ATOM 5528 O O . LEU A 1 674 ? 77.341 21.710 -139.196 1.00 75.50 674 LEU A O 1
ATOM 5532 N N . ASN A 1 675 ? 77.678 21.454 -136.998 1.00 73.94 675 ASN A N 1
ATOM 5533 C CA . ASN A 1 675 ? 78.727 22.478 -136.908 1.00 73.94 675 ASN A CA 1
ATOM 5534 C C . ASN A 1 675 ? 79.975 22.118 -137.735 1.00 73.94 675 ASN A C 1
ATOM 5536 O O . ASN A 1 675 ? 80.600 23.001 -138.319 1.00 73.94 675 ASN A O 1
ATOM 5540 N N . LYS A 1 676 ? 80.320 20.827 -137.851 1.00 74.75 676 LYS A N 1
ATOM 5541 C CA . LYS A 1 676 ? 81.418 20.362 -138.717 1.00 74.75 676 LYS A CA 1
ATOM 5542 C C . LYS A 1 676 ? 81.084 20.522 -140.207 1.00 74.75 676 LYS A C 1
ATOM 5544 O O . LYS A 1 676 ? 81.958 20.890 -140.991 1.00 74.75 676 LYS A O 1
ATOM 5549 N N . GLN A 1 677 ? 79.827 20.303 -140.597 1.00 71.69 677 GLN A N 1
ATOM 5550 C CA . GLN A 1 677 ? 79.343 20.605 -141.951 1.00 71.69 677 GLN A CA 1
ATOM 5551 C C . GLN A 1 677 ? 79.276 22.119 -142.214 1.00 71.69 677 GLN A C 1
ATOM 5553 O O . GLN A 1 677 ? 79.639 22.557 -143.305 1.00 71.69 677 GLN A O 1
ATOM 5558 N N . LEU A 1 678 ? 78.884 22.921 -141.217 1.00 72.94 678 LEU A N 1
ATOM 5559 C CA . LEU A 1 678 ? 78.834 24.382 -141.305 1.00 72.94 678 LEU A CA 1
ATOM 5560 C C . LEU A 1 678 ? 80.231 24.980 -141.525 1.00 72.94 678 LEU A C 1
ATOM 5562 O O . LEU A 1 678 ? 80.408 25.776 -142.441 1.00 72.94 678 LEU A O 1
ATOM 5566 N N . ALA A 1 679 ? 81.236 24.524 -140.768 1.00 68.75 679 ALA A N 1
ATOM 5567 C CA . ALA A 1 679 ? 82.628 24.941 -140.941 1.00 68.75 679 ALA A CA 1
ATOM 5568 C C . ALA A 1 679 ? 83.167 24.589 -142.342 1.00 68.75 679 ALA A C 1
ATOM 5570 O O . ALA A 1 679 ? 83.759 25.434 -143.011 1.00 68.75 679 ALA A O 1
ATOM 5571 N N . SER A 1 680 ? 82.879 23.378 -142.839 1.00 70.81 680 SER A N 1
ATOM 5572 C CA . SER A 1 680 ? 83.246 22.968 -144.204 1.00 70.81 680 SER A CA 1
ATOM 5573 C C . SER A 1 680 ? 82.546 23.809 -145.286 1.00 70.81 680 SER A C 1
ATOM 5575 O O . SER A 1 680 ? 83.154 24.148 -146.302 1.00 70.81 680 SER A O 1
ATOM 5577 N N . LYS A 1 681 ? 81.286 24.207 -145.061 1.00 71.62 681 LYS A N 1
ATOM 5578 C CA . LYS A 1 681 ? 80.555 25.146 -145.927 1.00 71.62 681 LYS A CA 1
ATOM 5579 C C . LYS A 1 681 ? 81.117 26.569 -145.859 1.00 71.62 681 LYS A C 1
ATOM 5581 O O . LYS A 1 681 ? 81.155 27.236 -146.887 1.00 71.62 681 LYS A O 1
ATOM 5586 N N . GLN A 1 682 ? 81.582 27.024 -144.697 1.00 66.56 682 GLN A N 1
ATOM 5587 C CA . GLN A 1 682 ? 82.205 28.340 -144.528 1.00 66.56 682 GLN A CA 1
ATOM 5588 C C . GLN A 1 682 ? 83.581 28.418 -145.210 1.00 66.56 682 GLN A C 1
ATOM 5590 O O . GLN A 1 682 ? 83.853 29.409 -145.879 1.00 66.56 682 GLN A O 1
ATOM 5595 N N . GLU A 1 683 ? 84.403 27.361 -145.174 1.00 67.31 683 GLU A N 1
ATOM 5596 C CA . GLU A 1 683 ? 85.630 27.295 -145.991 1.00 67.31 683 GLU A CA 1
ATOM 5597 C C . GLU A 1 683 ? 85.341 27.311 -147.504 1.00 67.31 683 GLU A C 1
ATOM 5599 O O . GLU A 1 683 ? 86.094 27.911 -148.273 1.00 67.31 683 GLU A O 1
ATOM 5604 N N . GLN A 1 684 ? 84.242 26.686 -147.947 1.00 65.44 684 GLN A N 1
ATOM 5605 C CA . GLN A 1 684 ? 83.800 26.764 -149.346 1.00 65.44 684 GLN A CA 1
ATOM 5606 C C . GLN A 1 684 ? 83.324 28.176 -149.724 1.00 65.44 684 GLN A C 1
ATOM 5608 O O . GLN A 1 684 ? 83.635 28.632 -150.821 1.00 65.44 684 GLN A O 1
ATOM 5613 N N . LEU A 1 685 ? 82.630 28.878 -148.821 1.00 63.38 685 LEU A N 1
ATOM 5614 C CA . LEU A 1 685 ? 82.187 30.265 -149.011 1.00 63.38 685 LEU A CA 1
ATOM 5615 C C . LEU A 1 685 ? 83.359 31.250 -149.087 1.00 63.38 685 LEU A C 1
ATOM 5617 O O . LEU A 1 685 ? 83.403 32.041 -150.020 1.00 63.38 685 LEU A O 1
ATOM 5621 N N . VAL A 1 686 ? 84.366 31.140 -148.213 1.00 67.81 686 VAL A N 1
ATOM 5622 C CA . VAL A 1 686 ? 85.563 32.006 -148.266 1.00 67.81 686 VAL A CA 1
ATOM 5623 C C . VAL A 1 686 ? 86.319 31.853 -149.594 1.00 67.81 686 VAL A C 1
ATOM 5625 O O . VAL A 1 686 ? 86.773 32.844 -150.163 1.00 67.81 686 VAL A O 1
ATOM 5628 N N . ARG A 1 687 ? 86.402 30.633 -150.147 1.00 61.12 687 ARG A N 1
ATOM 5629 C CA . ARG A 1 687 ? 86.965 30.409 -151.494 1.00 61.12 687 ARG A CA 1
ATOM 5630 C C . ARG A 1 687 ? 86.069 30.944 -152.617 1.00 61.12 687 ARG A C 1
ATOM 5632 O O . ARG A 1 687 ? 86.572 31.251 -153.693 1.00 61.12 687 ARG A O 1
ATOM 5639 N N . TYR A 1 688 ? 84.761 31.049 -152.390 1.00 63.06 688 TYR A N 1
ATOM 5640 C CA . TYR A 1 688 ? 83.821 31.625 -153.350 1.00 63.06 688 TYR A CA 1
ATOM 5641 C C . TYR A 1 688 ? 83.909 33.158 -153.364 1.00 63.06 688 TYR A C 1
ATOM 5643 O O . TYR A 1 688 ? 84.007 33.742 -154.439 1.00 63.06 688 TYR A O 1
ATOM 5651 N N . ASP A 1 689 ? 83.987 33.798 -152.194 1.00 58.47 689 ASP A N 1
ATOM 5652 C CA . ASP A 1 689 ? 84.126 35.255 -152.056 1.00 58.47 689 ASP A CA 1
ATOM 5653 C C . ASP A 1 689 ? 85.480 35.766 -152.579 1.00 58.47 689 ASP A C 1
ATOM 5655 O O . ASP A 1 689 ? 85.539 36.814 -153.221 1.00 58.47 689 ASP A O 1
ATOM 5659 N N . GLN A 1 690 ? 86.565 35.001 -152.400 1.00 60.53 690 GLN A N 1
ATOM 5660 C CA . GLN A 1 690 ? 87.867 35.317 -153.008 1.00 60.53 690 GLN A CA 1
ATOM 5661 C C . GLN A 1 690 ? 87.808 35.310 -154.546 1.00 60.53 690 GLN A C 1
ATOM 5663 O O . GLN A 1 690 ? 88.350 36.212 -155.184 1.00 60.53 690 GLN A O 1
ATOM 5668 N N . ASN A 1 691 ? 87.095 34.350 -155.145 1.00 59.53 691 ASN A N 1
ATOM 5669 C CA . ASN A 1 691 ? 86.875 34.312 -156.594 1.00 59.53 691 ASN A CA 1
ATOM 5670 C C . ASN A 1 691 ? 85.901 35.408 -157.067 1.00 59.53 691 ASN A C 1
ATOM 5672 O O . ASN A 1 691 ? 86.069 35.951 -158.158 1.00 59.53 691 ASN A O 1
ATOM 5676 N N . LEU A 1 692 ? 84.900 35.765 -156.254 1.00 58.16 692 LEU A N 1
ATOM 5677 C CA . LEU A 1 692 ? 83.936 36.819 -156.572 1.00 58.16 692 LEU A CA 1
ATOM 5678 C C . LEU A 1 692 ? 84.608 38.200 -156.604 1.00 58.16 692 LEU A C 1
ATOM 5680 O O . LEU A 1 692 ? 84.392 38.964 -157.543 1.00 58.16 692 LEU A O 1
ATOM 5684 N N . HIS A 1 693 ? 85.495 38.487 -155.648 1.00 62.31 693 HIS A N 1
ATOM 5685 C CA . HIS A 1 693 ? 86.236 39.748 -155.599 1.00 62.31 693 HIS A CA 1
ATOM 5686 C C . HIS A 1 693 ? 87.172 39.927 -156.811 1.00 62.31 693 HIS A C 1
ATOM 5688 O O . HIS A 1 693 ? 87.292 41.024 -157.362 1.00 62.31 693 HIS A O 1
ATOM 5694 N N . GLU A 1 694 ? 87.775 38.838 -157.299 1.00 58.50 694 GLU A N 1
ATOM 5695 C CA . GLU A 1 694 ? 88.608 38.861 -158.507 1.00 58.50 694 GLU A CA 1
ATOM 5696 C C . GLU A 1 694 ? 87.791 39.123 -159.793 1.00 58.50 694 GLU A C 1
ATOM 5698 O O . GLU A 1 694 ? 88.297 39.718 -160.750 1.00 58.50 694 GLU A O 1
ATOM 5703 N N . VAL A 1 695 ? 86.509 38.734 -159.808 1.00 59.84 695 VAL A N 1
ATOM 5704 C CA . VAL A 1 695 ? 85.551 39.037 -160.887 1.00 59.84 695 VAL A CA 1
ATOM 5705 C C . VAL A 1 695 ? 85.014 40.470 -160.783 1.00 59.84 695 VAL A C 1
ATOM 5707 O O . VAL A 1 695 ? 84.875 41.139 -161.807 1.00 59.84 695 VAL A O 1
ATOM 5710 N N . GLU A 1 696 ? 84.772 40.996 -159.580 1.00 57.00 696 GLU A N 1
ATOM 5711 C CA . GLU A 1 696 ? 84.331 42.386 -159.384 1.00 57.00 696 GLU A CA 1
ATOM 5712 C C . GLU A 1 696 ? 85.384 43.417 -159.816 1.00 57.00 696 GLU A C 1
ATOM 5714 O O . GLU A 1 696 ? 85.033 44.438 -160.413 1.00 57.00 696 GLU A O 1
ATOM 5719 N N . ILE A 1 697 ? 86.673 43.142 -159.587 1.00 60.97 697 ILE A N 1
ATOM 5720 C CA . ILE A 1 697 ? 87.770 44.001 -160.062 1.00 60.97 697 ILE A CA 1
ATOM 5721 C C . ILE A 1 697 ? 87.810 44.025 -161.601 1.00 60.97 697 ILE A C 1
ATOM 5723 O O . ILE A 1 697 ? 87.890 45.100 -162.199 1.00 60.97 697 ILE A O 1
ATOM 5727 N N . LYS A 1 698 ? 87.663 42.864 -162.256 1.00 57.72 698 LYS A N 1
ATOM 5728 C CA . LYS A 1 698 ? 87.616 42.753 -163.729 1.00 57.72 698 LYS A CA 1
ATOM 5729 C C . LYS A 1 698 ? 86.341 43.390 -164.321 1.00 57.72 698 LYS A C 1
ATOM 5731 O O . LYS A 1 698 ? 86.394 43.987 -165.392 1.00 57.72 698 LYS A O 1
ATOM 5736 N N . SER A 1 699 ? 85.220 43.345 -163.596 1.00 53.19 699 SER A N 1
ATOM 5737 C CA . SER A 1 699 ? 83.936 43.963 -163.974 1.00 53.19 699 SER A CA 1
ATOM 5738 C C . SER A 1 699 ? 83.938 45.497 -163.867 1.00 53.19 699 SER A C 1
ATOM 5740 O O . SER A 1 699 ? 83.319 46.171 -164.690 1.00 53.19 699 SER A O 1
ATOM 5742 N N . LYS A 1 700 ? 84.664 46.075 -162.896 1.00 56.25 700 LYS A N 1
ATOM 5743 C CA . LYS A 1 700 ? 84.800 47.538 -162.763 1.00 56.25 700 LYS A CA 1
ATOM 5744 C C . LYS A 1 700 ? 85.617 48.166 -163.892 1.00 56.25 700 LYS A C 1
ATOM 5746 O O . LYS A 1 700 ? 85.190 49.184 -164.427 1.00 56.25 700 LYS A O 1
ATOM 5751 N N . TYR A 1 701 ? 86.724 47.544 -164.306 1.00 57.16 701 TYR A N 1
ATOM 5752 C CA . TYR A 1 701 ? 87.518 48.048 -165.436 1.00 57.16 701 TYR A CA 1
ATOM 5753 C C . TYR A 1 701 ? 86.738 48.032 -166.762 1.00 57.16 701 TYR A C 1
ATOM 5755 O O . TYR A 1 701 ? 86.813 48.993 -167.519 1.00 57.16 701 TYR A O 1
ATOM 5763 N N . ALA A 1 702 ? 85.910 47.011 -167.004 1.00 56.59 702 ALA A N 1
ATOM 5764 C CA . ALA A 1 702 ? 85.120 46.898 -168.233 1.00 56.59 702 ALA A CA 1
ATOM 5765 C C . ALA A 1 702 ? 83.894 47.840 -168.319 1.00 56.59 702 ALA A C 1
ATOM 5767 O O . ALA A 1 702 ? 83.276 47.929 -169.380 1.00 56.59 702 ALA A O 1
ATOM 5768 N N . LYS A 1 703 ? 83.495 48.521 -167.230 1.00 54.19 703 LYS A N 1
ATOM 5769 C CA . LYS A 1 703 ? 82.248 49.316 -167.191 1.00 54.19 703 LYS A CA 1
ATOM 5770 C C . LYS A 1 703 ? 82.404 50.812 -167.459 1.00 54.19 703 LYS A C 1
ATOM 5772 O O . LYS A 1 703 ? 81.504 51.388 -168.062 1.00 54.19 703 LYS A O 1
ATOM 5777 N N . GLU A 1 704 ? 83.503 51.452 -167.058 1.00 53.97 704 GLU A N 1
ATOM 5778 C CA . GLU A 1 704 ? 83.672 52.904 -167.282 1.00 53.97 704 GLU A CA 1
ATOM 5779 C C . GLU A 1 704 ? 84.485 53.267 -168.529 1.00 53.97 704 GLU A C 1
ATOM 5781 O O . GLU A 1 704 ? 84.322 54.369 -169.048 1.00 53.97 704 GLU A O 1
ATOM 5786 N N . GLU A 1 705 ? 85.216 52.317 -169.119 1.00 57.84 705 GLU A N 1
ATOM 5787 C CA . GLU A 1 705 ? 85.706 52.440 -170.502 1.00 57.84 705 GLU A CA 1
ATOM 5788 C C . GLU A 1 705 ? 84.525 52.587 -171.494 1.00 57.84 705 GLU A C 1
ATOM 5790 O O . GLU A 1 705 ? 84.600 53.339 -172.464 1.00 57.84 705 GLU A O 1
ATOM 5795 N N . CYS A 1 706 ? 83.376 51.977 -171.169 1.00 56.12 706 CYS A N 1
ATOM 5796 C CA . CYS A 1 706 ? 82.100 52.147 -171.872 1.00 56.12 706 CYS A CA 1
ATOM 5797 C C . CYS A 1 706 ? 81.439 53.519 -171.589 1.00 56.12 706 CYS A C 1
ATOM 5799 O O . CYS A 1 706 ? 80.964 54.193 -172.503 1.00 56.12 706 CYS A O 1
ATOM 5801 N N . LEU A 1 707 ? 81.476 53.983 -170.332 1.00 56.78 707 LEU A N 1
ATOM 5802 C CA . LEU A 1 707 ? 80.848 55.241 -169.894 1.00 56.78 707 LEU A CA 1
ATOM 5803 C C . LEU A 1 707 ? 81.547 56.508 -170.436 1.00 56.78 707 LEU A C 1
ATOM 5805 O O . LEU A 1 707 ? 80.949 57.588 -170.471 1.00 56.78 707 LEU A O 1
ATOM 5809 N N . ILE A 1 708 ? 82.816 56.397 -170.841 1.00 61.19 708 ILE A N 1
ATOM 5810 C CA . ILE A 1 708 ? 83.543 57.457 -171.556 1.00 61.19 708 ILE A CA 1
ATOM 5811 C C . ILE A 1 708 ? 83.056 57.540 -173.013 1.00 61.19 708 ILE A C 1
ATOM 5813 O O . ILE A 1 708 ? 82.750 58.633 -173.490 1.00 61.19 708 ILE A O 1
ATOM 5817 N N . GLN A 1 709 ? 82.884 56.396 -173.685 1.00 57.88 709 GLN A N 1
ATOM 5818 C CA . GLN A 1 709 ? 82.432 56.333 -175.081 1.00 57.88 709 GLN A CA 1
ATOM 5819 C C . GLN A 1 709 ? 80.981 56.827 -175.260 1.00 57.88 709 GLN A C 1
ATOM 5821 O O . GLN A 1 709 ? 80.704 57.586 -176.191 1.00 57.88 709 GLN A O 1
ATOM 5826 N N . GLU A 1 710 ? 80.061 56.507 -174.341 1.00 56.06 710 GLU A N 1
ATOM 5827 C CA . GLU A 1 710 ? 78.675 57.016 -174.395 1.00 56.06 710 GLU A CA 1
ATOM 5828 C C . GLU A 1 710 ? 78.581 58.548 -174.242 1.00 56.06 710 GLU A C 1
ATOM 5830 O O . GLU A 1 710 ? 77.764 59.205 -174.899 1.00 56.06 710 GLU A O 1
ATOM 5835 N N . LYS A 1 711 ? 79.442 59.152 -173.409 1.00 61.69 711 LYS A N 1
ATOM 5836 C CA . LYS A 1 711 ? 79.472 60.613 -173.204 1.00 61.69 711 LYS A CA 1
ATOM 5837 C C . LYS A 1 711 ? 80.016 61.366 -174.417 1.00 61.69 711 LYS A C 1
ATOM 5839 O O . LYS A 1 711 ? 79.593 62.495 -174.663 1.00 61.69 711 LYS A O 1
ATOM 5844 N N . GLU A 1 712 ? 80.910 60.753 -175.186 1.00 62.34 712 GLU A N 1
ATOM 5845 C CA . GLU A 1 712 ? 81.472 61.344 -176.403 1.00 62.34 712 GLU A CA 1
ATOM 5846 C C . GLU A 1 712 ? 80.476 61.285 -177.576 1.00 62.34 712 GLU A C 1
ATOM 5848 O O . GLU A 1 712 ? 80.254 62.293 -178.249 1.00 62.34 712 GLU A O 1
ATOM 5853 N N . ILE A 1 713 ? 79.755 60.166 -177.731 1.00 59.22 713 ILE A N 1
ATOM 5854 C CA . ILE A 1 713 ? 78.663 60.014 -178.714 1.00 59.22 713 ILE A CA 1
ATOM 5855 C C . ILE A 1 713 ? 77.519 61.006 -178.439 1.00 59.22 713 ILE A C 1
ATOM 5857 O O . ILE A 1 713 ? 77.037 61.675 -179.354 1.00 59.22 713 ILE A O 1
ATOM 5861 N N . THR A 1 714 ? 77.127 61.176 -177.171 1.00 62.12 714 THR A N 1
ATOM 5862 C CA . THR A 1 714 ? 76.087 62.147 -176.778 1.00 62.12 714 THR A CA 1
ATOM 5863 C C . THR A 1 714 ? 76.491 63.590 -177.113 1.00 62.12 714 THR A C 1
ATOM 5865 O O . THR A 1 714 ? 75.653 64.413 -177.479 1.00 62.12 714 THR A O 1
ATOM 5868 N N . ARG A 1 715 ? 77.789 63.913 -177.035 1.00 64.94 715 ARG A N 1
ATOM 5869 C CA . ARG A 1 715 ? 78.306 65.256 -177.335 1.00 64.94 715 ARG A CA 1
ATOM 5870 C C . ARG A 1 715 ? 78.347 65.554 -178.836 1.00 64.94 715 ARG A C 1
ATOM 5872 O O . ARG A 1 715 ? 78.138 66.702 -179.216 1.00 64.94 715 ARG A O 1
ATOM 5879 N N . LEU A 1 716 ? 78.578 64.541 -179.674 1.00 61.81 716 LEU A N 1
ATOM 5880 C CA . LEU A 1 716 ? 78.568 64.667 -181.136 1.00 61.81 716 LEU A CA 1
ATOM 5881 C C . LEU A 1 716 ? 77.144 64.801 -181.700 1.00 61.81 716 LEU A C 1
ATOM 5883 O O . LEU A 1 716 ? 76.910 65.671 -182.538 1.00 61.81 716 LEU A O 1
ATOM 5887 N N . ASN A 1 717 ? 76.181 64.027 -181.187 1.00 58.72 717 ASN A N 1
ATOM 5888 C CA . ASN A 1 717 ? 74.783 64.109 -181.630 1.00 58.72 717 ASN A CA 1
ATOM 5889 C C . ASN A 1 717 ? 74.168 65.500 -181.380 1.00 58.72 717 ASN A C 1
ATOM 5891 O O . ASN A 1 717 ? 73.532 66.053 -182.275 1.00 58.72 717 ASN A O 1
ATOM 5895 N N . ASN A 1 718 ? 74.435 66.115 -180.222 1.00 61.59 718 ASN A N 1
ATOM 5896 C CA . ASN A 1 718 ? 73.922 67.455 -179.906 1.00 61.59 718 ASN A CA 1
ATOM 5897 C C . ASN A 1 718 ? 74.480 68.549 -180.843 1.00 61.59 718 ASN A C 1
ATOM 5899 O O . ASN A 1 718 ? 73.773 69.500 -181.166 1.00 61.59 718 ASN A O 1
ATOM 5903 N N . VAL A 1 719 ? 75.727 68.415 -181.315 1.00 63.66 719 VAL A N 1
ATOM 5904 C CA . VAL A 1 719 ? 76.324 69.352 -182.290 1.00 63.66 719 VAL A CA 1
ATOM 5905 C C . VAL A 1 719 ? 75.713 69.165 -183.684 1.00 63.66 719 VAL A C 1
ATOM 5907 O O . VAL A 1 719 ? 75.532 70.141 -184.414 1.00 63.66 719 VAL A O 1
ATOM 5910 N N . GLN A 1 720 ? 75.363 67.932 -184.054 1.00 57.75 720 GLN A N 1
ATOM 5911 C CA . GLN A 1 720 ? 74.722 67.634 -185.334 1.00 57.75 720 GLN A CA 1
ATOM 5912 C C . GLN A 1 720 ? 73.267 68.136 -185.377 1.00 57.75 720 GLN A C 1
ATOM 5914 O O . GLN A 1 720 ? 72.869 68.769 -186.355 1.00 57.75 720 GLN A O 1
ATOM 5919 N N . GLU A 1 721 ? 72.502 67.959 -184.296 1.00 62.56 721 GLU A N 1
ATOM 5920 C CA . GLU A 1 721 ? 71.128 68.471 -184.175 1.00 62.56 721 GLU A CA 1
ATOM 5921 C C . GLU A 1 721 ? 71.073 70.015 -184.193 1.00 62.56 721 GLU A C 1
ATOM 5923 O O . GLU A 1 721 ? 70.179 70.611 -184.802 1.00 62.56 721 GLU A O 1
ATOM 5928 N N . GLU A 1 722 ? 72.061 70.695 -183.601 1.00 64.19 722 GLU A N 1
ATOM 5929 C CA . GLU A 1 722 ? 72.163 72.161 -183.651 1.00 64.19 722 GLU A CA 1
ATOM 5930 C C . GLU A 1 722 ? 72.513 72.680 -185.065 1.00 64.19 722 GLU A C 1
ATOM 5932 O O . GLU A 1 722 ? 72.008 73.726 -185.493 1.00 64.19 722 GLU A O 1
ATOM 5937 N N . GLN A 1 723 ? 73.307 71.929 -185.841 1.00 61.44 723 GLN A N 1
ATOM 5938 C CA . GLN A 1 723 ? 73.575 72.247 -187.250 1.00 61.44 723 GLN A CA 1
ATOM 5939 C C . GLN A 1 723 ? 72.363 71.987 -188.158 1.00 61.44 723 GLN A C 1
ATOM 5941 O O . GLN A 1 723 ? 72.058 72.834 -189.001 1.00 61.44 723 GLN A O 1
ATOM 5946 N N . GLU A 1 724 ? 71.623 70.891 -187.968 1.00 60.03 724 GLU A N 1
ATOM 5947 C CA . GLU A 1 724 ? 70.390 70.625 -188.727 1.00 60.03 724 GLU A CA 1
ATOM 5948 C C . GLU A 1 724 ? 69.296 71.665 -188.443 1.00 60.03 724 GLU A C 1
ATOM 5950 O O . GLU A 1 724 ? 68.618 72.120 -189.369 1.00 60.03 724 GLU A O 1
ATOM 5955 N N . ASN A 1 725 ? 69.157 72.118 -187.193 1.00 63.53 725 ASN A N 1
ATOM 5956 C CA . ASN A 1 725 ? 68.206 73.175 -186.848 1.00 63.53 725 ASN A CA 1
ATOM 5957 C C . ASN A 1 725 ? 68.598 74.541 -187.445 1.00 63.53 725 ASN A C 1
ATOM 5959 O O . ASN A 1 725 ? 67.722 75.263 -187.926 1.00 63.53 725 ASN A O 1
ATOM 5963 N N . ARG A 1 726 ? 69.896 74.875 -187.530 1.00 62.06 726 ARG A N 1
ATOM 5964 C CA . ARG A 1 726 ? 70.360 76.046 -188.304 1.00 62.06 726 ARG A CA 1
ATOM 5965 C C . ARG A 1 726 ? 70.092 75.905 -189.805 1.00 62.06 726 ARG A C 1
ATOM 5967 O O . ARG A 1 726 ? 69.726 76.892 -190.443 1.00 62.06 726 ARG A O 1
ATOM 5974 N N . LEU A 1 727 ? 70.232 74.702 -190.365 1.00 59.66 727 LEU A N 1
ATOM 5975 C CA . LEU A 1 727 ? 69.959 74.443 -191.781 1.00 59.66 727 LEU A CA 1
ATOM 5976 C C . LEU A 1 727 ? 68.463 74.591 -192.112 1.00 59.66 727 LEU A C 1
ATOM 5978 O O . LEU A 1 727 ? 68.123 75.194 -193.130 1.00 59.66 727 LEU A O 1
ATOM 5982 N N . ARG A 1 728 ? 67.570 74.118 -191.230 1.00 61.34 728 ARG A N 1
ATOM 5983 C CA . ARG A 1 728 ? 66.113 74.316 -191.358 1.00 61.34 728 ARG A CA 1
ATOM 5984 C C . ARG A 1 728 ? 65.714 75.787 -191.279 1.00 61.34 728 ARG A C 1
ATOM 5986 O O . ARG A 1 728 ? 64.883 76.213 -192.075 1.00 61.34 728 ARG A O 1
ATOM 5993 N N . LEU A 1 729 ? 66.318 76.565 -190.376 1.00 64.50 729 LEU A N 1
ATOM 5994 C CA . LEU A 1 729 ? 66.043 78.003 -190.269 1.00 64.50 729 LEU A CA 1
ATOM 5995 C C . LEU A 1 729 ? 66.432 78.738 -191.564 1.00 64.50 729 LEU A C 1
ATOM 5997 O O . LEU A 1 729 ? 65.621 79.464 -192.133 1.00 64.50 729 LEU A O 1
ATOM 6001 N N . LEU A 1 730 ? 67.625 78.449 -192.098 1.00 61.34 730 LEU A N 1
ATOM 6002 C CA . LEU A 1 730 ? 68.087 78.992 -193.380 1.00 61.34 730 LEU A CA 1
ATOM 6003 C C . LEU A 1 730 ? 67.202 78.568 -194.563 1.00 61.34 730 LEU A C 1
ATOM 6005 O O . LEU A 1 730 ? 66.942 79.384 -195.442 1.00 61.34 730 LEU A O 1
ATOM 6009 N N . GLN A 1 731 ? 66.698 77.330 -194.591 1.00 57.56 731 GLN A N 1
ATOM 6010 C CA . GLN A 1 731 ? 65.731 76.897 -195.609 1.00 57.56 731 GLN A CA 1
ATOM 6011 C C . GLN A 1 731 ? 64.379 77.615 -195.479 1.00 57.56 731 GLN A C 1
ATOM 6013 O O . GLN A 1 731 ? 63.761 77.928 -196.495 1.00 57.56 731 GLN A O 1
ATOM 6018 N N . GLN A 1 732 ? 63.929 77.914 -194.258 1.00 61.62 732 GLN A N 1
ATOM 6019 C CA . GLN A 1 732 ? 62.675 78.627 -194.010 1.00 61.62 732 GLN A CA 1
ATOM 6020 C C . GLN A 1 732 ? 62.757 80.106 -194.429 1.00 61.62 732 GLN A C 1
ATOM 6022 O O . GLN A 1 732 ? 61.818 80.621 -195.040 1.00 61.62 732 GLN A O 1
ATOM 6027 N N . ASP A 1 733 ? 63.893 80.764 -194.188 1.00 60.75 733 ASP A N 1
ATOM 6028 C CA . ASP A 1 733 ? 64.143 82.134 -194.654 1.00 60.75 733 ASP A CA 1
ATOM 6029 C C . ASP A 1 733 ? 64.325 82.203 -196.182 1.00 60.75 733 ASP A C 1
ATOM 6031 O O . ASP A 1 733 ? 63.837 83.131 -196.830 1.00 60.75 733 ASP A O 1
ATOM 6035 N N . LEU A 1 734 ? 64.936 81.182 -196.796 1.00 57.34 734 LEU A N 1
ATOM 6036 C CA . LEU A 1 734 ? 65.059 81.091 -198.255 1.00 57.34 734 LEU A CA 1
ATOM 6037 C C . LEU A 1 734 ? 63.699 80.848 -198.938 1.00 57.34 734 LEU A C 1
ATOM 6039 O O . LEU A 1 734 ? 63.456 81.377 -200.023 1.00 57.34 734 LEU A O 1
ATOM 6043 N N . LEU A 1 735 ? 62.783 80.126 -198.278 1.00 60.12 735 LEU A N 1
ATOM 6044 C CA . LEU A 1 735 ? 61.402 79.951 -198.741 1.00 60.12 735 LEU A CA 1
ATOM 6045 C C . LEU A 1 735 ? 60.593 81.257 -198.647 1.00 60.12 735 LEU A C 1
ATOM 6047 O O . LEU A 1 735 ? 59.857 81.580 -199.578 1.00 60.12 735 LEU A O 1
ATOM 6051 N N . LYS A 1 736 ? 60.769 82.046 -197.574 1.00 59.66 736 LYS A N 1
ATOM 6052 C CA . LYS A 1 736 ? 60.180 83.395 -197.465 1.00 59.66 736 LYS A CA 1
ATOM 6053 C C . LYS A 1 736 ? 60.671 84.320 -198.575 1.00 59.66 736 LYS A C 1
ATOM 6055 O O . LYS A 1 736 ? 59.853 84.938 -199.247 1.00 59.66 736 LYS A O 1
ATOM 6060 N N . LEU A 1 737 ? 61.979 84.345 -198.839 1.00 58.00 737 LEU A N 1
ATOM 6061 C CA . LEU A 1 737 ? 62.553 85.134 -199.936 1.00 58.00 737 LEU A CA 1
ATOM 6062 C C . LEU A 1 737 ? 62.048 84.682 -201.320 1.00 58.00 737 LEU A C 1
ATOM 6064 O O . LEU A 1 737 ? 61.920 85.508 -202.222 1.00 58.00 737 LEU A O 1
ATOM 6068 N N . GLN A 1 738 ? 61.710 83.400 -201.505 1.00 55.09 738 GLN A N 1
ATOM 6069 C CA . GLN A 1 738 ? 61.040 82.929 -202.725 1.00 55.09 738 GLN A CA 1
ATOM 6070 C C . GLN A 1 738 ? 59.559 83.336 -202.797 1.00 55.09 738 GLN A C 1
ATOM 6072 O O . GLN A 1 738 ? 59.095 83.699 -203.878 1.00 55.09 738 GLN A O 1
ATOM 6077 N N . GLN A 1 739 ? 58.824 83.331 -201.681 1.00 56.44 739 GLN A N 1
ATOM 6078 C CA . GLN A 1 739 ? 57.427 83.783 -201.638 1.00 56.44 739 GLN A CA 1
ATOM 6079 C C . GLN A 1 739 ? 57.298 85.301 -201.840 1.00 56.44 739 GLN A C 1
ATOM 6081 O O . GLN A 1 739 ? 56.452 85.742 -202.615 1.00 56.44 739 GLN A O 1
ATOM 6086 N N . GLU A 1 740 ? 58.180 86.106 -201.247 1.00 55.47 740 GLU A N 1
ATOM 6087 C CA . GLU A 1 740 ? 58.221 87.555 -201.489 1.00 55.47 740 GLU A CA 1
ATOM 6088 C C . GLU A 1 740 ? 58.660 87.875 -202.926 1.00 55.47 740 GLU A C 1
ATOM 6090 O O . GLU A 1 740 ? 58.086 88.757 -203.564 1.00 55.47 740 GLU A O 1
ATOM 6095 N N . ARG A 1 741 ? 59.581 87.093 -203.510 1.00 51.28 741 ARG A N 1
ATOM 6096 C CA . ARG A 1 741 ? 59.902 87.202 -204.943 1.00 51.28 741 ARG A CA 1
ATOM 6097 C C . ARG A 1 741 ? 58.714 86.845 -205.846 1.00 51.28 741 ARG A C 1
ATOM 6099 O O . ARG A 1 741 ? 58.611 87.424 -206.922 1.00 51.28 741 ARG A O 1
ATOM 6106 N N . SER A 1 742 ? 57.816 85.949 -205.426 1.00 50.88 742 SER A N 1
ATOM 6107 C CA . SER A 1 742 ? 56.559 85.676 -206.144 1.00 50.88 742 SER A CA 1
ATOM 6108 C C . SER A 1 742 ? 55.617 86.883 -206.107 1.00 50.88 742 SER A C 1
ATOM 6110 O O . SER A 1 742 ? 55.069 87.263 -207.137 1.00 50.88 742 SER A O 1
ATOM 6112 N N . LEU A 1 743 ? 55.491 87.546 -204.952 1.00 50.62 743 LEU A N 1
ATOM 6113 C CA . LEU A 1 743 ? 54.660 88.749 -204.799 1.00 50.62 743 LEU A CA 1
ATOM 6114 C C . LEU A 1 743 ? 55.187 89.960 -205.592 1.00 50.62 743 LEU A C 1
ATOM 6116 O O . LEU A 1 743 ? 54.406 90.828 -205.967 1.00 50.62 743 LEU A O 1
ATOM 6120 N N . VAL A 1 744 ? 56.487 90.005 -205.904 1.00 53.00 744 VAL A N 1
ATOM 6121 C CA . VAL A 1 744 ? 57.070 91.008 -206.818 1.00 53.00 744 VAL A CA 1
ATOM 6122 C C . VAL A 1 744 ? 56.756 90.714 -208.297 1.00 53.00 744 VAL A C 1
ATOM 6124 O O . VAL A 1 744 ? 56.820 91.624 -209.120 1.00 53.00 744 VAL A O 1
ATOM 6127 N N . VAL A 1 745 ? 56.387 89.479 -208.659 1.00 52.12 745 VAL A N 1
ATOM 6128 C CA . VAL A 1 745 ? 56.009 89.120 -210.041 1.00 52.12 745 VAL A CA 1
ATOM 6129 C C . VAL A 1 745 ? 54.523 89.388 -210.309 1.00 52.12 745 VAL A C 1
ATOM 6131 O O . VAL A 1 745 ? 54.198 89.914 -211.370 1.00 52.12 745 VAL A O 1
ATOM 6134 N N . ASP A 1 746 ? 53.637 89.164 -209.333 1.00 43.56 746 ASP A N 1
ATOM 6135 C CA . ASP A 1 746 ? 52.187 89.424 -209.467 1.00 43.56 746 ASP A CA 1
ATOM 6136 C C . ASP A 1 746 ? 51.785 90.915 -209.326 1.00 43.56 746 ASP A C 1
ATOM 6138 O O . ASP A 1 746 ? 50.600 91.246 -209.262 1.00 43.56 746 ASP A O 1
ATOM 6142 N N . HIS A 1 747 ? 52.758 91.835 -209.291 1.00 44.28 747 HIS A N 1
ATOM 6143 C CA . HIS A 1 747 ? 52.564 93.292 -209.416 1.00 44.28 747 HIS A CA 1
ATOM 6144 C C . HIS A 1 747 ? 53.421 93.925 -210.532 1.00 44.28 747 HIS A C 1
ATOM 6146 O O . HIS A 1 747 ? 53.631 95.138 -210.562 1.00 44.28 747 HIS A O 1
ATOM 6152 N N . ILE A 1 748 ? 53.877 93.106 -211.490 1.00 44.91 748 ILE A N 1
ATOM 6153 C CA . ILE A 1 748 ? 54.186 93.565 -212.855 1.00 44.91 748 ILE A CA 1
ATOM 6154 C C . ILE A 1 748 ? 53.209 92.890 -213.834 1.00 44.91 748 ILE A C 1
ATOM 6156 O O . ILE A 1 748 ? 53.588 92.237 -214.807 1.00 44.91 748 ILE A O 1
ATOM 6160 N N . LEU A 1 749 ? 51.923 93.101 -213.545 1.00 44.00 749 LEU A N 1
ATOM 6161 C CA . LEU A 1 749 ? 50.950 93.624 -214.505 1.00 44.00 749 LEU A CA 1
ATOM 6162 C C . LEU A 1 749 ? 50.242 94.824 -213.862 1.00 44.00 749 LEU A C 1
ATOM 6164 O O . LEU A 1 749 ? 49.850 94.688 -212.683 1.00 44.00 749 LEU A O 1
#

Sequence (749 aa):
MSNTTCSNQNLNVKHVATLFEEVQNRYIKKLTTIDEKHINGDERHKQKLAIYESYVKDLSIQTRLLLQSLDELEREANQRVALLENKLKKAHASLQQHHSLSDVTKNVSSIEAEKWKLSHENLDLKHDLDSLTSFINTAKRTGKWDTKRLQLKTIPLDRIIGVTNEDTHTATSLHKEIQYRDERIQVLQAEVEQLRKTKNELARQAPNKPSTFSSFMADDEFKEQNNILAKKVEDLRAKLIEECQNTETFKMDLRLKANELKDLQEEFQQNKQRSDEHIHDLSTKLKTITDRHRDSTALLNNDIKTKKQQIEQYTQQIEQVLHEKAQLESDRSDLERQCRVKDSITADLEGQIRNLQRELTSNSYPTIPVQPIESTVPKIEYEKLDQELHSTKKRLDGVVAELKAKDALNNKLEQDLRASKKSHDEQLEQHIETTTNDVEQLDKEIRALKRLCEEKKDQLHKQSLELRACQEHLAVETSKNATNEHEHQKLSNIIQSTKEQIEKLEHHLKDSSVQNQQLEYTINELTSRNNLVETKLIETMTLIDLRNKTLMDYEQQMDKIKMELIQKHQEILDKQAHIEKLEEIIIEKSAEVSQLSETLETGLIKSHHREKYAEDNASKAQHDIKVLQRELRHVSEVLVQREHANSALNQQIQQLTNELKAKQDEFQQIQKSLNKQLASKQEQLVRYDQNLHEVEIKSKYAKEECLIQEKEITRLNNVQEEQENRLRLLQQDLLKLQQERSLVVDHIL

Secondary structure (DSSP, 8-state):
--SSHHHHHHHHHHHHHHHHHHHHHHHHHHHHHHHTS---HHHHHHHHHHHHHHHHHHHHHHHHHHHHHHHHHHHHHHHHHHHHHHHHHHHHHHHHHGGGHHHHHHHHHHHHHHHHHHHHHHHHHHHHHHHHHHHHHHHHHHS---GGG---SSS-HHHHHT--TT-HHHHHHHHHHHHHHHHHHHHHHHHHHHHHHHHHHHTTS-----------S-HHHHHHHHHHHHHHHHHHHHHHHHHHHHHHHHHHHHHHHHHHHHHHHHHHHHHHHHHHHHHHHHHHHHHHHHHHHHHHHHHHHHHHHHHHHHHHHHHHHHHHHHHHHHHHHHHHHHHHHHHHHHHHHHHHHHHHHHHHHHHHHTT---------------HHHHHHHHHHHHHHHHHHHHHHHHHHHHHHHHHHHHHHHHHHHHHHHHHHHHHHHHHHHHHHHHHHHHHHHHHHHHHHHHHHHHHHHHHHHHHHHHTTSS-------SGGGHHHHHHHHHHHHHHHHHHHHHHHHHHHHHHHHHHHHHHHHHHHHHHHHHHHHHHHHHHHHHHHHHHHHHHHHHHHHHHHHHHHHHHHHHHHHHHHHHHHHHHHHHHHHHHHHHHHHHHHHHHHHHHHHHHHHHHHHHHHHHHHHHHHHHHHHHHHHHHHHHHHHHHHHHHHHHHHHHHHHHHHHHHHHHHHHHHHHHHHHHHHHHHHHHHHHHHHHHHHHHHHHHHHHHHHHHHHHHHHHHHHHHHHHHHHHHHHHTT--

Organism: NCBI:txid392032

Foldseek 3Di:
DPPPPPVVVVVVVVVVVVVVVVLVVVLVVQLVVLVPDPDDPVVSVVVNVVSVVVVVVVVVVVVVVVVVVVVVVVVVVVVVVVVVVVVVVVVVVVVVVVVCVVVVVVVVVVVVVVVVVVVVVVVLVVVLVVLVVVQVVVCVVPVDRPVVSRDGDNDGPCVVVVPDVPPPPVVVVVVVVVVVVVVVVVVVVVVVVVVVVVVVVVVVPDDDDDDDDDDDDDPPVVVVVVVVVVVVVVVVVVVVVVVVVVVVVVVVVVVVVVVVVVVVVVVVVVVVVVVVVVVVVVVVVVVVVVVVVVVVVVVVVVVVVVVVVVVVVVVVVVVVVVVVVVVVVVVVVVVVVVVVVVVVVVVVVVVVVVVVVVVVVVPDDDDDDDDDDDDDDDDPVVVVVVVVVVVVVVVVVVVVVVVVVVVVVVVVVVVVVVVVVVVVVVVVVVVVVVVVVVVVVVVVVVVVVVVVVVVVVVVVVVVVVVVVVVVVVVVPPPDDDDDDDDCVVVVVVVVVVVVVVVVVVVVVVVVVVVVVVVVVVVVVVVVVVVVVVVVVVVVVVVVVVVVVVVVVVVVVVVVVVVVVVVVVVVVVVVVVVVVVVVVVVVVVVVVVVVVVVVVVVVVVVVVVVVVVVVVVVVVVVVVVVVVVVVVVVVVVVVVVVVVVVVVVVVVVVVVVVVVVVVVVVVVVVVVVVVVVVVVVVVVVVVVVVVVVVVVVVVVVVVPVVVVVVVVVVVVVVVVVVVVVVVVVVVVVVVVVVVVVVVVVVVPPD

Radius of gyration: 90.58 Å; chains: 1; bounding box: 215×148×313 Å

pLDDT: mean 77.45, std 15.84, range [30.75, 95.44]